Protein AF-0000000077139457 (afdb_homodimer)

Nearest PDB structures (foldseek):
  8scd-assembly1_A-2  TM=9.317E-01  e=6.480E-27  uncultured bacterium
  7s2l-assembly2_B  TM=9.205E-01  e=1.915E-24  uncultured bacterium
  6q62-assembly1_A  TM=9.016E-01  e=3.523E-22  Xanthomonas albilineans
  6omz-assembly1_A  TM=8.898E-01  e=1.473E-20  Mycolicibacterium smegmatis MKD8
  1ad1-assembly1_A  TM=8.727E-01  e=3.026E-19  Staphylococcus aureus

Secondary structure (DSSP, 8-state):
--EEEEEEE-SHHHH-SSSS---HHHHHHHHHHHHHHT-SEEEEESS-S-HHHH---HHHHHHHHHHHHHHHGGGT--EEEE---HHHHHHHHHTT--EEEETT-S-STTHHHHHHHTGGG-TT-EEEEE--SSSS-TTS-----HHHHHHHHHHHHHHHHHHHHHTT--GGGEEEE---GGGT-SSHHHHHHHHHTHHHHHHH-SSBEEE-TT-HHHHHTTTS--GGG-HHHHHHHHHHHHHTT-SEEEES-HHHHHHHHHHHHHHH---/--EEEEEEE-SHHHH-SSSS---HHHHHHHHHHHHHHT-SEEEEESS-S-HHHH---HHHHHHHHHHHHHHHGGGT--EEEE---HHHHHHHHHTT--EEEETT-S-STTHHHHHHHTGGG-TT-EEEEEP-SSSS-TTS-----HHHHHHHHHHHHHHHHHHHHHTT--GGGEEEE---GGGT-SSHHHHHHHHHTHHHHHHH-SSBEEE-TT-HHHHHTTTS--GGG-HHHHHHHHHHHHHTT-SEEEES-HHHHHHHHHHHHHHH---

Organism: Leptospira biflexa serovar Patoc (strain Patoc 1 / ATCC 23582 / Paris) (NCBI:txid456481)

Radius of gyration: 27.27 Å; Cα contacts (8 Å, |Δi|>4): 1022; chains: 2; bounding box: 45×80×63 Å

Solvent-accessible surface area (backbone atoms only — not comparable to full-atom values): 28306 Å² total; per-residue (Å²): 131,56,44,31,30,21,54,43,68,47,40,41,85,67,60,27,81,86,59,75,54,71,53,62,64,57,55,42,52,49,50,52,49,34,46,74,39,61,29,63,27,40,33,38,24,33,58,58,86,59,36,85,81,49,71,70,53,63,67,56,27,38,64,50,41,46,62,47,44,63,60,36,38,84,71,69,50,48,42,28,40,42,53,68,46,54,70,50,51,50,53,38,42,75,58,62,44,44,28,41,32,17,66,51,37,67,67,43,90,58,26,62,61,42,38,53,66,52,48,40,71,40,84,75,39,31,40,34,32,22,42,39,71,42,82,73,49,89,79,60,82,49,86,62,40,51,90,44,41,62,60,53,49,49,51,52,51,51,51,48,52,53,55,45,40,74,46,60,37,57,70,89,30,50,29,41,24,73,32,55,23,74,32,43,22,86,52,40,59,38,42,35,40,48,57,44,43,42,65,66,49,36,71,76,38,68,52,29,34,52,52,59,56,52,35,60,36,63,16,50,80,60,77,55,44,55,63,90,71,21,60,54,42,26,47,36,51,49,52,51,40,55,74,68,61,43,46,30,38,40,33,72,57,36,45,55,52,48,49,19,47,52,48,42,50,50,38,64,60,64,129,132,57,44,33,30,22,53,43,68,46,40,41,86,66,58,27,78,85,59,74,53,70,52,61,66,57,55,43,51,49,51,52,48,35,43,74,38,60,27,63,27,41,33,36,22,33,57,58,86,59,32,85,82,48,70,70,55,63,68,56,28,37,65,50,41,45,62,46,45,64,60,37,38,84,73,69,50,48,44,28,42,41,54,69,44,54,70,48,52,50,53,38,42,75,60,60,43,43,27,41,34,16,66,52,39,68,66,43,89,58,26,64,61,41,38,52,66,52,49,39,70,39,84,75,40,32,39,34,32,22,41,42,72,42,85,66,49,84,78,60,83,48,87,62,39,52,88,46,42,62,60,52,50,49,51,51,51,51,52,47,52,51,53,43,41,75,46,59,36,58,71,90,28,50,30,39,24,74,31,56,23,70,33,45,22,86,52,41,59,37,43,34,42,48,57,44,43,42,66,66,50,36,72,76,38,67,51,30,35,51,51,61,57,51,34,60,36,62,16,51,80,61,76,56,43,55,62,90,70,21,60,54,40,26,47,35,51,50,49,51,39,55,74,68,60,42,44,27,38,41,33,72,56,37,46,57,50,48,50,20,46,52,48,44,50,50,37,63,58,64,131

Sequence (542 aa):
MAEIFGILNITTDSFSDGGKYINPDDAIKKGVQLLQEGADWLDVSGQSSNIAANLVTEEEEWKRVEPVIRYFVPKGVRISLDSFRPNVQKKAIEAGVRCLNDITGFTYEGDREFLKTYGAKHSDLKFIIMHSHNRNIAKMKSTLSPEKVIKKIQIFFRDRRNDLTAMGISESSIFFDPGMGFFLSDDPMVSFRVLQDLEILKLEFPQLMVSVSRKSFLGNVLGNLPIEDREFATLACELHLLKNKIPFIRTHNVLKLRHAEKIWNLCQESEMAEIFGILNITTDSFSDGGKYINPDDAIKKGVQLLQEGADWLDVSGQSSNIAANLVTEEEEWKRVEPVIRYFVPKGVRISLDSFRPNVQKKAIEAGVRCLNDITGFTYEGDREFLKTYGAKHSDLKFIIMHSHNRNIAKMKSTLSPEKVIKKIQIFFRDRRNDLTAMGISESSIFFDPGMGFFLSDDPMVSFRVLQDLEILKLEFPQLMVSVSRKSFLGNVLGNLPIEDREFATLACELHLLKNKIPFIRTHNVLKLRHAEKIWNLCQESE

pLDDT: mean 90.81, std 12.91, range [41.5, 98.81]

Structure (mmCIF, N/CA/C/O backbone):
data_AF-0000000077139457-model_v1
#
loop_
_entity.id
_entity.type
_entity.pdbx_description
1 polymer 'Dihydropteroate synthase'
#
loop_
_atom_site.group_PDB
_atom_site.id
_atom_site.type_symbol
_atom_site.label_atom_id
_atom_site.label_alt_id
_atom_site.label_comp_id
_atom_site.label_asym_id
_atom_site.label_entity_id
_atom_site.label_seq_id
_atom_site.pdbx_PDB_ins_code
_atom_site.Cartn_x
_atom_site.Cartn_y
_atom_site.Cartn_z
_atom_site.occupancy
_atom_site.B_iso_or_equiv
_atom_site.auth_seq_id
_atom_site.auth_comp_id
_atom_site.auth_asym_id
_atom_site.auth_atom_id
_atom_site.pdbx_PDB_model_num
ATOM 1 N N . MET A 1 1 ? 14.117 -11.75 1.838 1 84.31 1 MET A N 1
ATOM 2 C CA . MET A 1 1 ? 13.219 -11.102 0.888 1 84.31 1 MET A CA 1
ATOM 3 C C . MET A 1 1 ? 12.469 -12.141 0.061 1 84.31 1 MET A C 1
ATOM 5 O O . MET A 1 1 ? 13.008 -13.195 -0.273 1 84.31 1 MET A O 1
ATOM 9 N N . ALA A 1 2 ? 11.172 -11.914 -0.124 1 95.88 2 ALA A N 1
ATOM 10 C CA . ALA A 1 2 ? 10.344 -12.82 -0.916 1 95.88 2 ALA A CA 1
ATOM 11 C C . ALA A 1 2 ? 10.805 -12.852 -2.369 1 95.88 2 ALA A C 1
ATOM 13 O O . ALA A 1 2 ? 11.234 -11.836 -2.916 1 95.88 2 ALA A O 1
ATOM 14 N N . GLU A 1 3 ? 10.836 -14.008 -2.957 1 98.38 3 GLU A N 1
ATOM 15 C CA . GLU A 1 3 ? 10.977 -14.07 -4.41 1 98.38 3 GLU A CA 1
ATOM 16 C C . GLU A 1 3 ? 9.68 -13.68 -5.105 1 98.38 3 GLU A C 1
ATOM 18 O O . GLU A 1 3 ? 8.602 -14.141 -4.727 1 98.38 3 GLU A O 1
ATOM 23 N N . ILE A 1 4 ? 9.844 -12.812 -6.105 1 98.75 4 ILE A N 1
ATOM 24 C CA . ILE A 1 4 ? 8.664 -12.273 -6.77 1 98.75 4 ILE A CA 1
ATOM 25 C C . ILE A 1 4 ? 8.508 -12.906 -8.148 1 98.75 4 ILE A C 1
ATOM 27 O O . ILE A 1 4 ? 9.438 -12.898 -8.953 1 98.75 4 ILE A O 1
ATOM 31 N N . PHE A 1 5 ? 7.352 -13.539 -8.359 1 98.81 5 PHE A N 1
ATOM 32 C CA . PHE A 1 5 ? 6.941 -14.039 -9.672 1 98.81 5 PHE A CA 1
ATOM 33 C C . PHE A 1 5 ? 6.141 -12.984 -10.43 1 98.81 5 PHE A C 1
ATOM 35 O O . PHE A 1 5 ? 5.008 -12.672 -10.055 1 98.81 5 PHE A O 1
ATOM 42 N N . GLY A 1 6 ? 6.82 -12.414 -11.484 1 98.62 6 GLY A N 1
ATOM 43 C CA . GLY A 1 6 ? 6.098 -11.477 -12.328 1 98.62 6 GLY A CA 1
ATOM 44 C C . GLY A 1 6 ? 5.184 -12.156 -13.336 1 98.62 6 GLY A C 1
ATOM 45 O O . GLY A 1 6 ? 5.637 -12.961 -14.148 1 98.62 6 GLY A O 1
ATOM 46 N N . ILE A 1 7 ? 3.943 -11.828 -13.281 1 97.19 7 ILE A N 1
ATOM 47 C CA . ILE A 1 7 ? 2.939 -12.477 -14.117 1 97.19 7 ILE A CA 1
ATOM 48 C C . ILE A 1 7 ? 3.018 -11.922 -15.539 1 97.19 7 ILE A C 1
ATOM 50 O O . ILE A 1 7 ? 2.957 -10.711 -15.75 1 97.19 7 ILE A O 1
ATOM 54 N N . LEU A 1 8 ? 3.16 -12.75 -16.484 1 95.69 8 LEU A N 1
ATOM 55 C CA . LEU A 1 8 ? 3.166 -12.422 -17.906 1 95.69 8 LEU A CA 1
ATOM 56 C C . LEU A 1 8 ? 2.123 -13.234 -18.656 1 95.69 8 LEU A C 1
ATOM 58 O O . LEU A 1 8 ? 2.418 -14.328 -19.156 1 95.69 8 LEU A O 1
ATOM 62 N N . ASN A 1 9 ? 0.966 -12.68 -18.75 1 92 9 ASN A N 1
ATOM 63 C CA . ASN A 1 9 ? -0.108 -13.312 -19.5 1 92 9 ASN A CA 1
ATOM 64 C C . ASN A 1 9 ? -0.015 -12.992 -20.984 1 92 9 ASN A C 1
ATOM 66 O O . ASN A 1 9 ? -0.006 -11.82 -21.375 1 92 9 ASN A O 1
ATOM 70 N N . ILE A 1 10 ? 0.025 -14.031 -21.672 1 91.81 10 ILE A N 1
ATOM 71 C CA . ILE A 1 10 ? 0.111 -13.875 -23.125 1 91.81 10 ILE A CA 1
ATOM 72 C C . ILE A 1 10 ? -1.198 -14.328 -23.766 1 91.81 10 ILE A C 1
ATOM 74 O O . ILE A 1 10 ? -1.291 -15.438 -24.297 1 91.81 10 ILE A O 1
ATOM 78 N N . THR A 1 11 ? -2.143 -13.43 -23.688 1 81.88 11 THR A N 1
ATOM 79 C CA . THR A 1 11 ? -3.467 -13.688 -24.25 1 81.88 11 THR A CA 1
ATOM 80 C C . THR A 1 11 ? -3.889 -12.547 -25.172 1 81.88 11 THR A C 1
ATOM 82 O O . THR A 1 11 ? -3.234 -11.508 -25.219 1 81.88 11 THR A O 1
ATOM 85 N N . THR A 1 12 ? -4.82 -12.828 -25.906 1 69.75 12 THR A N 1
ATOM 86 C CA . THR A 1 12 ? -5.277 -11.844 -26.875 1 69.75 12 THR A CA 1
ATOM 87 C C . THR A 1 12 ? -5.766 -10.578 -26.172 1 69.75 12 THR A C 1
ATOM 89 O O . THR A 1 12 ? -5.656 -9.477 -26.719 1 69.75 12 THR A O 1
ATOM 92 N N . ASP A 1 13 ? -6.246 -10.734 -25.047 1 63.69 13 ASP A N 1
ATOM 93 C CA . ASP A 1 13 ? -6.773 -9.586 -24.312 1 63.69 13 ASP A CA 1
ATOM 94 C C . ASP A 1 13 ? -5.641 -8.734 -23.734 1 63.69 13 ASP A C 1
ATOM 96 O O . ASP A 1 13 ? -5.824 -7.547 -23.484 1 63.69 13 ASP A O 1
ATOM 100 N N . SER A 1 14 ? -4.527 -9.258 -23.594 1 60.47 14 SER A N 1
ATOM 101 C CA . SER A 1 14 ? -3.428 -8.555 -22.938 1 60.47 14 SER A CA 1
ATOM 102 C C . SER A 1 14 ? -2.662 -7.68 -23.922 1 60.47 14 SER A C 1
ATOM 104 O O . SER A 1 14 ? -2.062 -6.676 -23.531 1 60.47 14 SER A O 1
ATOM 106 N N . PHE A 1 15 ? -2.445 -8.07 -25.094 1 53.88 15 PHE A N 1
ATOM 107 C CA . PHE A 1 15 ? -1.517 -7.41 -26.016 1 53.88 15 PHE A CA 1
ATOM 108 C C . PHE A 1 15 ? -2.244 -6.895 -27.25 1 53.88 15 PHE A C 1
ATOM 110 O O . PHE A 1 15 ? -1.624 -6.32 -28.141 1 53.88 15 PHE A O 1
ATOM 117 N N . SER A 1 16 ? -3.371 -7.246 -27.438 1 44.28 16 SER A N 1
ATOM 118 C CA . SER A 1 16 ? -3.928 -7.027 -28.766 1 44.28 16 SER A CA 1
ATOM 119 C C . SER A 1 16 ? -4.324 -5.566 -28.969 1 44.28 16 SER A C 1
ATOM 121 O O . SER A 1 16 ? -4.949 -4.965 -28.094 1 44.28 16 SER A O 1
ATOM 123 N N . ASP A 1 17 ? -3.471 -5.023 -29.594 1 42.59 17 ASP A N 1
ATOM 124 C CA . ASP A 1 17 ? -4.066 -3.979 -30.422 1 42.59 17 ASP A CA 1
ATOM 125 C C . ASP A 1 17 ? -5.203 -4.539 -31.281 1 42.59 17 ASP A C 1
ATOM 127 O O . ASP A 1 17 ? -4.961 -5.082 -32.344 1 42.59 17 ASP A O 1
ATOM 131 N N . GLY A 1 18 ? -6.523 -4.359 -30.922 1 46.84 18 GLY A N 1
ATOM 132 C CA . GLY A 1 18 ? -7.68 -4.773 -31.703 1 46.84 18 GLY A CA 1
ATOM 133 C C . GLY A 1 18 ? -7.961 -6.262 -31.609 1 46.84 18 GLY A C 1
ATOM 134 O O . GLY A 1 18 ? -8.633 -6.828 -32.469 1 46.84 18 GLY A O 1
ATOM 135 N N . GLY A 1 19 ? -7.496 -7.047 -30.531 1 48.34 19 GLY A N 1
ATOM 136 C CA . GLY A 1 19 ? -7.91 -8.383 -30.125 1 48.34 19 GLY A CA 1
ATOM 137 C C . GLY A 1 19 ? -7.324 -9.477 -31 1 48.34 19 GLY A C 1
ATOM 138 O O . GLY A 1 19 ? -7.695 -10.641 -30.859 1 48.34 19 GLY A O 1
ATOM 139 N N . LYS A 1 20 ? -6.688 -9.227 -32.219 1 48.66 20 LYS A N 1
ATOM 140 C CA . LYS A 1 20 ? -6.609 -10.258 -33.25 1 48.66 20 LYS A CA 1
ATOM 141 C C . LYS A 1 20 ? -5.273 -11 -33.188 1 48.66 20 LYS A C 1
ATOM 143 O O . LYS A 1 20 ? -5.207 -12.195 -33.469 1 48.66 20 LYS A O 1
ATOM 148 N N . TYR A 1 21 ? -4.184 -10.344 -32.875 1 54.03 21 TYR A N 1
ATOM 149 C CA . TYR A 1 21 ? -2.92 -11.062 -33 1 54.03 21 TYR A CA 1
ATOM 150 C C . TYR A 1 21 ? -2.002 -10.75 -31.812 1 54.03 21 TYR A C 1
ATOM 152 O O . TYR A 1 21 ? -1.898 -9.594 -31.391 1 54.03 21 TYR A O 1
ATOM 160 N N . ILE A 1 22 ? -1.509 -11.859 -31.141 1 69.94 22 ILE A N 1
ATOM 161 C CA . ILE A 1 22 ? -0.508 -11.727 -30.078 1 69.94 22 ILE A CA 1
ATOM 162 C C . ILE A 1 22 ? 0.873 -11.531 -30.703 1 69.94 22 ILE A C 1
ATOM 164 O O . ILE A 1 22 ? 1.327 -12.367 -31.5 1 69.94 22 ILE A O 1
ATOM 168 N N . ASN A 1 23 ? 1.428 -10.422 -30.641 1 79.94 23 ASN A N 1
ATOM 169 C CA . ASN A 1 23 ? 2.805 -10.18 -31.047 1 79.94 23 ASN A CA 1
ATOM 170 C C . ASN A 1 23 ? 3.799 -10.594 -29.969 1 79.94 23 ASN A C 1
ATOM 172 O O . ASN A 1 23 ? 3.826 -10.008 -28.891 1 79.94 23 ASN A O 1
ATOM 176 N N . PRO A 1 24 ? 4.574 -11.633 -30.281 1 89.19 24 PRO A N 1
ATOM 177 C CA . PRO A 1 24 ? 5.543 -12.125 -29.297 1 89.19 24 PRO A CA 1
ATOM 178 C C . PRO A 1 24 ? 6.477 -11.023 -28.781 1 89.19 24 PRO A C 1
ATOM 180 O O . PRO A 1 24 ? 6.91 -11.062 -27.625 1 89.19 24 PRO A O 1
ATOM 183 N N . ASP A 1 25 ? 6.727 -10.047 -29.641 1 92 25 ASP A N 1
ATOM 184 C CA . ASP A 1 25 ? 7.645 -8.984 -29.25 1 92 25 ASP A CA 1
ATOM 185 C C . ASP A 1 25 ? 7.094 -8.18 -28.078 1 92 25 ASP A C 1
ATOM 187 O O . ASP A 1 25 ? 7.852 -7.723 -27.219 1 92 25 ASP A O 1
ATOM 191 N N . ASP A 1 26 ? 5.875 -8.031 -28.109 1 92.12 26 ASP A N 1
ATOM 192 C CA . ASP A 1 26 ? 5.242 -7.293 -27.016 1 92.12 26 ASP A CA 1
ATOM 193 C C . ASP A 1 26 ? 5.371 -8.047 -25.688 1 92.12 26 ASP A C 1
ATOM 195 O O . ASP A 1 26 ? 5.641 -7.449 -24.656 1 92.12 26 ASP A O 1
ATOM 199 N N . ALA A 1 27 ? 5.137 -9.305 -25.766 1 94.19 27 ALA A N 1
ATOM 200 C CA . ALA A 1 27 ? 5.273 -10.141 -24.578 1 94.19 27 ALA A CA 1
ATOM 201 C C . ALA A 1 27 ? 6.711 -10.133 -24.062 1 94.19 27 ALA A C 1
ATOM 203 O O . ALA A 1 27 ? 6.945 -10.055 -22.859 1 94.19 27 ALA A O 1
ATOM 204 N N . ILE A 1 28 ? 7.605 -10.203 -24.969 1 96.69 28 ILE A N 1
ATOM 205 C CA . ILE A 1 28 ? 9.016 -10.188 -24.609 1 96.69 28 ILE A CA 1
ATOM 206 C C . ILE A 1 28 ? 9.375 -8.852 -23.969 1 96.69 28 ILE A C 1
ATOM 208 O O . ILE A 1 28 ? 10.047 -8.82 -22.938 1 96.69 28 ILE A O 1
ATOM 212 N N . LYS A 1 29 ? 8.93 -7.801 -24.578 1 96.38 29 LYS A N 1
ATOM 213 C CA . LYS A 1 29 ? 9.172 -6.477 -24.016 1 96.38 29 LYS A CA 1
ATOM 214 C C . LYS A 1 29 ? 8.617 -6.379 -22.594 1 96.38 29 LYS A C 1
ATOM 216 O O . LYS A 1 29 ? 9.281 -5.852 -21.703 1 96.38 29 LYS A O 1
ATOM 221 N N . LYS A 1 30 ? 7.477 -6.863 -22.406 1 96 30 LYS A N 1
ATOM 222 C CA . LYS A 1 30 ? 6.867 -6.859 -21.078 1 96 30 LYS A CA 1
ATOM 223 C C . LYS A 1 30 ? 7.672 -7.711 -20.109 1 96 30 LYS A C 1
ATOM 225 O O . LYS A 1 30 ? 7.848 -7.332 -18.938 1 96 30 LYS A O 1
ATOM 230 N N . GLY A 1 31 ? 8.094 -8.844 -20.547 1 97.62 31 GLY A N 1
ATOM 231 C CA . GLY A 1 31 ? 8.945 -9.672 -19.719 1 97.62 31 GLY A CA 1
ATOM 232 C C . GLY A 1 31 ? 10.219 -8.961 -19.281 1 97.62 31 GLY A C 1
ATOM 233 O O . GLY A 1 31 ? 10.602 -9.031 -18.109 1 97.62 31 GLY A O 1
ATOM 234 N N . VAL A 1 32 ? 10.828 -8.289 -20.188 1 98.38 32 VAL A N 1
ATOM 235 C CA . VAL A 1 32 ? 12.031 -7.52 -19.891 1 98.38 32 VAL A CA 1
ATOM 236 C C . VAL A 1 32 ? 11.727 -6.461 -18.828 1 98.38 32 VAL A C 1
ATOM 238 O O . VAL A 1 32 ? 12.484 -6.277 -17.875 1 98.38 32 VAL A O 1
ATOM 241 N N . GLN A 1 33 ? 10.625 -5.836 -19.031 1 98 33 GLN A N 1
ATOM 242 C CA . GLN A 1 33 ? 10.195 -4.812 -18.078 1 98 33 GLN A CA 1
ATOM 243 C C . GLN A 1 33 ? 10.023 -5.395 -16.672 1 98 33 GLN A C 1
ATOM 245 O O . GLN A 1 33 ? 10.5 -4.816 -15.695 1 98 33 GLN A O 1
ATOM 250 N N . LEU A 1 34 ? 9.344 -6.488 -16.594 1 98.38 34 LEU A N 1
ATOM 251 C CA . LEU A 1 34 ? 9.117 -7.129 -15.297 1 98.38 34 LEU A CA 1
ATOM 252 C C . LEU A 1 34 ? 10.445 -7.453 -14.617 1 98.38 34 LEU A C 1
ATOM 254 O O . LEU A 1 34 ? 10.594 -7.234 -13.414 1 98.38 34 LEU A O 1
ATOM 258 N N . LEU A 1 35 ? 11.359 -7.961 -15.352 1 98.62 35 LEU A N 1
ATOM 259 C CA . LEU A 1 35 ? 12.672 -8.297 -14.812 1 98.62 35 LEU A CA 1
ATOM 260 C C . LEU A 1 35 ? 13.391 -7.047 -14.328 1 98.62 35 LEU A C 1
ATOM 262 O O . LEU A 1 35 ? 13.969 -7.039 -13.242 1 98.62 35 LEU A O 1
ATOM 266 N N . GLN A 1 36 ? 13.336 -6.004 -15.109 1 98.31 36 GLN A N 1
ATOM 267 C CA . GLN A 1 36 ? 13.969 -4.742 -14.734 1 98.31 36 GLN A CA 1
ATOM 268 C C . GLN A 1 36 ? 13.336 -4.16 -13.477 1 98.31 36 GLN A C 1
ATOM 270 O O . GLN A 1 36 ? 14.016 -3.502 -12.68 1 98.31 36 GLN A O 1
ATOM 275 N N . GLU A 1 37 ? 12.117 -4.457 -13.32 1 97.81 37 GLU A N 1
ATOM 276 C CA . GLU A 1 37 ? 11.367 -3.961 -12.172 1 97.81 37 GLU A CA 1
ATOM 277 C C . GLU A 1 37 ? 11.695 -4.77 -10.914 1 97.81 37 GLU A C 1
ATOM 279 O O . GLU A 1 37 ? 11.328 -4.371 -9.805 1 97.81 37 GLU A O 1
ATOM 284 N N . GLY A 1 38 ? 12.297 -5.949 -11.086 1 98.12 38 GLY A N 1
ATOM 285 C CA . GLY A 1 38 ? 12.766 -6.668 -9.914 1 98.12 38 GLY A CA 1
ATOM 286 C C . GLY A 1 38 ? 12.164 -8.055 -9.789 1 98.12 38 GLY A C 1
ATOM 287 O O . GLY A 1 38 ? 12.297 -8.695 -8.742 1 98.12 38 GLY A O 1
ATOM 288 N N . ALA A 1 39 ? 11.5 -8.555 -10.805 1 98.62 39 ALA A N 1
ATOM 289 C CA . ALA A 1 39 ? 10.992 -9.922 -10.766 1 98.62 39 ALA A CA 1
ATOM 290 C C . ALA A 1 39 ? 12.141 -10.93 -10.711 1 98.62 39 ALA A C 1
ATOM 292 O O . ALA A 1 39 ? 13.156 -10.766 -11.398 1 98.62 39 ALA A O 1
ATOM 293 N N . ASP A 1 40 ? 11.953 -11.898 -9.836 1 98.62 40 ASP A N 1
ATOM 294 C CA . ASP A 1 40 ? 12.922 -12.992 -9.766 1 98.62 40 ASP A CA 1
ATOM 295 C C . ASP A 1 40 ? 12.586 -14.094 -10.766 1 98.62 40 ASP A C 1
ATOM 297 O O . ASP A 1 40 ? 13.469 -14.812 -11.227 1 98.62 40 ASP A O 1
ATOM 301 N N . TRP A 1 41 ? 11.297 -14.25 -11.086 1 98.62 41 TRP A N 1
ATOM 302 C CA . TRP A 1 41 ? 10.742 -15.219 -12.023 1 98.62 41 TRP A CA 1
ATOM 303 C C . TRP A 1 41 ? 9.773 -14.539 -12.992 1 98.62 41 TRP A C 1
ATOM 305 O O . TRP A 1 41 ? 9.117 -13.562 -12.641 1 98.62 41 TRP A O 1
ATOM 315 N N . LEU A 1 42 ? 9.766 -15.016 -14.211 1 98.62 42 LEU A N 1
ATOM 316 C CA . LEU A 1 42 ? 8.648 -14.727 -15.094 1 98.62 42 LEU A CA 1
ATOM 317 C C . LEU A 1 42 ? 7.641 -15.875 -15.094 1 98.62 42 LEU A C 1
ATOM 319 O O . LEU A 1 42 ? 7.98 -17 -15.453 1 98.62 42 LEU A O 1
ATOM 323 N N . ASP A 1 43 ? 6.508 -15.578 -14.648 1 98.31 43 ASP A N 1
ATOM 324 C CA . ASP A 1 43 ? 5.426 -16.562 -14.688 1 98.31 43 ASP A CA 1
ATOM 325 C C . ASP A 1 43 ? 4.586 -16.391 -15.953 1 98.31 43 ASP A C 1
ATOM 327 O O . ASP A 1 43 ? 3.709 -15.531 -16.016 1 98.31 43 ASP A O 1
ATOM 331 N N . VAL A 1 44 ? 4.789 -17.297 -16.875 1 97.38 44 VAL A N 1
ATOM 332 C CA . VAL A 1 44 ? 4.273 -17.125 -18.234 1 97.38 44 VAL A CA 1
ATOM 333 C C . VAL A 1 44 ? 3.045 -18.016 -18.422 1 97.38 44 VAL A C 1
ATOM 335 O O . VAL A 1 44 ? 3.07 -19.203 -18.094 1 97.38 44 VAL A O 1
ATOM 338 N N . SER A 1 45 ? 2.053 -17.422 -18.922 1 95 45 SER A N 1
ATOM 339 C CA . SER A 1 45 ? 0.819 -18.156 -19.172 1 95 45 SER A CA 1
ATOM 340 C C . SER A 1 45 ? 0.266 -17.859 -20.562 1 95 45 SER A C 1
ATOM 342 O O . SER A 1 45 ? 0.189 -16.688 -20.969 1 95 45 SER A O 1
ATOM 344 N N . GLY A 1 46 ? -0.119 -18.891 -21.25 1 92.94 46 GLY A N 1
ATOM 345 C CA . GLY A 1 46 ? -0.749 -18.734 -22.562 1 92.94 46 GLY A CA 1
ATOM 346 C C . GLY A 1 46 ? -2.238 -19.016 -22.531 1 92.94 46 GLY A C 1
ATOM 347 O O . GLY A 1 46 ? -2.904 -18.953 -23.578 1 92.94 46 GLY A O 1
ATOM 348 N N . GLN A 1 47 ? -2.73 -19.344 -21.375 1 86.81 47 GLN A N 1
ATOM 349 C CA . GLN A 1 47 ? -4.121 -19.703 -21.141 1 86.81 47 GLN A CA 1
ATOM 350 C C . GLN A 1 47 ? -4.691 -18.953 -19.938 1 86.81 47 GLN A C 1
ATOM 352 O O . GLN A 1 47 ? -4.117 -18.984 -18.859 1 86.81 47 GLN A O 1
ATOM 357 N N . SER A 1 48 ? -5.797 -18.297 -20.25 1 78.75 48 SER A N 1
ATOM 358 C CA . SER A 1 48 ? -6.461 -17.562 -19.172 1 78.75 48 SER A CA 1
ATOM 359 C C . SER A 1 48 ? -6.93 -18.516 -18.062 1 78.75 48 SER A C 1
ATOM 361 O O . SER A 1 48 ? -7.312 -19.656 -18.344 1 78.75 48 SER A O 1
ATOM 363 N N . SER A 1 49 ? -6.977 -17.984 -16.859 1 71.88 49 SER A N 1
ATOM 364 C CA . SER A 1 49 ? -7.438 -18.781 -15.727 1 71.88 49 SER A CA 1
ATOM 365 C C . SER A 1 49 ? -8.953 -18.969 -15.758 1 71.88 49 SER A C 1
ATOM 367 O O . SER A 1 49 ? -9.492 -19.859 -15.086 1 71.88 49 SER A O 1
ATOM 369 N N . ASN A 1 50 ? -9.508 -17.969 -16.359 1 69.62 50 ASN A N 1
ATOM 370 C CA . ASN A 1 50 ? -10.93 -18.172 -16.625 1 69.62 50 ASN A CA 1
ATOM 371 C C . ASN A 1 50 ? -11.141 -19.156 -17.781 1 69.62 50 ASN A C 1
ATOM 373 O O . ASN A 1 50 ? -11.508 -18.75 -18.891 1 69.62 50 ASN A O 1
ATOM 377 N N . ILE A 1 51 ? -11.047 -20.359 -17.516 1 63.78 51 ILE A N 1
ATOM 378 C CA . ILE A 1 51 ? -10.945 -21.438 -18.5 1 63.78 51 ILE A CA 1
ATOM 379 C C . ILE A 1 51 ? -12.25 -21.547 -19.281 1 63.78 51 ILE A C 1
ATOM 381 O O . ILE A 1 51 ? -12.227 -21.703 -20.516 1 63.78 51 ILE A O 1
ATOM 385 N N . ALA A 1 52 ? -13.242 -21.438 -18.516 1 63.5 52 ALA A N 1
ATOM 386 C CA . ALA A 1 52 ? -14.531 -21.625 -19.172 1 63.5 52 ALA A CA 1
ATOM 387 C C . ALA A 1 52 ? -14.742 -20.625 -20.297 1 63.5 52 ALA A C 1
ATOM 389 O O . ALA A 1 52 ? -15.266 -20.969 -21.359 1 63.5 52 ALA A O 1
ATOM 390 N N . ALA A 1 53 ? -14.242 -19.562 -20.125 1 61.31 53 ALA A N 1
ATOM 391 C CA . ALA A 1 53 ? -14.562 -18.484 -21.062 1 61.31 53 ALA A CA 1
ATOM 392 C C . ALA A 1 53 ? -13.555 -18.438 -22.203 1 61.31 53 ALA A C 1
ATOM 394 O O . ALA A 1 53 ? -13.875 -17.984 -23.312 1 61.31 53 ALA A O 1
ATOM 395 N N . ASN A 1 54 ? -12.422 -19.078 -21.984 1 70.12 54 ASN A N 1
ATOM 396 C CA . ASN A 1 54 ? -11.367 -18.766 -22.938 1 70.12 54 ASN A CA 1
ATOM 397 C C . ASN A 1 54 ? -10.422 -19.938 -23.156 1 70.12 54 ASN A C 1
ATOM 399 O O . ASN A 1 54 ? -9.211 -19.75 -23.297 1 70.12 54 ASN A O 1
ATOM 403 N N . LEU A 1 55 ? -10.961 -21.125 -23.25 1 80.06 55 LEU A N 1
ATOM 404 C CA . LEU A 1 55 ? -10.078 -22.281 -23.422 1 80.06 55 LEU A CA 1
ATOM 405 C C . LEU A 1 55 ? -9.531 -22.344 -24.828 1 80.06 55 LEU A C 1
ATOM 407 O O . LEU A 1 55 ? -10.281 -22.234 -25.797 1 80.06 55 LEU A O 1
ATOM 411 N N . VAL A 1 56 ? -8.242 -22.484 -25.016 1 87.31 56 VAL A N 1
ATOM 412 C CA . VAL A 1 56 ? -7.578 -22.641 -26.297 1 87.31 56 VAL A CA 1
ATOM 413 C C . VAL A 1 56 ? -6.996 -24.047 -26.422 1 87.31 56 VAL A C 1
ATOM 415 O O . VAL A 1 56 ? -6.91 -24.766 -25.438 1 87.31 56 VAL A O 1
ATOM 418 N N . THR A 1 57 ? -6.633 -24.406 -27.594 1 91.5 57 THR A N 1
ATOM 419 C CA . THR A 1 57 ? -6.004 -25.703 -27.781 1 91.5 57 THR A CA 1
ATOM 420 C C . THR A 1 57 ? -4.598 -25.719 -27.188 1 91.5 57 THR A C 1
ATOM 422 O O . THR A 1 57 ? -4.02 -24.656 -26.938 1 91.5 57 THR A O 1
ATOM 425 N N . GLU A 1 58 ? -4.074 -26.906 -26.922 1 93.75 58 GLU A N 1
ATOM 426 C CA . GLU A 1 58 ? -2.703 -27.031 -26.438 1 93.75 58 GLU A CA 1
ATOM 427 C C . GLU A 1 58 ? -1.708 -26.422 -27.406 1 93.75 58 GLU A C 1
ATOM 429 O O . GLU A 1 58 ? -0.729 -25.797 -27 1 93.75 58 GLU A O 1
ATOM 434 N N . GLU A 1 59 ? -1.989 -26.672 -28.641 1 94.94 59 GLU A N 1
ATOM 435 C CA . GLU A 1 59 ? -1.115 -26.125 -29.672 1 94.94 59 GLU A CA 1
ATOM 436 C C . GLU A 1 59 ? -1.099 -24.609 -29.641 1 94.94 59 GLU A C 1
ATOM 438 O O . GLU A 1 59 ? -0.036 -23.984 -29.734 1 94.94 59 GLU A O 1
ATOM 443 N N . GLU A 1 60 ? -2.217 -24.047 -29.516 1 92.5 60 GLU A N 1
ATOM 444 C CA . GLU A 1 60 ? -2.318 -22.594 -29.453 1 92.5 60 GLU A CA 1
ATOM 445 C C . GLU A 1 60 ? -1.646 -22.047 -28.188 1 92.5 60 GLU A C 1
ATOM 447 O O . GLU A 1 60 ? -0.951 -21.031 -28.25 1 92.5 60 GLU A O 1
ATOM 452 N N . GLU A 1 61 ? -1.903 -22.672 -27.109 1 94.12 61 GLU A N 1
ATOM 453 C CA . GLU A 1 61 ? -1.263 -22.266 -25.859 1 94.12 61 GLU A CA 1
ATOM 454 C C . GLU A 1 61 ? 0.258 -22.281 -26 1 94.12 61 GLU A C 1
ATOM 456 O O . GLU A 1 61 ? 0.928 -21.328 -25.609 1 94.12 61 GLU A O 1
ATOM 461 N N . TRP A 1 62 ? 0.723 -23.297 -26.578 1 95.88 62 TRP A N 1
ATOM 462 C CA . TRP A 1 62 ? 2.168 -23.406 -26.766 1 95.88 62 TRP A CA 1
ATOM 463 C C . TRP A 1 62 ? 2.686 -22.328 -27.703 1 95.88 62 TRP A C 1
ATOM 465 O O . TRP A 1 62 ? 3.713 -21.703 -27.438 1 95.88 62 TRP A O 1
ATOM 475 N N . LYS A 1 63 ? 1.981 -22.141 -28.766 1 94.31 63 LYS A N 1
ATOM 476 C CA . LYS A 1 63 ? 2.379 -21.125 -29.734 1 94.31 63 LYS A CA 1
ATOM 477 C C . LYS A 1 63 ? 2.523 -19.766 -29.062 1 94.31 63 LYS A C 1
ATOM 479 O O . LYS A 1 63 ? 3.393 -18.969 -29.453 1 94.31 63 LYS A O 1
ATOM 484 N N . ARG A 1 64 ? 1.778 -19.531 -28.125 1 93.56 64 ARG A N 1
ATOM 485 C CA . ARG A 1 64 ? 1.777 -18.234 -27.438 1 93.56 64 ARG A CA 1
ATOM 486 C C . ARG A 1 64 ? 2.992 -18.109 -26.531 1 93.56 64 ARG A C 1
ATOM 488 O O . ARG A 1 64 ? 3.635 -17.062 -26.484 1 93.56 64 ARG A O 1
ATOM 495 N N . VAL A 1 65 ? 3.369 -19.188 -25.859 1 96.81 65 VAL A N 1
ATOM 496 C CA . VAL A 1 65 ? 4.371 -19.062 -24.797 1 96.81 65 VAL A CA 1
ATOM 497 C C . VAL A 1 65 ? 5.75 -19.406 -25.344 1 96.81 65 VAL A C 1
ATOM 499 O O . VAL A 1 65 ? 6.77 -18.953 -24.828 1 96.81 65 VAL A O 1
ATOM 502 N N . GLU A 1 66 ? 5.797 -20.125 -26.391 1 97.56 66 GLU A N 1
ATOM 503 C CA . GLU A 1 66 ? 7.055 -20.656 -26.906 1 97.56 66 GLU A CA 1
ATOM 504 C C . GLU A 1 66 ? 8.039 -19.547 -27.234 1 97.56 66 GLU A C 1
ATOM 506 O O . GLU A 1 66 ? 9.195 -19.578 -26.812 1 97.56 66 GLU A O 1
ATOM 511 N N . PRO A 1 67 ? 7.633 -18.547 -28.016 1 97.12 67 PRO A N 1
ATOM 512 C CA . PRO A 1 67 ? 8.602 -17.5 -28.375 1 97.12 67 PRO A CA 1
ATOM 513 C C . PRO A 1 67 ? 9.203 -16.812 -27.141 1 97.12 67 PRO A C 1
ATOM 515 O O . PRO A 1 67 ? 10.383 -16.469 -27.141 1 97.12 67 PRO A O 1
ATOM 518 N N . VAL A 1 68 ? 8.461 -16.672 -26.172 1 97.25 68 VAL A N 1
ATOM 519 C CA . VAL A 1 68 ? 8.898 -16 -24.953 1 97.25 68 VAL A CA 1
ATOM 520 C C . VAL A 1 68 ? 9.883 -16.906 -24.188 1 97.25 68 VAL A C 1
ATOM 522 O O . VAL A 1 68 ? 10.945 -16.453 -23.766 1 97.25 68 VAL A O 1
ATOM 525 N N . ILE A 1 69 ? 9.547 -18.141 -24.094 1 98.38 69 ILE A N 1
ATOM 526 C CA . ILE A 1 69 ? 10.391 -19.109 -23.406 1 98.38 69 ILE A CA 1
ATOM 527 C C . ILE A 1 69 ? 11.742 -19.219 -24.125 1 98.38 69 ILE A C 1
ATOM 529 O O . ILE A 1 69 ? 12.789 -19.141 -23.484 1 98.38 69 ILE A O 1
ATOM 533 N N . ARG A 1 70 ? 11.672 -19.328 -25.391 1 98.12 70 ARG A N 1
ATOM 534 C CA . ARG A 1 70 ? 12.891 -19.5 -26.172 1 98.12 70 ARG A CA 1
ATOM 535 C C . ARG A 1 70 ? 13.766 -18.25 -26.125 1 98.12 70 ARG A C 1
ATOM 537 O O . ARG A 1 70 ? 14.984 -18.328 -26.266 1 98.12 70 ARG A O 1
ATOM 544 N N . TYR A 1 71 ? 13.164 -17.109 -25.938 1 98 71 TYR A N 1
ATOM 545 C CA . TYR A 1 71 ? 13.914 -15.867 -25.828 1 98 71 TYR A CA 1
ATOM 546 C C . TYR A 1 71 ? 14.617 -15.766 -24.469 1 98 71 TYR A C 1
ATOM 548 O O . TYR A 1 71 ? 15.797 -15.422 -24.406 1 98 71 TYR A O 1
ATOM 556 N N . PHE A 1 72 ? 14.023 -16.125 -23.438 1 98.5 72 PHE A N 1
ATOM 557 C CA . PHE A 1 72 ? 14.5 -15.781 -22.094 1 98.5 72 PHE A CA 1
ATOM 558 C C . PHE A 1 72 ? 15.328 -16.906 -21.516 1 98.5 72 PHE A C 1
ATOM 560 O O . PHE A 1 72 ? 16.297 -16.672 -20.797 1 98.5 72 PHE A O 1
ATOM 567 N N . VAL A 1 73 ? 15.031 -18.188 -21.781 1 98.25 73 VAL A N 1
ATOM 568 C CA . VAL A 1 73 ? 15.688 -19.328 -21.156 1 98.25 73 VAL A CA 1
ATOM 569 C C . VAL A 1 73 ? 17.188 -19.297 -21.469 1 98.25 73 VAL A C 1
ATOM 571 O O . VAL A 1 73 ? 18.016 -19.391 -20.547 1 98.25 73 VAL A O 1
ATOM 574 N N . PRO A 1 74 ? 17.547 -19.078 -22.75 1 98.12 74 PRO A N 1
ATOM 575 C CA . PRO A 1 74 ? 18.984 -19.047 -23.047 1 98.12 74 PRO A CA 1
ATOM 576 C C . PRO A 1 74 ? 19.703 -17.906 -22.344 1 98.12 74 PRO A C 1
ATOM 578 O O . PRO A 1 74 ? 20.938 -17.922 -22.219 1 98.12 74 PRO A O 1
ATOM 581 N N . LYS A 1 75 ? 19 -16.922 -21.938 1 98.19 75 LYS A N 1
ATOM 582 C CA . LYS A 1 75 ? 19.594 -15.75 -21.281 1 98.19 75 LYS A CA 1
ATOM 583 C C . LYS A 1 75 ? 19.703 -15.961 -19.781 1 98.19 75 LYS A C 1
ATOM 585 O O . LYS A 1 75 ? 20.109 -15.055 -19.047 1 98.19 75 LYS A O 1
ATOM 590 N N . GLY A 1 76 ? 19.266 -17.109 -19.266 1 98 76 GLY A N 1
ATOM 591 C CA . GLY A 1 76 ? 19.406 -17.453 -17.875 1 98 76 GLY A CA 1
ATOM 592 C C . GLY A 1 76 ? 18.234 -17 -17.016 1 98 76 GLY A C 1
ATOM 593 O O . GLY A 1 76 ? 18.297 -17.047 -15.789 1 98 76 GLY A O 1
ATOM 594 N N . VAL A 1 77 ? 17.203 -16.469 -17.609 1 98.5 77 VAL A N 1
ATOM 595 C CA . VAL A 1 77 ? 16.016 -16.016 -16.891 1 98.5 77 VAL A CA 1
ATOM 596 C C . VAL A 1 77 ? 15.242 -17.219 -16.359 1 98.5 77 VAL A C 1
ATOM 598 O O . VAL A 1 77 ? 15.062 -18.219 -17.062 1 98.5 77 VAL A O 1
ATOM 601 N N . ARG A 1 78 ? 14.812 -17.172 -15.133 1 98.38 78 ARG A N 1
ATOM 602 C CA . ARG A 1 78 ? 13.977 -18.203 -14.531 1 98.38 78 ARG A CA 1
ATOM 603 C C . ARG A 1 78 ? 12.531 -18.062 -14.977 1 98.38 78 ARG A C 1
ATOM 605 O O . ARG A 1 78 ? 11.875 -17.062 -14.672 1 98.38 78 ARG A O 1
ATOM 612 N N . ILE A 1 79 ? 12.055 -19.078 -15.633 1 98.44 79 ILE A N 1
ATOM 613 C CA . ILE A 1 79 ? 10.688 -19.062 -16.156 1 98.44 79 ILE A CA 1
ATO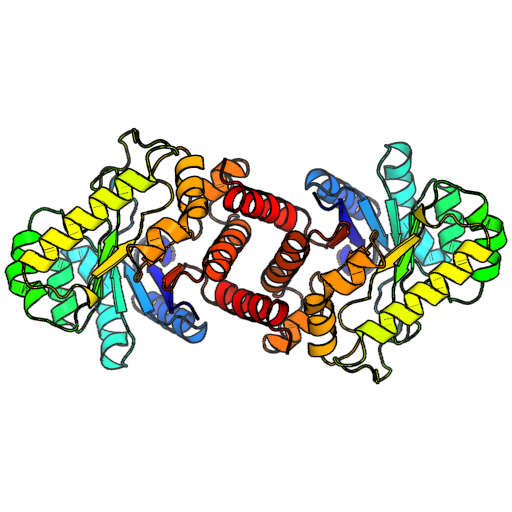M 614 C C . ILE A 1 79 ? 9.844 -20.094 -15.406 1 98.44 79 ILE A C 1
ATOM 616 O O . ILE A 1 79 ? 10.281 -21.219 -15.172 1 98.44 79 ILE A O 1
ATOM 620 N N . SER A 1 80 ? 8.695 -19.688 -14.93 1 98.69 80 SER A N 1
ATOM 621 C CA . SER A 1 80 ? 7.609 -20.562 -14.492 1 98.69 80 SER A CA 1
ATOM 622 C C . SER A 1 80 ? 6.5 -20.625 -15.531 1 98.69 80 SER A C 1
ATOM 624 O O . SER A 1 80 ? 5.961 -19.594 -15.945 1 98.69 80 SER A O 1
ATOM 626 N N . LEU A 1 81 ? 6.207 -21.812 -15.992 1 98.31 81 LEU A N 1
ATOM 627 C CA . LEU A 1 81 ? 5.094 -21.969 -16.922 1 98.31 81 LEU A CA 1
ATOM 628 C C . LEU A 1 81 ? 3.793 -22.234 -16.172 1 98.31 81 LEU A C 1
ATOM 630 O O . LEU A 1 81 ? 3.674 -23.234 -15.461 1 98.31 81 LEU A O 1
ATOM 634 N N . ASP A 1 82 ? 2.891 -21.328 -16.312 1 96.69 82 ASP A N 1
ATOM 635 C CA . ASP A 1 82 ? 1.541 -21.516 -15.789 1 96.69 82 ASP A CA 1
ATOM 636 C C . ASP A 1 82 ? 0.664 -22.281 -16.781 1 96.69 82 ASP A C 1
ATOM 638 O O . ASP A 1 82 ? 0.12 -21.688 -17.719 1 96.69 82 ASP A O 1
ATOM 642 N N . SER A 1 83 ? 0.529 -23.531 -16.641 1 95.06 83 SER A N 1
ATOM 643 C CA . SER A 1 83 ? -0.26 -24.422 -17.484 1 95.06 83 SER A CA 1
ATOM 644 C C . SER A 1 83 ? -0.65 -25.688 -16.734 1 95.06 83 SER A C 1
ATOM 646 O O . SER A 1 83 ? 0.126 -26.203 -15.93 1 95.06 83 SER A O 1
ATOM 648 N N . PHE A 1 84 ? -1.806 -26.219 -17.062 1 92.56 84 PHE A N 1
ATOM 649 C CA . PHE A 1 84 ? -2.246 -27.453 -16.438 1 92.56 84 PHE A CA 1
ATOM 650 C C . PHE A 1 84 ? -2.252 -28.594 -17.422 1 92.56 84 PHE A C 1
ATOM 652 O O . PHE A 1 84 ? -2.768 -29.672 -17.141 1 92.56 84 PHE A O 1
ATOM 659 N N . ARG A 1 85 ? -1.637 -28.391 -18.609 1 93.19 85 ARG A N 1
ATOM 660 C CA . ARG A 1 85 ? -1.671 -29.375 -19.688 1 93.19 85 ARG A CA 1
ATOM 661 C C . ARG A 1 85 ? -0.323 -30.078 -19.828 1 93.19 85 ARG A C 1
ATOM 663 O O . ARG A 1 85 ? 0.67 -29.453 -20.203 1 93.19 85 ARG A O 1
ATOM 670 N N . PRO A 1 86 ? -0.341 -31.359 -19.703 1 94.12 86 PRO A N 1
ATOM 671 C CA . PRO A 1 86 ? 0.914 -32.094 -19.703 1 94.12 86 PRO A CA 1
ATOM 672 C C . PRO A 1 86 ? 1.711 -31.922 -21 1 94.12 86 PRO A C 1
ATOM 674 O O . PRO A 1 86 ? 2.939 -31.797 -20.953 1 94.12 86 PRO A O 1
ATOM 677 N N . ASN A 1 87 ? 1.04 -31.844 -22.125 1 94.25 87 ASN A N 1
ATOM 678 C CA . ASN A 1 87 ? 1.737 -31.703 -23.391 1 94.25 87 ASN A CA 1
ATOM 679 C C . ASN A 1 87 ? 2.457 -30.359 -23.484 1 94.25 87 ASN A C 1
ATOM 681 O O . ASN A 1 87 ? 3.582 -30.297 -23.984 1 94.25 87 ASN A O 1
ATOM 685 N N . VAL A 1 88 ? 1.857 -29.344 -23.062 1 96.38 88 VAL A N 1
ATOM 686 C CA . VAL A 1 88 ? 2.465 -28.016 -23.047 1 96.38 88 VAL A CA 1
ATOM 687 C C . VAL A 1 88 ? 3.623 -28 -22.047 1 96.38 88 VAL A C 1
ATOM 689 O O . VAL A 1 88 ? 4.688 -27.453 -22.344 1 96.38 88 VAL A O 1
ATOM 692 N N . GLN A 1 89 ? 3.432 -28.641 -20.906 1 96.81 89 GLN A N 1
ATOM 693 C CA . GLN A 1 89 ? 4.449 -28.719 -19.859 1 96.81 89 GLN A CA 1
ATOM 694 C C . GLN A 1 89 ? 5.688 -29.469 -20.359 1 96.81 89 GLN A C 1
ATOM 696 O O . GLN A 1 89 ? 6.816 -29.031 -20.109 1 96.81 89 GLN A O 1
ATOM 701 N N . LYS A 1 90 ? 5.449 -30.531 -21.078 1 95.69 90 LYS A N 1
ATOM 702 C CA . LYS A 1 90 ? 6.551 -31.312 -21.641 1 95.69 90 LYS A CA 1
ATOM 703 C C . LYS A 1 90 ? 7.391 -30.469 -22.594 1 95.69 90 LYS A C 1
ATOM 705 O O . LYS A 1 90 ? 8.617 -30.422 -22.484 1 95.69 90 LYS A O 1
ATOM 710 N N . LYS A 1 91 ? 6.727 -29.812 -23.469 1 97 91 LYS A N 1
ATOM 711 C CA . LYS A 1 91 ? 7.414 -28.953 -24.438 1 97 91 LYS A CA 1
ATOM 712 C C . LYS A 1 91 ? 8.219 -27.875 -23.734 1 97 91 LYS A C 1
ATOM 714 O O . LYS A 1 91 ? 9.336 -27.547 -24.156 1 97 91 LYS A O 1
ATOM 719 N N . ALA A 1 92 ? 7.676 -27.328 -22.734 1 97.62 92 ALA A N 1
ATOM 720 C CA . ALA A 1 92 ? 8.352 -26.266 -21.984 1 97.62 92 ALA A CA 1
ATOM 721 C C . ALA A 1 92 ? 9.625 -26.781 -21.328 1 97.62 92 ALA A C 1
ATOM 723 O O . ALA A 1 92 ? 10.664 -26.125 -21.375 1 97.62 92 ALA A O 1
ATOM 724 N N . ILE A 1 93 ? 9.578 -27.969 -20.734 1 96.75 93 ILE A N 1
ATOM 725 C CA . ILE A 1 93 ? 10.742 -28.578 -20.109 1 96.75 93 ILE A CA 1
ATOM 726 C C . ILE A 1 93 ? 11.836 -28.797 -21.156 1 96.75 93 ILE A C 1
ATOM 728 O O . ILE A 1 93 ? 13.008 -28.484 -20.922 1 96.75 93 ILE A O 1
ATOM 732 N N . GLU A 1 94 ? 11.375 -29.266 -22.266 1 96.38 94 GLU A N 1
ATOM 733 C CA . GLU A 1 94 ? 12.312 -29.5 -23.344 1 96.38 94 GLU A CA 1
ATOM 734 C C . GLU A 1 94 ? 12.953 -28.203 -23.828 1 96.38 94 GLU A C 1
ATOM 736 O O . GLU A 1 94 ? 14.094 -28.203 -24.297 1 96.38 94 GLU A O 1
ATOM 741 N N . ALA A 1 95 ? 12.234 -27.141 -23.688 1 97.44 95 ALA A N 1
ATOM 742 C CA . ALA A 1 95 ? 12.734 -25.828 -24.094 1 97.44 95 ALA A CA 1
ATOM 743 C C . ALA A 1 95 ? 13.578 -25.203 -22.984 1 97.44 95 ALA A C 1
ATOM 745 O O . ALA A 1 95 ? 14.094 -24.094 -23.141 1 97.44 95 ALA A O 1
ATOM 746 N N . GLY A 1 96 ? 13.688 -25.844 -21.812 1 96.5 96 GLY A N 1
ATOM 747 C CA . GLY A 1 96 ? 14.617 -25.406 -20.781 1 96.5 96 GLY A CA 1
ATOM 748 C C . GLY A 1 96 ? 13.922 -24.844 -19.562 1 96.5 96 GLY A C 1
ATOM 749 O O . GLY A 1 96 ? 14.586 -24.438 -18.594 1 96.5 96 GLY A O 1
ATOM 750 N N . VAL A 1 97 ? 12.609 -24.859 -19.547 1 97.69 97 VAL A N 1
ATOM 751 C CA . VAL A 1 97 ? 11.859 -24.391 -18.375 1 97.69 97 VAL A CA 1
ATOM 752 C C . VAL A 1 97 ? 12.07 -25.359 -17.219 1 97.69 97 VAL A C 1
ATOM 754 O O . VAL A 1 97 ? 12.07 -26.578 -17.406 1 97.69 97 VAL A O 1
ATOM 757 N N . ARG A 1 98 ? 12.188 -24.797 -15.984 1 96.19 98 ARG A N 1
ATOM 758 C CA . ARG A 1 98 ? 12.461 -25.656 -14.836 1 96.19 98 ARG A CA 1
ATOM 759 C C . ARG A 1 98 ? 11.516 -25.359 -13.68 1 96.19 98 ARG A C 1
ATOM 761 O O . ARG A 1 98 ? 11.828 -25.656 -12.523 1 96.19 98 ARG A O 1
ATOM 768 N N . CYS A 1 99 ? 10.391 -24.75 -13.984 1 98.25 99 CYS A N 1
ATOM 769 C CA . CYS A 1 99 ? 9.328 -24.531 -13.016 1 98.25 99 CYS A CA 1
ATOM 770 C C . CYS A 1 99 ? 7.953 -24.594 -13.68 1 98.25 99 CYS A C 1
ATOM 772 O O . CYS A 1 99 ? 7.711 -23.922 -14.68 1 98.25 99 CYS A O 1
ATOM 774 N N . LEU A 1 100 ? 7.125 -25.438 -13.133 1 97.81 100 LEU A N 1
ATOM 775 C CA . LEU A 1 100 ? 5.754 -25.594 -13.609 1 97.81 100 LEU A CA 1
ATOM 776 C C . LEU A 1 100 ? 4.758 -25.141 -12.547 1 97.81 100 LEU A C 1
ATOM 778 O O . LEU A 1 100 ? 4.844 -25.547 -11.391 1 97.81 100 LEU A O 1
ATOM 782 N N . ASN A 1 101 ? 3.896 -24.234 -12.898 1 97.44 101 ASN A N 1
ATOM 783 C CA . ASN A 1 101 ? 2.801 -23.75 -12.07 1 97.44 101 ASN A CA 1
ATOM 784 C C . ASN A 1 101 ? 1.452 -24.266 -12.555 1 97.44 101 ASN A C 1
ATOM 786 O O . ASN A 1 101 ? 0.982 -23.891 -13.633 1 97.44 101 ASN A O 1
ATOM 790 N N . ASP A 1 102 ? 0.821 -25.125 -11.766 1 94.94 102 ASP A N 1
ATOM 791 C CA . ASP A 1 102 ? -0.371 -25.828 -12.211 1 94.94 102 ASP A CA 1
ATOM 792 C C . ASP A 1 102 ? -1.563 -25.531 -11.305 1 94.94 102 ASP A C 1
ATOM 794 O O . ASP A 1 102 ? -1.601 -25.969 -10.156 1 94.94 102 ASP A O 1
ATOM 798 N N . ILE A 1 103 ? -2.57 -24.891 -11.828 1 91.56 103 ILE A N 1
ATOM 799 C CA . ILE A 1 103 ? -3.719 -24.438 -11.062 1 91.56 103 ILE A CA 1
ATOM 800 C C . ILE A 1 103 ? -4.582 -25.625 -10.648 1 91.56 103 ILE A C 1
ATOM 802 O O . ILE A 1 103 ? -5.473 -25.484 -9.805 1 91.56 103 ILE A O 1
ATOM 806 N N . THR A 1 104 ? -4.309 -26.828 -11.203 1 89.25 104 THR A N 1
ATOM 807 C CA . THR A 1 104 ? -5.086 -28 -10.852 1 89.25 104 THR A CA 1
ATOM 808 C C . THR A 1 104 ? -4.336 -28.859 -9.828 1 89.25 104 THR A C 1
ATOM 810 O O . THR A 1 104 ? -4.836 -29.891 -9.398 1 89.25 104 THR A O 1
ATOM 813 N N . GLY A 1 105 ? -3.098 -28.484 -9.547 1 92.88 105 GLY A N 1
ATOM 814 C CA . GLY A 1 105 ? -2.285 -29.234 -8.617 1 92.88 105 GLY A CA 1
ATOM 815 C C . GLY A 1 105 ? -1.795 -30.562 -9.188 1 92.88 105 GLY A C 1
ATOM 816 O O . GLY A 1 105 ? -1.597 -31.531 -8.453 1 92.88 105 GLY A O 1
ATOM 817 N N . PHE A 1 106 ? -1.714 -30.625 -10.484 1 93.06 106 PHE A N 1
ATOM 818 C CA . PHE A 1 106 ? -1.277 -31.812 -11.188 1 93.06 106 PHE A CA 1
ATOM 819 C C . PHE A 1 106 ? -2.229 -32.969 -10.922 1 93.06 106 PHE A C 1
ATOM 821 O O . PHE A 1 106 ? -1.79 -34.094 -10.602 1 93.06 106 PHE A O 1
ATOM 828 N N . THR A 1 107 ? -3.482 -32.656 -11.023 1 89.31 107 THR A N 1
ATOM 829 C CA . THR A 1 107 ? -4.52 -33.656 -10.867 1 89.31 107 THR A CA 1
ATOM 830 C C . THR A 1 107 ? -5.273 -33.875 -12.172 1 89.31 107 THR A C 1
ATOM 832 O O . THR A 1 107 ? -6.219 -34.656 -12.234 1 89.31 107 THR A O 1
ATOM 835 N N . TYR A 1 108 ? -4.848 -33.188 -13.188 1 82.12 108 TYR A N 1
ATOM 836 C CA . TYR A 1 108 ? -5.441 -33.281 -14.516 1 82.12 108 TYR A CA 1
ATOM 837 C C . TYR A 1 108 ? -5.145 -34.625 -15.148 1 82.12 108 TYR A C 1
ATOM 839 O O . TYR A 1 108 ? -4.188 -35.312 -14.758 1 82.12 108 TYR A O 1
ATOM 847 N N . GLU A 1 109 ? -6.047 -34.969 -16.016 1 82.75 109 GLU A N 1
ATOM 848 C CA . GLU A 1 109 ? -5.836 -36.25 -16.703 1 82.75 109 GLU A CA 1
ATOM 849 C C . GLU A 1 109 ? -4.469 -36.281 -17.391 1 82.75 109 GLU A C 1
ATOM 851 O O . GLU A 1 109 ? -4.094 -35.344 -18.094 1 82.75 109 GLU A O 1
ATOM 856 N N . GLY A 1 110 ? -3.701 -37.281 -17.172 1 87.44 110 GLY A N 1
ATOM 857 C CA . GLY A 1 110 ? -2.393 -37.438 -17.781 1 87.44 110 GLY A CA 1
ATOM 858 C C . GLY A 1 110 ? -1.257 -36.969 -16.906 1 87.44 110 GLY A C 1
ATOM 859 O O . GLY A 1 110 ? -0.088 -37.25 -17.188 1 87.44 110 GLY A O 1
ATOM 860 N N . ASP A 1 111 ? -1.62 -36.344 -15.891 1 88.06 111 ASP A N 1
ATOM 861 C CA . ASP A 1 111 ? -0.594 -35.75 -15.023 1 88.06 111 ASP A CA 1
ATOM 862 C C . ASP A 1 111 ? 0.26 -36.844 -14.391 1 88.06 111 ASP A C 1
ATOM 864 O O . ASP A 1 111 ? 1.483 -36.719 -14.305 1 88.06 111 ASP A O 1
ATOM 868 N N . ARG A 1 112 ? -0.42 -37.875 -14.016 1 87.88 112 ARG A N 1
ATOM 869 C CA . ARG A 1 112 ? 0.301 -38.938 -13.344 1 87.88 112 ARG A CA 1
ATOM 870 C C . ARG A 1 112 ? 1.394 -39.5 -14.234 1 87.88 112 ARG A C 1
ATOM 872 O O . ARG A 1 112 ? 2.541 -39.656 -13.812 1 87.88 112 ARG A O 1
ATOM 879 N N . GLU A 1 113 ? 0.999 -39.844 -15.422 1 90.31 113 GLU A N 1
ATOM 880 C CA . GLU A 1 113 ? 1.965 -40.375 -16.375 1 90.31 113 GLU A CA 1
ATOM 881 C C . GLU A 1 113 ? 3.068 -39.375 -16.672 1 90.31 113 GLU A C 1
ATOM 883 O O . GLU A 1 113 ? 4.25 -39.719 -16.703 1 90.31 113 GLU A O 1
ATOM 888 N N . PHE A 1 114 ? 2.689 -38.188 -16.859 1 92.25 114 PHE A N 1
ATOM 889 C CA . PHE A 1 114 ? 3.629 -37.094 -17.125 1 92.25 114 PHE A CA 1
ATOM 890 C C . PHE A 1 114 ? 4.633 -36.969 -15.984 1 92.25 114 PHE A C 1
ATOM 892 O O . PHE A 1 114 ? 5.844 -36.938 -16.219 1 92.25 114 PHE A O 1
ATOM 899 N N . LEU A 1 115 ? 4.145 -36.938 -14.758 1 91.25 115 LEU A N 1
ATOM 900 C CA . LEU A 1 115 ? 4.992 -36.75 -13.586 1 91.25 115 LEU A CA 1
ATOM 901 C C . LEU A 1 115 ? 5.934 -37.906 -13.391 1 91.25 115 LEU A C 1
ATOM 903 O O . LEU A 1 115 ? 7.129 -37.719 -13.148 1 91.25 115 LEU A O 1
ATOM 907 N N . LYS A 1 116 ? 5.402 -39.094 -13.562 1 88.44 116 LYS A N 1
ATOM 908 C CA . LYS A 1 116 ? 6.168 -40.312 -13.336 1 88.44 116 LYS A CA 1
ATOM 909 C C . LYS A 1 116 ? 7.246 -40.5 -14.398 1 88.44 116 LYS A C 1
ATOM 911 O O . LYS A 1 116 ? 8.359 -40.938 -14.094 1 88.44 116 LYS A O 1
ATOM 916 N N . THR A 1 117 ? 6.973 -40.125 -15.547 1 86.06 117 THR A N 1
ATOM 917 C CA . THR A 1 117 ? 7.852 -40.469 -16.656 1 86.06 117 THR A CA 1
ATOM 918 C C . THR A 1 117 ? 8.773 -39.312 -17 1 86.06 117 THR A C 1
ATOM 920 O O . THR A 1 117 ? 9.93 -39.5 -17.391 1 86.06 117 THR A O 1
ATOM 923 N N . TYR A 1 118 ? 8.242 -38.188 -16.844 1 85.06 118 TYR A N 1
ATOM 924 C CA . TYR A 1 118 ? 8.992 -37.031 -17.328 1 85.06 118 TYR A CA 1
ATOM 925 C C . TYR A 1 118 ? 9.383 -36.094 -16.172 1 85.06 118 TYR A C 1
ATOM 927 O O . TYR A 1 118 ? 10.539 -35.688 -16.078 1 85.06 118 TYR A O 1
ATOM 935 N N . GLY A 1 119 ? 8.5 -35.906 -15.297 1 81.62 119 GLY A N 1
ATOM 936 C CA . GLY A 1 119 ? 8.727 -35 -14.188 1 81.62 119 GLY A CA 1
ATOM 937 C C . GLY A 1 119 ? 9.852 -35.438 -13.273 1 81.62 119 GLY A C 1
ATOM 938 O O . GLY A 1 119 ? 10.711 -34.625 -12.906 1 81.62 119 GLY A O 1
ATOM 939 N N . ALA A 1 120 ? 9.883 -36.688 -13.117 1 85.19 120 ALA A N 1
ATOM 940 C CA . ALA A 1 120 ? 10.828 -37.219 -12.156 1 85.19 120 ALA A CA 1
ATOM 941 C C . ALA A 1 120 ? 12.234 -37.281 -12.742 1 85.19 120 ALA A C 1
ATOM 943 O O . ALA A 1 120 ? 13.211 -37.469 -12.008 1 85.19 120 ALA A O 1
ATOM 944 N N . LYS A 1 121 ? 12.289 -37.094 -13.977 1 88.25 121 LYS A N 1
ATOM 945 C CA . LYS A 1 121 ? 13.578 -37.188 -14.648 1 88.25 121 LYS A CA 1
ATOM 946 C C . LYS A 1 121 ? 14.406 -35.938 -14.484 1 88.25 121 LYS A C 1
ATOM 948 O O . LYS A 1 121 ? 15.609 -35.938 -14.734 1 88.25 121 LYS A O 1
ATOM 953 N N . HIS A 1 122 ? 13.789 -34.938 -14.18 1 89.38 122 HIS A N 1
ATOM 954 C CA . HIS A 1 122 ? 14.453 -33.625 -14.023 1 89.38 122 HIS A CA 1
ATOM 955 C C . HIS A 1 122 ? 14.484 -33.219 -12.562 1 89.38 122 HIS A C 1
ATOM 957 O O . HIS A 1 122 ? 13.523 -32.625 -12.062 1 89.38 122 HIS A O 1
ATOM 963 N N . SER A 1 123 ? 15.555 -33.344 -11.922 1 87.06 123 SER A N 1
ATOM 964 C CA . SER A 1 123 ? 15.664 -33.125 -10.477 1 87.06 123 SER A CA 1
ATOM 965 C C . SER A 1 123 ? 15.633 -31.641 -10.141 1 87.06 123 SER A C 1
ATOM 967 O O . SER A 1 123 ? 15.375 -31.266 -8.992 1 87.06 123 SER A O 1
ATOM 969 N N . ASP A 1 124 ? 15.859 -30.875 -11.109 1 92.19 124 ASP A N 1
ATOM 970 C CA . ASP A 1 124 ? 15.906 -29.438 -10.852 1 92.19 124 ASP A CA 1
ATOM 971 C C . ASP A 1 124 ? 14.562 -28.781 -11.141 1 92.19 124 ASP A C 1
ATOM 973 O O . ASP A 1 124 ? 14.406 -27.562 -10.969 1 92.19 124 ASP A O 1
ATOM 977 N N . LEU A 1 125 ? 13.633 -29.609 -11.508 1 95.81 125 LEU A N 1
ATOM 978 C CA . LEU A 1 125 ? 12.312 -29.094 -11.844 1 95.81 125 LEU A CA 1
ATOM 979 C C . LEU A 1 125 ? 11.516 -28.766 -10.586 1 95.81 125 LEU A C 1
ATOM 981 O O . LEU A 1 125 ? 11.508 -29.547 -9.633 1 95.81 125 LEU A O 1
ATOM 985 N N . LYS A 1 126 ? 10.93 -27.562 -10.555 1 97.56 126 LYS A N 1
ATOM 986 C CA . LYS A 1 126 ? 10.055 -27.125 -9.469 1 97.56 126 LYS A CA 1
ATOM 987 C C . LYS A 1 126 ? 8.586 -27.25 -9.859 1 97.56 126 LYS A C 1
ATOM 989 O O . LYS A 1 126 ? 8.219 -26.953 -11 1 97.56 126 LYS A O 1
ATOM 994 N N . PHE A 1 127 ? 7.797 -27.719 -8.883 1 97.75 127 PHE A N 1
ATOM 995 C CA . PHE A 1 127 ? 6.367 -27.906 -9.109 1 97.75 127 PHE A CA 1
ATOM 996 C C . PHE A 1 127 ? 5.551 -27.062 -8.141 1 97.75 127 PHE A C 1
ATOM 998 O O . PHE A 1 127 ? 5.613 -27.266 -6.926 1 97.75 127 PHE A O 1
ATOM 1005 N N . ILE A 1 128 ? 4.832 -26.125 -8.664 1 98.12 128 ILE A N 1
ATOM 1006 C CA . ILE A 1 128 ? 3.916 -25.344 -7.844 1 98.12 128 ILE A CA 1
ATOM 1007 C C . ILE A 1 128 ? 2.508 -25.922 -7.938 1 98.12 128 ILE A C 1
ATOM 1009 O O . ILE A 1 128 ? 1.906 -25.938 -9.016 1 98.12 128 ILE A O 1
ATOM 1013 N N . ILE A 1 129 ? 1.994 -26.359 -6.793 1 96.75 129 ILE A N 1
ATOM 1014 C CA . ILE A 1 129 ? 0.68 -26.984 -6.703 1 96.75 129 ILE A CA 1
ATOM 1015 C C . ILE A 1 129 ? -0.321 -26 -6.102 1 96.75 129 ILE A C 1
ATOM 1017 O O . ILE A 1 129 ? -0.135 -25.531 -4.98 1 96.75 129 ILE A O 1
ATOM 1021 N N . MET A 1 130 ? -1.296 -25.766 -6.863 1 94.88 130 MET A N 1
ATOM 1022 C CA . MET A 1 130 ? -2.316 -24.859 -6.348 1 94.88 130 MET A CA 1
ATOM 1023 C C . MET A 1 130 ? -3.543 -25.625 -5.875 1 94.88 130 MET A C 1
ATOM 1025 O O . MET A 1 130 ? -3.965 -26.594 -6.52 1 94.88 130 MET A O 1
ATOM 1029 N N . HIS A 1 131 ? -4.074 -25.188 -4.789 1 91 131 HIS A N 1
ATOM 1030 C CA . HIS A 1 131 ? -5.387 -25.656 -4.359 1 91 131 HIS A CA 1
ATOM 1031 C C . HIS A 1 131 ? -6.5 -24.938 -5.113 1 91 131 HIS A C 1
ATOM 1033 O O . HIS A 1 131 ? -6.461 -23.703 -5.266 1 91 131 HIS A O 1
ATOM 1039 N N . SER A 1 132 ? -7.387 -25.656 -5.676 1 81.25 132 SER A N 1
ATOM 1040 C CA . SER A 1 132 ? -8.578 -25.109 -6.316 1 81.25 132 SER A CA 1
ATOM 1041 C C . SER A 1 132 ? -9.805 -25.969 -6.027 1 81.25 132 SER A C 1
ATOM 1043 O O . SER A 1 132 ? -9.727 -27.203 -6.035 1 81.25 132 SER A O 1
ATOM 1045 N N . HIS A 1 133 ? -10.812 -25.344 -5.512 1 68.25 133 HIS A N 1
ATOM 1046 C CA . HIS A 1 133 ? -12 -26.109 -5.16 1 68.25 133 HIS A CA 1
ATOM 1047 C C . HIS A 1 133 ? -12.641 -26.734 -6.398 1 68.25 133 HIS A C 1
ATOM 1049 O O . HIS A 1 133 ? -13.305 -27.766 -6.305 1 68.25 133 HIS A O 1
ATOM 1055 N N . ASN A 1 134 ? -12.578 -25.875 -7.418 1 61.81 134 ASN A N 1
ATOM 1056 C CA . ASN A 1 134 ? -13.188 -26.422 -8.625 1 61.81 134 ASN A CA 1
ATOM 1057 C C . ASN A 1 134 ? -12.133 -26.844 -9.648 1 61.81 134 ASN A C 1
ATOM 1059 O O . ASN A 1 134 ? -11.297 -26.031 -10.055 1 61.81 134 ASN A O 1
ATOM 1063 N N . ARG A 1 135 ? -11.781 -28.156 -9.523 1 51.31 135 ARG A N 1
ATOM 1064 C CA . ARG A 1 135 ? -10.805 -28.781 -10.414 1 51.31 135 ARG A CA 1
ATOM 1065 C C . ARG A 1 135 ? -10.953 -28.25 -11.836 1 51.31 135 ARG A C 1
ATOM 1067 O O . ARG A 1 135 ? -11.188 -29.031 -12.766 1 51.31 135 ARG A O 1
ATOM 1074 N N . ASN A 1 136 ? -10.953 -26.906 -12.125 1 46.22 136 ASN A N 1
ATOM 1075 C CA . ASN A 1 136 ? -10.906 -26.328 -13.469 1 46.22 136 ASN A CA 1
ATOM 1076 C C . ASN A 1 136 ? -12.266 -25.812 -13.906 1 46.22 136 ASN A C 1
ATOM 1078 O O . ASN A 1 136 ? -12.453 -25.453 -15.07 1 46.22 136 ASN A O 1
ATOM 1082 N N . ILE A 1 137 ? -13.477 -26 -13.133 1 46.78 137 ILE A N 1
ATOM 1083 C CA . ILE A 1 137 ? -14.805 -25.578 -13.562 1 46.78 137 ILE A CA 1
ATOM 1084 C C . ILE A 1 137 ? -15.273 -24.406 -12.695 1 46.78 137 ILE A C 1
ATOM 1086 O O . ILE A 1 137 ? -15.492 -24.562 -11.5 1 46.78 137 ILE A O 1
ATOM 1090 N N . ALA A 1 138 ? -15.078 -23.25 -13.07 1 44.38 138 ALA A N 1
ATOM 1091 C CA . ALA A 1 138 ? -15.438 -21.984 -12.445 1 44.38 138 ALA A CA 1
ATOM 1092 C C . ALA A 1 138 ? -16.734 -22.109 -11.641 1 44.38 138 ALA A C 1
ATOM 1094 O O . ALA A 1 138 ? -17.031 -21.266 -10.805 1 44.38 138 ALA A O 1
ATOM 1095 N N . LYS A 1 139 ? -17.828 -22.719 -12.125 1 47.44 139 LYS A N 1
ATOM 1096 C CA . LYS A 1 139 ? -19.219 -22.516 -11.742 1 47.44 139 LYS A CA 1
ATOM 1097 C C . LYS A 1 139 ? -19.547 -23.203 -10.43 1 47.44 139 LYS A C 1
ATOM 1099 O O . LYS A 1 139 ? -20.672 -23.156 -9.953 1 47.44 139 LYS A O 1
ATOM 1104 N N . MET A 1 140 ? -18.672 -24.109 -9.844 1 51.59 140 MET A N 1
ATOM 1105 C CA . MET A 1 140 ? -19.391 -24.828 -8.797 1 51.59 140 MET A CA 1
ATOM 1106 C C . MET A 1 140 ? -19.25 -24.109 -7.457 1 51.59 140 MET A C 1
ATOM 1108 O O . MET A 1 140 ? -18.172 -23.625 -7.109 1 51.59 140 MET A O 1
ATOM 1112 N N . LYS A 1 141 ? -20.391 -23.672 -6.918 1 58.94 141 LYS A N 1
ATOM 1113 C CA . LYS A 1 141 ? -20.547 -23.172 -5.555 1 58.94 141 LYS A CA 1
ATOM 1114 C C . LYS A 1 141 ? -19.656 -23.953 -4.582 1 58.94 141 LYS A C 1
ATOM 1116 O O . LYS A 1 141 ? -19.672 -25.188 -4.555 1 58.94 141 LYS A O 1
ATOM 1121 N N . SER A 1 142 ? -18.594 -23.219 -4.199 1 66.56 142 SER A N 1
ATOM 1122 C CA . SER A 1 142 ? -17.719 -23.844 -3.213 1 66.56 142 SER A CA 1
ATOM 1123 C C . SER A 1 142 ? -18.453 -24.047 -1.886 1 66.56 142 SER A C 1
ATOM 1125 O O . SER A 1 142 ? -19.266 -23.219 -1.481 1 66.56 142 SER A O 1
ATOM 1127 N N . THR A 1 143 ? -18.344 -25.156 -1.385 1 72.19 143 THR A N 1
ATOM 1128 C CA . THR A 1 143 ? -18.875 -25.422 -0.048 1 72.19 143 THR A C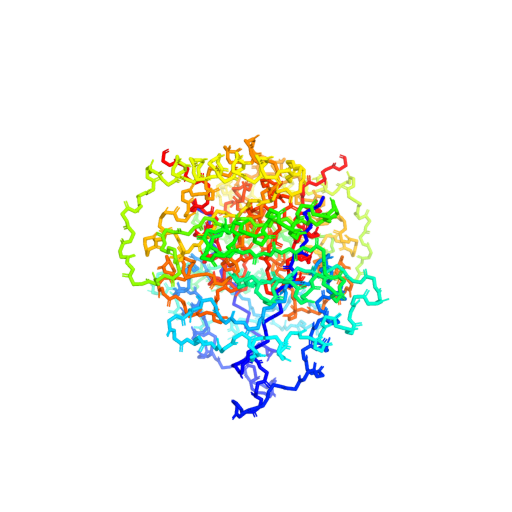A 1
ATOM 1129 C C . THR A 1 143 ? -17.844 -25.047 1.018 1 72.19 143 THR A C 1
ATOM 1131 O O . THR A 1 143 ? -18.062 -25.281 2.207 1 72.19 143 THR A O 1
ATOM 1134 N N . LEU A 1 144 ? -16.812 -24.359 0.444 1 82.75 144 LEU A N 1
ATOM 1135 C CA . LEU A 1 144 ? -15.773 -24.016 1.405 1 82.75 144 LEU A CA 1
ATOM 1136 C C . LEU A 1 144 ? -16.188 -22.812 2.246 1 82.75 144 LEU A C 1
ATOM 1138 O O . LEU A 1 144 ? -16.734 -21.844 1.72 1 82.75 144 LEU A O 1
ATOM 1142 N N . SER A 1 145 ? -16.078 -22.984 3.561 1 89.12 145 SER A N 1
ATOM 1143 C CA . SER A 1 145 ? -16.344 -21.906 4.52 1 89.12 145 SER A CA 1
ATOM 1144 C C . SER A 1 145 ? -15.047 -21.453 5.191 1 89.12 145 SER A C 1
ATOM 1146 O O . SER A 1 145 ? -14.047 -22.172 5.195 1 89.12 145 SER A O 1
ATOM 1148 N N . PRO A 1 146 ? -15.07 -20.266 5.688 1 92.44 146 PRO A N 1
ATOM 1149 C CA . PRO A 1 146 ? -13.883 -19.766 6.391 1 92.44 146 PRO A CA 1
ATOM 1150 C C . PRO A 1 146 ? -13.422 -20.703 7.512 1 92.44 146 PRO A C 1
ATOM 1152 O O . PRO A 1 146 ? -12.219 -20.859 7.734 1 92.44 146 PRO A O 1
ATOM 1155 N N . GLU A 1 147 ? -14.312 -21.375 8.055 1 92.5 147 GLU A N 1
ATOM 1156 C CA . GLU A 1 147 ? -13.984 -22.234 9.195 1 92.5 147 GLU A CA 1
ATOM 1157 C C . GLU A 1 147 ? -13.25 -23.5 8.742 1 92.5 147 GLU A C 1
ATOM 1159 O O . GLU A 1 147 ? -12.5 -24.094 9.516 1 92.5 147 GLU A O 1
ATOM 1164 N N . LYS A 1 148 ? -13.414 -23.828 7.508 1 93.94 148 LYS A N 1
ATOM 1165 C CA . LYS A 1 148 ? -12.922 -25.125 7.066 1 93.94 148 LYS A CA 1
ATOM 1166 C C . LYS A 1 148 ? -11.789 -24.984 6.062 1 93.94 148 LYS A C 1
ATOM 1168 O O . LYS A 1 148 ? -11.078 -25.953 5.77 1 93.94 148 LYS A O 1
ATOM 1173 N N . VAL A 1 149 ? -11.539 -23.844 5.621 1 95.44 149 VAL A N 1
ATOM 1174 C CA . VAL A 1 149 ? -10.695 -23.641 4.445 1 95.44 149 VAL A CA 1
ATOM 1175 C C . VAL A 1 149 ? -9.266 -24.047 4.758 1 95.44 149 VAL A C 1
ATOM 1177 O O . VAL A 1 149 ? -8.609 -24.719 3.951 1 95.44 149 VAL A O 1
ATOM 1180 N N . ILE A 1 150 ? -8.773 -23.75 5.906 1 96.75 150 ILE A N 1
ATOM 1181 C CA . ILE A 1 150 ? -7.379 -24.031 6.238 1 96.75 150 ILE A CA 1
ATOM 1182 C C . ILE A 1 150 ? -7.16 -25.531 6.289 1 96.75 150 ILE A C 1
ATOM 1184 O O . ILE A 1 150 ? -6.219 -26.047 5.68 1 96.75 150 ILE A O 1
ATOM 1188 N N . LYS A 1 151 ? -8.047 -26.172 6.926 1 96.19 151 LYS A N 1
ATOM 1189 C CA . LYS A 1 151 ? -7.945 -27.625 7.035 1 96.19 151 LYS A CA 1
ATOM 1190 C C . LYS A 1 151 ? -8.039 -28.281 5.66 1 96.19 151 LYS A C 1
ATOM 1192 O O . LYS A 1 151 ? -7.289 -29.219 5.363 1 96.19 151 LYS A O 1
ATOM 1197 N N . LYS A 1 152 ? -8.891 -27.812 4.887 1 94.81 152 LYS A N 1
ATOM 1198 C CA . LYS A 1 152 ? -9.078 -28.359 3.551 1 94.81 152 LYS A CA 1
ATOM 1199 C C . LYS A 1 152 ? -7.824 -28.172 2.699 1 94.81 152 LYS A C 1
ATOM 1201 O O . LYS A 1 152 ? -7.398 -29.094 1.996 1 94.81 152 LYS A O 1
ATOM 1206 N N . ILE A 1 153 ? -7.234 -27.031 2.803 1 96.44 153 ILE A N 1
ATOM 1207 C CA . ILE A 1 153 ? -6.016 -26.734 2.057 1 96.44 153 ILE A CA 1
ATOM 1208 C C . ILE A 1 153 ? -4.887 -27.641 2.543 1 96.44 153 ILE A C 1
ATOM 1210 O O . ILE A 1 153 ? -4.156 -28.219 1.737 1 96.44 153 ILE A O 1
ATOM 1214 N N . GLN A 1 154 ? -4.82 -27.812 3.822 1 97.38 154 GLN A N 1
ATOM 1215 C CA . GLN A 1 154 ? -3.775 -28.656 4.398 1 97.38 154 GLN A CA 1
ATOM 1216 C C . GLN A 1 154 ? -3.908 -30.094 3.928 1 97.38 154 GLN A C 1
ATOM 1218 O O . GLN A 1 154 ? -2.92 -30.719 3.543 1 97.38 154 GLN A O 1
ATOM 1223 N N . ILE A 1 155 ? -5.105 -30.547 3.941 1 96.69 155 ILE A N 1
ATOM 1224 C CA . ILE A 1 155 ? -5.359 -31.922 3.512 1 96.69 155 ILE A CA 1
ATOM 1225 C C . ILE A 1 155 ? -4.957 -32.094 2.049 1 96.69 155 ILE A C 1
ATOM 1227 O O . ILE A 1 155 ? -4.254 -33.031 1.695 1 96.69 155 ILE A O 1
ATOM 1231 N N . PHE A 1 156 ? -5.348 -31.172 1.257 1 95.06 156 PHE A N 1
ATOM 1232 C CA . PHE A 1 156 ? -5.016 -31.219 -0.162 1 95.06 156 PHE A CA 1
ATOM 1233 C C . PHE A 1 156 ? -3.504 -31.203 -0.365 1 95.06 156 PHE A C 1
ATOM 1235 O O . PHE A 1 156 ? -2.963 -32 -1.117 1 95.06 156 PHE A O 1
ATOM 1242 N N . PHE A 1 157 ? -2.814 -30.297 0.303 1 97.75 157 PHE A N 1
ATOM 1243 C CA . PHE A 1 157 ? -1.369 -30.141 0.178 1 97.75 157 PHE A CA 1
ATOM 1244 C C . PHE A 1 157 ? -0.658 -31.422 0.624 1 97.75 157 PHE A C 1
ATOM 1246 O O . PHE A 1 157 ? 0.268 -31.891 -0.044 1 97.75 157 PHE A O 1
ATOM 1253 N N . ARG A 1 158 ? -1.11 -32 1.718 1 97.75 158 ARG A N 1
ATOM 1254 C CA . ARG A 1 158 ? -0.513 -33.25 2.209 1 97.75 158 ARG A CA 1
ATOM 1255 C C . ARG A 1 158 ? -0.689 -34.375 1.202 1 97.75 158 ARG A C 1
ATOM 1257 O O . ARG A 1 158 ? 0.263 -35.094 0.897 1 97.75 158 ARG A O 1
ATOM 1264 N N . ASP A 1 159 ? -1.873 -34.438 0.723 1 96.44 159 ASP A N 1
ATOM 1265 C CA . ASP A 1 159 ? -2.178 -35.5 -0.243 1 96.44 159 ASP A CA 1
ATOM 1266 C C . ASP A 1 159 ? -1.313 -35.344 -1.495 1 96.44 159 ASP A C 1
ATOM 1268 O O . ASP A 1 159 ? -0.723 -36.344 -1.96 1 96.44 159 ASP A O 1
ATOM 1272 N N . ARG A 1 160 ? -1.197 -34.188 -1.985 1 95.5 160 ARG A N 1
ATOM 1273 C CA . ARG A 1 160 ? -0.415 -33.938 -3.195 1 95.5 160 ARG A CA 1
ATOM 1274 C C . ARG A 1 160 ? 1.07 -34.188 -2.941 1 95.5 160 ARG A C 1
ATOM 1276 O O . ARG A 1 160 ? 1.761 -34.781 -3.764 1 95.5 160 ARG A O 1
ATOM 1283 N N . ARG A 1 161 ? 1.525 -33.656 -1.853 1 96.88 161 ARG A N 1
ATOM 1284 C CA . ARG A 1 161 ? 2.918 -33.875 -1.481 1 96.88 161 ARG A CA 1
ATOM 1285 C C . ARG A 1 161 ? 3.238 -35.375 -1.436 1 96.88 161 ARG A C 1
ATOM 1287 O O . ARG A 1 161 ? 4.238 -35.812 -2.002 1 96.88 161 ARG A O 1
ATOM 1294 N N . ASN A 1 162 ? 2.357 -36.125 -0.804 1 96.62 162 ASN A N 1
ATOM 1295 C CA . ASN A 1 162 ? 2.545 -37.562 -0.706 1 96.62 162 ASN A CA 1
ATOM 1296 C C . ASN A 1 162 ? 2.551 -38.25 -2.082 1 96.62 162 ASN A C 1
ATOM 1298 O O . ASN A 1 162 ? 3.418 -39.062 -2.377 1 96.62 162 ASN A O 1
ATOM 1302 N N . ASP A 1 163 ? 1.65 -37.844 -2.889 1 94.69 163 ASP A N 1
ATOM 1303 C CA . ASP A 1 163 ? 1.536 -38.406 -4.227 1 94.69 163 ASP A CA 1
ATOM 1304 C C . ASP A 1 163 ? 2.775 -38.094 -5.062 1 94.69 163 ASP A C 1
ATOM 1306 O O . ASP A 1 163 ? 3.34 -39 -5.695 1 94.69 163 ASP A O 1
ATOM 1310 N N . LEU A 1 164 ? 3.201 -36.906 -5.078 1 95.38 164 LEU A N 1
ATOM 1311 C CA . LEU A 1 164 ? 4.328 -36.469 -5.902 1 95.38 164 LEU A CA 1
ATOM 1312 C C . LEU A 1 164 ? 5.625 -37.094 -5.41 1 95.38 164 LEU A C 1
ATOM 1314 O O . LEU A 1 164 ? 6.445 -37.562 -6.215 1 95.38 164 LEU A O 1
ATOM 1318 N N . THR A 1 165 ? 5.77 -37.188 -4.105 1 95.25 165 THR A N 1
ATOM 1319 C CA . THR A 1 165 ? 6.977 -37.812 -3.564 1 95.25 165 THR A CA 1
ATOM 1320 C C . THR A 1 165 ? 7.004 -39.312 -3.857 1 95.25 165 THR A C 1
ATOM 1322 O O . THR A 1 165 ? 8.07 -39.875 -4.098 1 95.25 165 THR A O 1
ATOM 1325 N N . ALA A 1 166 ? 5.852 -39.906 -3.871 1 94.25 166 ALA A N 1
ATOM 1326 C CA . ALA A 1 166 ? 5.746 -41.312 -4.195 1 94.25 166 ALA A CA 1
ATOM 1327 C C . ALA A 1 166 ? 6.168 -41.594 -5.641 1 94.25 166 ALA A C 1
ATOM 1329 O O . ALA A 1 166 ? 6.578 -42.688 -5.98 1 94.25 166 ALA A O 1
ATOM 1330 N N . MET A 1 167 ? 6.113 -40.562 -6.426 1 92.88 167 MET A N 1
ATOM 1331 C CA . MET A 1 167 ? 6.473 -40.688 -7.836 1 92.88 167 MET A CA 1
ATOM 1332 C C . MET A 1 167 ? 7.938 -40.344 -8.055 1 92.88 167 MET A C 1
ATOM 1334 O O . MET A 1 167 ? 8.406 -40.312 -9.195 1 92.88 167 MET A O 1
ATOM 1338 N N . GLY A 1 168 ? 8.609 -39.969 -6.969 1 92.81 168 GLY A N 1
ATOM 1339 C CA . GLY A 1 168 ? 10.047 -39.75 -7.059 1 92.81 168 GLY A CA 1
ATOM 1340 C C . GLY A 1 168 ? 10.43 -38.281 -7.102 1 92.81 168 GLY A C 1
ATOM 1341 O O . GLY A 1 168 ? 11.602 -37.938 -7.297 1 92.81 168 GLY A O 1
ATOM 1342 N N . ILE A 1 169 ? 9.523 -37.406 -6.922 1 94.44 169 ILE A N 1
ATOM 1343 C CA . ILE A 1 169 ? 9.805 -35.969 -6.898 1 94.44 169 ILE A CA 1
ATOM 1344 C C . ILE A 1 169 ? 10.242 -35.562 -5.496 1 94.44 169 ILE A C 1
ATOM 1346 O O . ILE A 1 169 ? 9.594 -35.906 -4.504 1 94.44 169 ILE A O 1
ATOM 1350 N N . SER A 1 170 ? 11.352 -34.875 -5.43 1 94.69 170 SER A N 1
ATOM 1351 C CA . SER A 1 170 ? 11.859 -34.438 -4.141 1 94.69 170 SER A CA 1
ATOM 1352 C C . SER A 1 170 ? 10.898 -33.438 -3.482 1 94.69 170 SER A C 1
ATOM 1354 O O . SER A 1 170 ? 10.305 -32.594 -4.156 1 94.69 170 SER A O 1
ATOM 1356 N N . GLU A 1 171 ? 10.82 -33.5 -2.188 1 94.94 171 GLU A N 1
ATOM 1357 C CA . GLU A 1 171 ? 9.953 -32.594 -1.446 1 94.94 171 GLU A CA 1
ATOM 1358 C C . GLU A 1 171 ? 10.383 -31.125 -1.647 1 94.94 171 GLU A C 1
ATOM 1360 O O . GLU A 1 171 ? 9.539 -30.234 -1.696 1 94.94 171 GLU A O 1
ATOM 1365 N N . SER A 1 172 ? 11.641 -30.953 -1.753 1 95.44 172 SER A N 1
ATOM 1366 C CA . SER A 1 172 ? 12.18 -29.609 -1.903 1 95.44 172 SER A CA 1
ATOM 1367 C C . SER A 1 172 ? 11.789 -29 -3.248 1 95.44 172 SER A C 1
ATOM 1369 O O . SER A 1 172 ? 11.93 -27.797 -3.453 1 95.44 172 SER A O 1
ATOM 1371 N N . SER A 1 173 ? 11.273 -29.812 -4.16 1 96.69 173 SER A N 1
ATOM 1372 C CA . SER A 1 173 ? 10.875 -29.359 -5.488 1 96.69 173 SER A CA 1
ATOM 1373 C C . SER A 1 173 ? 9.398 -28.969 -5.523 1 96.69 173 SER A C 1
ATOM 1375 O O . SER A 1 173 ? 8.906 -28.484 -6.539 1 96.69 173 SER A O 1
ATOM 1377 N N . ILE A 1 174 ? 8.766 -29.156 -4.406 1 97.56 174 ILE A N 1
ATOM 1378 C CA . ILE A 1 174 ? 7.316 -28.953 -4.383 1 97.56 174 ILE A CA 1
ATOM 1379 C C . ILE A 1 174 ? 6.988 -27.625 -3.688 1 97.56 174 ILE A C 1
ATOM 1381 O O . ILE A 1 174 ? 7.434 -27.391 -2.564 1 97.56 174 ILE A O 1
ATOM 1385 N N . PHE A 1 175 ? 6.262 -26.781 -4.379 1 98.56 175 PHE A N 1
ATOM 1386 C CA . PHE A 1 175 ? 5.781 -25.5 -3.887 1 98.56 175 PHE A CA 1
ATOM 1387 C C . PHE A 1 175 ? 4.258 -25.484 -3.809 1 98.56 175 PHE A C 1
ATOM 1389 O O . PHE A 1 175 ? 3.588 -26.219 -4.535 1 98.56 175 PHE A O 1
ATOM 1396 N N . PHE A 1 176 ? 3.729 -24.656 -2.9 1 98.5 176 PHE A N 1
ATOM 1397 C CA . PHE A 1 176 ? 2.307 -24.719 -2.584 1 98.5 176 PHE A CA 1
ATOM 1398 C C . PHE A 1 176 ? 1.655 -23.359 -2.738 1 98.5 176 PHE A C 1
ATOM 1400 O O . PHE A 1 176 ? 2.201 -22.344 -2.281 1 98.5 176 PHE A O 1
ATOM 1407 N N . ASP A 1 177 ? 0.559 -23.312 -3.398 1 98.31 177 ASP A N 1
ATOM 1408 C CA . ASP A 1 177 ? -0.28 -22.125 -3.568 1 98.31 177 ASP A CA 1
ATOM 1409 C C . ASP A 1 177 ? -1.709 -22.391 -3.102 1 98.31 177 ASP A C 1
ATOM 1411 O O . ASP A 1 177 ? -2.41 -23.219 -3.68 1 98.31 177 ASP A O 1
ATOM 1415 N N . PRO A 1 178 ? -2.215 -21.672 -2.146 1 97.25 178 PRO A N 1
ATOM 1416 C CA . PRO A 1 178 ? -3.551 -21.953 -1.615 1 97.25 178 PRO A CA 1
ATOM 1417 C C . PRO A 1 178 ? -4.664 -21.594 -2.592 1 97.25 178 PRO A C 1
ATOM 1419 O O . PRO A 1 178 ? -5.82 -21.969 -2.389 1 97.25 178 PRO A O 1
ATOM 1422 N N . GLY A 1 179 ? -4.359 -20.875 -3.678 1 94.19 179 GLY A N 1
ATOM 1423 C CA . GLY A 1 179 ? -5.383 -20.531 -4.652 1 94.19 179 GLY A CA 1
ATOM 1424 C C . GLY A 1 179 ? -6.359 -19.484 -4.145 1 94.19 179 GLY A C 1
ATOM 1425 O O . GLY A 1 179 ? -7.559 -19.75 -4.031 1 94.19 179 GLY A O 1
ATOM 1426 N N . MET A 1 180 ? -6.133 -18.281 -4.152 1 94.81 180 MET A N 1
ATOM 1427 C CA . MET A 1 180 ? -6.926 -17.203 -3.555 1 94.81 180 MET A CA 1
ATOM 1428 C C . MET A 1 180 ? -8.078 -16.797 -4.469 1 94.81 180 MET A C 1
ATOM 1430 O O . MET A 1 180 ? -8.039 -17.062 -5.672 1 94.81 180 MET A O 1
ATOM 1434 N N . GLY A 1 181 ? -9.062 -16.156 -3.891 1 92.19 181 GLY A N 1
ATOM 1435 C CA . GLY A 1 181 ? -10.18 -15.625 -4.656 1 92.19 181 GLY A CA 1
ATOM 1436 C C . GLY A 1 181 ? -11.156 -16.703 -5.105 1 92.19 181 GLY A C 1
ATOM 1437 O O . GLY A 1 181 ? -11.578 -17.531 -4.309 1 92.19 181 GLY A O 1
ATOM 1438 N N . PHE A 1 182 ? -11.508 -16.703 -6.391 1 83.81 182 PHE A N 1
ATOM 1439 C CA . PHE A 1 182 ? -12.547 -17.562 -6.926 1 83.81 182 PHE A CA 1
ATOM 1440 C C . PHE A 1 182 ? -12.086 -19.016 -6.914 1 83.81 182 PHE A C 1
ATOM 1442 O O . PHE A 1 182 ? -12.906 -19.938 -7.027 1 83.81 182 PHE A O 1
ATOM 1449 N N . PHE A 1 183 ? -10.82 -19.234 -6.773 1 85.5 183 PHE A N 1
ATOM 1450 C CA . PHE A 1 183 ? -10.328 -20.609 -6.688 1 85.5 183 PHE A CA 1
ATOM 1451 C C . PHE A 1 183 ? -10.711 -21.234 -5.352 1 85.5 183 PHE A C 1
ATOM 1453 O O . PHE A 1 183 ? -10.719 -22.469 -5.219 1 85.5 183 PHE A O 1
ATOM 1460 N N . LEU A 1 184 ? -10.961 -20.391 -4.414 1 88.38 184 LEU A N 1
ATOM 1461 C CA . LEU A 1 184 ? -11.375 -20.875 -3.104 1 88.38 184 LEU A CA 1
ATOM 1462 C C . LEU A 1 184 ? -12.891 -20.828 -2.961 1 88.38 184 LEU A C 1
ATOM 1464 O O . LEU A 1 184 ? -13.531 -21.844 -2.674 1 88.38 184 LEU A O 1
ATOM 1468 N N . SER A 1 185 ? -13.406 -19.578 -3.168 1 89.62 185 SER A N 1
ATOM 1469 C CA . SER A 1 185 ? -14.828 -19.359 -2.955 1 89.62 185 SER A CA 1
ATOM 1470 C C . SER A 1 185 ? -15.266 -17.984 -3.459 1 89.62 185 SER A C 1
ATOM 1472 O O . SER A 1 185 ? -14.438 -17.078 -3.58 1 89.62 185 SER A O 1
ATOM 1474 N N . ASP A 1 186 ? -16.562 -17.906 -3.701 1 89 186 ASP A N 1
ATOM 1475 C CA . ASP A 1 186 ? -17.125 -16.594 -4.008 1 89 186 ASP A CA 1
ATOM 1476 C C . ASP A 1 186 ? -17.25 -15.742 -2.748 1 89 186 ASP A C 1
ATOM 1478 O O . ASP A 1 186 ? -17.422 -14.523 -2.83 1 89 186 ASP A O 1
ATOM 1482 N N . ASP A 1 187 ? -17.266 -16.422 -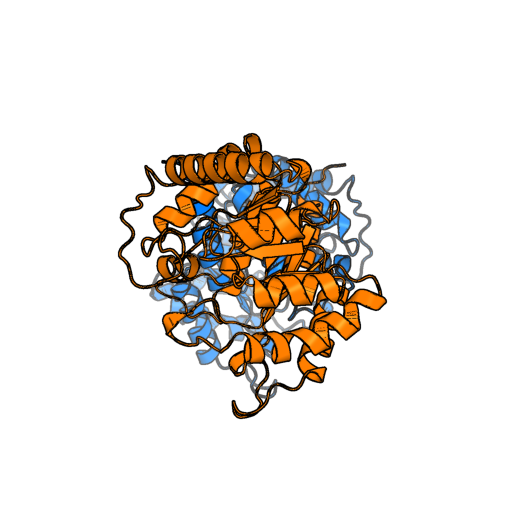1.658 1 93.88 187 ASP A N 1
ATOM 1483 C CA . ASP A 1 187 ? -17.234 -15.695 -0.389 1 93.88 187 ASP A CA 1
ATOM 1484 C C . ASP A 1 187 ? -15.852 -15.125 -0.117 1 93.88 187 ASP A C 1
ATOM 1486 O O . ASP A 1 187 ? -14.906 -15.875 0.162 1 93.88 187 ASP A O 1
ATOM 1490 N N . PRO A 1 188 ? -15.781 -13.82 -0.14 1 95.75 188 PRO A N 1
ATOM 1491 C CA . PRO A 1 188 ? -14.469 -13.203 0.041 1 95.75 188 PRO A CA 1
ATOM 1492 C C . PRO A 1 188 ? -13.852 -13.523 1.401 1 95.75 188 PRO A C 1
ATOM 1494 O O . PRO A 1 188 ? -12.625 -13.531 1.541 1 95.75 188 PRO A O 1
ATOM 1497 N N . MET A 1 189 ? -14.648 -13.844 2.35 1 96.19 189 MET A N 1
ATOM 1498 C CA . MET A 1 189 ? -14.156 -14.086 3.701 1 96.19 189 MET A CA 1
ATOM 1499 C C . MET A 1 189 ? -13.352 -15.375 3.762 1 96.19 189 MET A C 1
ATOM 1501 O O . MET A 1 189 ? -12.508 -15.547 4.648 1 96.19 189 MET A O 1
ATOM 1505 N N . VAL A 1 190 ? -13.531 -16.266 2.834 1 95.94 190 VAL A N 1
ATOM 1506 C CA . VAL A 1 190 ? -12.75 -17.5 2.77 1 95.94 190 VAL A CA 1
ATOM 1507 C C . VAL A 1 190 ? -11.297 -17.172 2.438 1 95.94 190 VAL A C 1
ATOM 1509 O O . VAL A 1 190 ? -10.375 -17.688 3.072 1 95.94 190 VAL A O 1
ATOM 1512 N N . SER A 1 191 ? -11.109 -16.281 1.511 1 97.25 191 SER A N 1
ATOM 1513 C CA . SER A 1 191 ? -9.758 -15.844 1.176 1 97.25 191 SER A CA 1
ATOM 1514 C C . SER A 1 191 ? -9.117 -15.109 2.344 1 97.25 191 SER A C 1
ATOM 1516 O O . SER A 1 191 ? -7.934 -15.305 2.631 1 97.25 191 SER A O 1
ATOM 1518 N N . PHE A 1 192 ? -9.844 -14.297 3.039 1 97.88 192 PHE A N 1
ATOM 1519 C CA . PHE A 1 192 ? -9.281 -13.547 4.152 1 97.88 192 PHE A CA 1
ATOM 1520 C C . PHE A 1 192 ? -8.906 -14.484 5.297 1 97.88 192 PHE A C 1
ATOM 1522 O O . PHE A 1 192 ? -7.93 -14.234 6.012 1 97.88 192 PHE A O 1
ATOM 1529 N N . ARG A 1 193 ? -9.68 -15.562 5.449 1 97.06 193 ARG A N 1
ATOM 1530 C CA . ARG A 1 193 ? -9.305 -16.531 6.469 1 97.06 193 ARG A CA 1
ATOM 1531 C C . ARG A 1 193 ? -7.938 -17.141 6.176 1 97.06 193 ARG A C 1
ATOM 1533 O O . ARG A 1 193 ? -7.121 -17.312 7.086 1 97.06 193 ARG A O 1
ATOM 1540 N N . VAL A 1 194 ? -7.688 -17.422 4.961 1 97.75 194 VAL A N 1
ATOM 1541 C CA . VAL A 1 194 ? -6.379 -17.938 4.562 1 97.75 194 VAL A CA 1
ATOM 1542 C C . VAL A 1 194 ? -5.297 -16.906 4.902 1 97.75 194 VAL A C 1
ATOM 1544 O O . VAL A 1 194 ? -4.254 -17.266 5.453 1 97.75 194 VAL A O 1
ATOM 1547 N N . LEU A 1 195 ? -5.543 -15.648 4.629 1 98.19 195 LEU A N 1
ATOM 1548 C CA . LEU A 1 195 ? -4.59 -14.578 4.891 1 98.19 195 LEU A CA 1
ATOM 1549 C C . LEU A 1 195 ? -4.344 -14.422 6.387 1 98.19 195 LEU A C 1
ATOM 1551 O O . LEU A 1 195 ? -3.225 -14.125 6.809 1 98.19 195 LEU A O 1
ATOM 1555 N N . GLN A 1 196 ? -5.383 -14.633 7.137 1 97.69 196 GLN A N 1
ATOM 1556 C CA . GLN A 1 196 ? -5.281 -14.523 8.586 1 97.69 196 GLN A CA 1
ATOM 1557 C C . GLN A 1 196 ? -4.445 -15.664 9.164 1 97.69 196 GLN A C 1
ATOM 1559 O O . GLN A 1 196 ? -3.773 -15.492 10.188 1 97.69 196 GLN A O 1
ATOM 1564 N N . ASP A 1 197 ? -4.453 -16.781 8.477 1 97 197 ASP A N 1
ATOM 1565 C CA . ASP A 1 197 ? -3.826 -17.984 9.039 1 97 197 ASP A CA 1
ATOM 1566 C C . ASP A 1 197 ? -2.625 -18.422 8.203 1 97 197 ASP A C 1
ATOM 1568 O O . ASP A 1 197 ? -2.316 -19.609 8.117 1 97 197 ASP A O 1
ATOM 1572 N N . LEU A 1 198 ? -1.971 -17.484 7.629 1 97.38 198 LEU A N 1
ATOM 1573 C CA . LEU A 1 198 ? -0.82 -17.75 6.773 1 97.38 198 LEU A CA 1
ATOM 1574 C C . LEU A 1 198 ? 0.265 -18.5 7.543 1 97.38 198 LEU A C 1
ATOM 1576 O O . LEU A 1 198 ? 0.917 -19.391 6.992 1 97.38 198 LEU A O 1
ATOM 1580 N N . GLU A 1 199 ? 0.439 -18.125 8.766 1 96.88 199 GLU A N 1
ATOM 1581 C CA . GLU A 1 199 ? 1.508 -18.719 9.562 1 96.88 199 GLU A CA 1
ATOM 1582 C C . GLU A 1 199 ? 1.3 -20.219 9.742 1 96.88 199 GLU A C 1
ATOM 1584 O O . GLU A 1 199 ? 2.256 -20.984 9.688 1 96.88 199 GLU A O 1
ATOM 1589 N N . ILE A 1 200 ? 0.077 -20.594 9.914 1 97.31 200 ILE A N 1
ATOM 1590 C CA . ILE A 1 200 ? -0.257 -22 10.07 1 97.31 200 ILE A CA 1
ATOM 1591 C C . ILE A 1 200 ? 0.144 -22.766 8.812 1 97.31 200 ILE A C 1
ATOM 1593 O O . ILE A 1 200 ? 0.779 -23.812 8.891 1 97.31 200 ILE A O 1
ATOM 1597 N N . LEU A 1 201 ? -0.136 -22.234 7.656 1 98 201 LEU A N 1
ATOM 1598 C CA . LEU A 1 201 ? 0.183 -22.875 6.387 1 98 201 LEU A CA 1
ATOM 1599 C C . LEU A 1 201 ? 1.687 -22.859 6.137 1 98 201 LEU A C 1
ATOM 1601 O O . LEU A 1 201 ? 2.264 -23.891 5.75 1 98 201 LEU A O 1
ATOM 1605 N N . LYS A 1 202 ? 2.287 -21.766 6.402 1 97.81 202 LYS A N 1
ATOM 1606 C CA . LYS A 1 202 ? 3.713 -21.594 6.129 1 97.81 202 LYS A CA 1
ATOM 1607 C C . LYS A 1 202 ? 4.551 -22.531 6.996 1 97.81 202 LYS A C 1
ATOM 1609 O O . LYS A 1 202 ? 5.578 -23.047 6.551 1 97.81 202 LYS A O 1
ATOM 1614 N N . LEU A 1 203 ? 4.145 -22.734 8.195 1 97.75 203 LEU A N 1
ATOM 1615 C CA . LEU A 1 203 ? 4.867 -23.609 9.109 1 97.75 203 LEU A CA 1
ATOM 1616 C C . LEU A 1 203 ? 4.879 -25.047 8.586 1 97.75 203 LEU A C 1
ATOM 1618 O O . LEU A 1 203 ? 5.898 -25.734 8.664 1 97.75 203 LEU A O 1
ATOM 1622 N N . GLU A 1 204 ? 3.787 -25.438 8.07 1 97.88 204 GLU A N 1
ATOM 1623 C CA . GLU A 1 204 ? 3.699 -26.797 7.555 1 97.88 204 GLU A CA 1
ATOM 1624 C C . GLU A 1 204 ? 4.25 -26.891 6.133 1 97.88 204 GLU A C 1
ATOM 1626 O O . GLU A 1 204 ? 4.832 -27.906 5.75 1 97.88 204 GLU A O 1
ATOM 1631 N N . PHE A 1 205 ? 4.113 -25.859 5.398 1 98.31 205 PHE A N 1
ATOM 1632 C CA . PHE A 1 205 ? 4.527 -25.797 4 1 98.31 205 PHE A CA 1
ATOM 1633 C C . PHE A 1 205 ? 5.414 -24.578 3.75 1 98.31 205 PHE A C 1
ATOM 1635 O O . PHE A 1 205 ? 4.965 -23.594 3.178 1 98.31 205 PHE A O 1
ATOM 1642 N N . PRO A 1 206 ? 6.68 -24.656 4.012 1 97.44 206 PRO A N 1
ATOM 1643 C CA . PRO A 1 206 ? 7.566 -23.5 4.004 1 97.44 206 PRO A CA 1
ATOM 1644 C C . PRO A 1 206 ? 7.766 -22.922 2.607 1 97.44 206 PRO A C 1
ATOM 1646 O O . PRO A 1 206 ? 8.148 -21.75 2.471 1 97.44 206 PRO A O 1
ATOM 1649 N N . GLN A 1 207 ? 7.535 -23.703 1.544 1 98.12 207 GLN A N 1
ATOM 1650 C CA . GLN A 1 207 ? 7.609 -23.203 0.177 1 98.12 207 GLN A CA 1
ATOM 1651 C C . GLN A 1 207 ? 6.246 -22.719 -0.308 1 98.12 207 GLN A C 1
ATOM 1653 O O . GLN A 1 207 ? 5.73 -23.219 -1.313 1 98.12 207 GLN A O 1
ATOM 1658 N N . LEU A 1 208 ? 5.742 -21.797 0.426 1 98.69 208 LEU A N 1
ATOM 1659 C CA . LEU A 1 208 ? 4.395 -21.297 0.19 1 98.69 208 LEU A CA 1
ATOM 1660 C C . LEU A 1 208 ? 4.414 -20.094 -0.746 1 98.69 208 LEU A C 1
ATOM 1662 O O . LEU A 1 208 ? 5.156 -19.141 -0.516 1 98.69 208 LEU A O 1
ATOM 1666 N N . MET A 1 209 ? 3.658 -20.156 -1.817 1 98.62 209 MET A N 1
ATOM 1667 C CA . MET A 1 209 ? 3.412 -19.047 -2.732 1 98.62 209 MET A CA 1
ATOM 1668 C C . MET A 1 209 ? 2.002 -18.5 -2.557 1 98.62 209 MET A C 1
ATOM 1670 O O . MET A 1 209 ? 1.047 -19.266 -2.41 1 98.62 209 MET A O 1
ATOM 1674 N N . VAL A 1 210 ? 1.883 -17.203 -2.529 1 98.56 210 VAL A N 1
ATOM 1675 C CA . VAL A 1 210 ? 0.557 -16.609 -2.439 1 98.56 210 VAL A CA 1
ATOM 1676 C C . VAL A 1 210 ? 0.404 -15.523 -3.51 1 98.56 210 VAL A C 1
ATOM 1678 O O . VAL A 1 210 ? 1.323 -14.734 -3.74 1 98.56 210 VAL A O 1
ATOM 1681 N N . SER A 1 211 ? -0.668 -15.539 -4.215 1 97.56 211 SER A N 1
ATOM 1682 C CA . SER A 1 211 ? -1.026 -14.531 -5.203 1 97.56 211 SER A CA 1
ATOM 1683 C C . SER A 1 211 ? -2.35 -13.859 -4.852 1 97.56 211 SER A C 1
ATOM 1685 O O . SER A 1 211 ? -3.395 -14.516 -4.82 1 97.56 211 SER A O 1
ATOM 1687 N N . VAL A 1 212 ? -2.303 -12.57 -4.668 1 98.12 212 VAL A N 1
ATOM 1688 C CA . VAL A 1 212 ? -3.52 -11.844 -4.316 1 98.12 212 VAL A CA 1
ATOM 1689 C C . VAL A 1 212 ? -3.768 -10.734 -5.332 1 98.12 212 VAL A C 1
ATOM 1691 O O . VAL A 1 212 ? -4.707 -9.945 -5.184 1 98.12 212 VAL A O 1
ATOM 1694 N N . SER A 1 213 ? -2.984 -10.672 -6.367 1 96.25 213 SER A N 1
ATOM 1695 C CA . SER A 1 213 ? -2.961 -9.547 -7.297 1 96.25 213 SER A CA 1
ATOM 1696 C C . SER A 1 213 ? -4.293 -9.398 -8.023 1 96.25 213 SER A C 1
ATOM 1698 O O . SER A 1 213 ? -4.699 -10.289 -8.773 1 96.25 213 SER A O 1
ATOM 1700 N N . ARG A 1 214 ? -5.012 -8.352 -7.766 1 95.12 214 ARG A N 1
ATOM 1701 C CA . ARG A 1 214 ? -6.23 -7.906 -8.43 1 95.12 214 ARG A CA 1
ATOM 1702 C C . ARG A 1 214 ? -7.348 -8.938 -8.289 1 95.12 214 ARG A C 1
ATOM 1704 O O . ARG A 1 214 ? -8.258 -8.992 -9.109 1 95.12 214 ARG A O 1
ATOM 1711 N N . LYS A 1 215 ? -7.285 -9.719 -7.32 1 95.56 215 LYS A N 1
ATOM 1712 C CA . LYS A 1 215 ? -8.258 -10.797 -7.164 1 95.56 215 LYS A CA 1
ATOM 1713 C C . LYS A 1 215 ? -9.617 -10.258 -6.75 1 95.56 215 LYS A C 1
ATOM 1715 O O . LYS A 1 215 ? -9.711 -9.203 -6.113 1 95.56 215 LYS A O 1
ATOM 1720 N N . SER A 1 216 ? -10.609 -11.008 -7.051 1 94 216 SER A N 1
ATOM 1721 C CA . SER A 1 216 ? -11.992 -10.547 -6.914 1 94 216 SER A CA 1
ATOM 1722 C C . SER A 1 216 ? -12.359 -10.344 -5.449 1 94 216 SER A C 1
ATOM 1724 O O . SER A 1 216 ? -13.141 -9.453 -5.117 1 94 216 SER A O 1
ATOM 1726 N N . PHE A 1 217 ? -11.828 -11.148 -4.531 1 96.5 217 PHE A N 1
ATOM 1727 C CA . PHE A 1 217 ? -12.219 -11.031 -3.133 1 96.5 217 PHE A CA 1
ATOM 1728 C C . PHE A 1 217 ? -11.852 -9.656 -2.584 1 96.5 217 PHE A C 1
ATOM 1730 O O . PHE A 1 217 ? -12.531 -9.125 -1.702 1 96.5 217 PHE A O 1
ATOM 1737 N N . LEU A 1 218 ? -10.836 -9.016 -3.133 1 97.88 218 LEU A N 1
ATOM 1738 C CA . LEU A 1 218 ? -10.43 -7.672 -2.738 1 97.88 218 LEU A CA 1
ATOM 1739 C C . LEU A 1 218 ? -11.461 -6.641 -3.176 1 97.88 218 LEU A C 1
ATOM 1741 O O . LEU A 1 218 ? -11.836 -5.762 -2.395 1 97.88 218 LEU A O 1
ATOM 1745 N N . GLY A 1 219 ? -11.875 -6.758 -4.41 1 97.56 219 GLY A N 1
ATOM 1746 C CA . GLY A 1 219 ? -12.883 -5.844 -4.914 1 97.56 219 GLY A CA 1
ATOM 1747 C C . GLY A 1 219 ? -14.234 -6.012 -4.234 1 97.56 219 GLY A C 1
ATOM 1748 O O . GLY A 1 219 ? -14.914 -5.023 -3.953 1 97.56 219 GLY A O 1
ATOM 1749 N N . ASN A 1 220 ? -14.57 -7.254 -3.936 1 97 220 ASN A N 1
ATOM 1750 C CA . ASN A 1 220 ? -15.875 -7.578 -3.367 1 97 220 ASN A CA 1
ATOM 1751 C C . ASN A 1 220 ? -16.094 -6.895 -2.02 1 97 220 ASN A C 1
ATOM 1753 O O . ASN A 1 220 ? -17.156 -6.348 -1.758 1 97 220 ASN A O 1
ATOM 1757 N N . VAL A 1 221 ? -15.133 -6.852 -1.206 1 97.31 221 VAL A N 1
ATOM 1758 C CA . VAL A 1 221 ? -15.289 -6.305 0.136 1 97.31 221 VAL A CA 1
ATOM 1759 C C . VAL A 1 221 ? -15.234 -4.777 0.081 1 97.31 221 VAL A C 1
ATOM 1761 O O . VAL A 1 221 ? -15.461 -4.105 1.088 1 97.31 221 VAL A O 1
ATOM 1764 N N . LEU A 1 222 ? -14.883 -4.258 -1.116 1 97.75 222 LEU A N 1
ATOM 1765 C CA . LEU A 1 222 ? -14.789 -2.812 -1.296 1 97.75 222 LEU A CA 1
ATOM 1766 C C . LEU A 1 222 ? -15.883 -2.305 -2.229 1 97.75 222 LEU A C 1
ATOM 1768 O O . LEU A 1 222 ? -15.648 -1.38 -3.014 1 97.75 222 LEU A O 1
ATOM 1772 N N . GLY A 1 223 ? -16.969 -2.965 -2.246 1 95.75 223 GLY A N 1
ATOM 1773 C CA . GLY A 1 223 ? -18.109 -2.547 -3.045 1 95.75 223 GLY A CA 1
ATOM 1774 C C . GLY A 1 223 ? -18.016 -2.979 -4.496 1 95.75 223 GLY A C 1
ATOM 1775 O O . GLY A 1 223 ? -18.406 -2.234 -5.398 1 95.75 223 GLY A O 1
ATOM 1776 N N . ASN A 1 224 ? -17.328 -4.078 -4.719 1 95.94 224 ASN A N 1
ATOM 1777 C CA . ASN A 1 224 ? -17.188 -4.672 -6.043 1 95.94 224 ASN A CA 1
ATOM 1778 C C . ASN A 1 224 ? -16.359 -3.785 -6.969 1 95.94 224 ASN A C 1
ATOM 1780 O O . ASN A 1 224 ? -16.781 -3.488 -8.086 1 95.94 224 ASN A O 1
ATOM 1784 N N . LEU A 1 225 ? -15.266 -3.389 -6.48 1 96.38 225 LEU A N 1
ATOM 1785 C CA . LEU A 1 225 ? -14.352 -2.584 -7.293 1 96.38 225 LEU A CA 1
ATOM 1786 C C . LEU A 1 225 ? -13.953 -3.33 -8.562 1 96.38 225 LEU A C 1
ATOM 1788 O O . LEU A 1 225 ? -13.656 -4.527 -8.516 1 96.38 225 LEU A O 1
ATOM 1792 N N . PRO A 1 226 ? -13.953 -2.646 -9.656 1 95.69 226 PRO A N 1
ATOM 1793 C CA . PRO A 1 226 ? -13.438 -3.277 -10.875 1 95.69 226 PRO A CA 1
ATOM 1794 C C . PRO A 1 226 ? -11.945 -3.588 -10.789 1 95.69 226 PRO A C 1
ATOM 1796 O O . PRO A 1 226 ? -11.25 -3.062 -9.922 1 95.69 226 PRO A O 1
ATOM 1799 N N . ILE A 1 227 ? -11.469 -4.414 -11.633 1 93.56 227 ILE A N 1
ATOM 1800 C CA . ILE A 1 227 ? -10.117 -4.973 -11.617 1 93.56 227 ILE A CA 1
ATOM 1801 C C . ILE A 1 227 ? -9.094 -3.842 -11.641 1 93.56 227 ILE A C 1
ATOM 1803 O O . ILE A 1 227 ? -8.117 -3.863 -10.883 1 93.56 227 ILE A O 1
ATOM 1807 N N . GLU A 1 228 ? -9.305 -2.789 -12.398 1 92.62 228 GLU A N 1
ATOM 1808 C CA . GLU A 1 228 ? -8.344 -1.71 -12.617 1 92.62 228 GLU A CA 1
ATOM 1809 C C . GLU A 1 228 ? -8.188 -0.849 -11.367 1 92.62 228 GLU A C 1
ATOM 1811 O O . GLU A 1 228 ? -7.195 -0.13 -11.227 1 92.62 228 GLU A O 1
ATOM 1816 N N . ASP A 1 229 ? -9.07 -0.981 -10.445 1 95.25 229 ASP A N 1
ATOM 1817 C CA . ASP A 1 229 ? -9.062 -0.13 -9.258 1 95.25 229 ASP A CA 1
ATOM 1818 C C . ASP A 1 229 ? -8.609 -0.908 -8.023 1 95.25 229 ASP A C 1
ATOM 1820 O O . ASP A 1 229 ? -8.695 -0.407 -6.902 1 95.25 229 ASP A O 1
ATOM 1824 N N . ARG A 1 230 ? -8.055 -2.09 -8.211 1 97.25 230 ARG A N 1
ATOM 1825 C CA . ARG A 1 230 ? -7.785 -2.961 -7.074 1 97.25 230 ARG A CA 1
ATOM 1826 C C . ARG A 1 230 ? -6.316 -2.9 -6.672 1 97.25 230 ARG A C 1
ATOM 1828 O O . ARG A 1 230 ? -5.887 -3.619 -5.77 1 97.25 230 ARG A O 1
ATOM 1835 N N . GLU A 1 231 ? -5.566 -1.993 -7.285 1 96.44 231 GLU A N 1
ATOM 1836 C CA . GLU A 1 231 ? -4.121 -2.029 -7.09 1 96.44 231 GLU A CA 1
ATOM 1837 C C . GLU A 1 231 ? -3.75 -1.661 -5.656 1 96.44 231 GLU A C 1
ATOM 1839 O O . GLU A 1 231 ? -2.838 -2.254 -5.074 1 96.44 231 GLU A O 1
ATOM 1844 N N . PHE A 1 232 ? -4.398 -0.712 -5.055 1 96.94 232 PHE A N 1
ATOM 1845 C CA . PHE A 1 232 ? -4.07 -0.316 -3.691 1 96.94 232 PHE A CA 1
ATOM 1846 C C . PHE A 1 232 ? -4.488 -1.394 -2.699 1 96.94 232 PHE A C 1
ATOM 1848 O O . PHE A 1 232 ? -3.768 -1.677 -1.74 1 96.94 232 PHE A O 1
ATOM 1855 N N . ALA A 1 233 ? -5.668 -1.973 -2.967 1 97.81 233 ALA A N 1
ATOM 1856 C CA . ALA A 1 233 ? -6.094 -3.105 -2.148 1 97.81 233 ALA A CA 1
ATOM 1857 C C . ALA A 1 233 ? -5.121 -4.273 -2.277 1 97.81 233 ALA A C 1
ATOM 1859 O O . ALA A 1 233 ? -4.77 -4.91 -1.281 1 97.81 233 ALA A O 1
ATOM 1860 N N . THR A 1 234 ? -4.695 -4.512 -3.477 1 98.38 234 THR A N 1
ATOM 1861 C CA . THR A 1 234 ? -3.707 -5.547 -3.746 1 98.38 234 THR A CA 1
ATOM 1862 C C . THR A 1 234 ? -2.438 -5.305 -2.934 1 98.38 234 THR A C 1
ATOM 1864 O O . THR A 1 234 ? -1.948 -6.211 -2.254 1 98.38 234 THR A O 1
ATOM 1867 N N . LEU A 1 235 ? -1.998 -4.102 -2.994 1 98.19 235 LEU A N 1
ATOM 1868 C CA . LEU A 1 235 ? -0.741 -3.789 -2.322 1 98.19 235 LEU A CA 1
ATOM 1869 C C . LEU A 1 235 ? -0.873 -3.963 -0.812 1 98.19 235 LEU A C 1
ATOM 1871 O O . LEU A 1 235 ? 0.037 -4.48 -0.161 1 98.19 235 LEU A O 1
ATOM 1875 N N . ALA A 1 236 ? -1.979 -3.502 -0.257 1 98.12 236 ALA A N 1
ATOM 1876 C CA . ALA A 1 236 ? -2.199 -3.684 1.175 1 98.12 236 ALA A CA 1
ATOM 1877 C C . ALA A 1 236 ? -2.104 -5.156 1.562 1 98.12 236 ALA A C 1
ATOM 1879 O O . ALA A 1 236 ? -1.473 -5.504 2.562 1 98.12 236 ALA A O 1
ATOM 1880 N N . CYS A 1 237 ? -2.664 -5.949 0.762 1 98.19 237 CYS A N 1
ATOM 1881 C CA . CYS A 1 237 ? -2.639 -7.387 1.013 1 98.19 237 CYS A CA 1
ATOM 1882 C C . CYS A 1 237 ? -1.238 -7.953 0.812 1 98.19 237 CYS A C 1
ATOM 1884 O O . CYS A 1 237 ? -0.79 -8.797 1.586 1 98.19 237 CYS A O 1
ATOM 1886 N N . GLU A 1 238 ? -0.558 -7.504 -0.172 1 98.38 238 GLU A N 1
ATOM 1887 C CA . GLU A 1 238 ? 0.801 -7.965 -0.442 1 98.38 238 GLU A CA 1
ATOM 1888 C C . GLU A 1 238 ? 1.753 -7.562 0.682 1 98.38 238 GLU A C 1
ATOM 1890 O O . GLU A 1 238 ? 2.678 -8.305 1.014 1 98.38 238 GLU A O 1
ATOM 1895 N N . LEU A 1 239 ? 1.531 -6.41 1.227 1 97.62 239 LEU A N 1
ATOM 1896 C CA . LEU A 1 239 ? 2.35 -6 2.363 1 97.62 239 LEU A CA 1
ATOM 1897 C C . LEU A 1 239 ? 2.1 -6.902 3.564 1 97.62 239 LEU A C 1
ATOM 1899 O O . LEU A 1 239 ? 3.016 -7.168 4.348 1 97.62 239 LEU A O 1
ATOM 1903 N N . HIS A 1 240 ? 0.853 -7.344 3.693 1 97.69 240 HIS A N 1
ATOM 1904 C CA . HIS A 1 240 ? 0.553 -8.336 4.723 1 97.69 240 HIS A CA 1
ATOM 1905 C C . HIS A 1 240 ? 1.328 -9.625 4.484 1 97.69 240 HIS A C 1
ATOM 1907 O O . HIS A 1 240 ? 1.84 -10.227 5.43 1 97.69 240 HIS A O 1
ATOM 1913 N N . LEU A 1 241 ? 1.442 -10.008 3.236 1 98.25 241 LEU A N 1
ATOM 1914 C CA . LEU A 1 241 ? 2.225 -11.188 2.896 1 98.25 241 LEU A CA 1
ATOM 1915 C C . LEU A 1 241 ? 3.688 -11 3.285 1 98.25 241 LEU A C 1
ATOM 1917 O O . LEU A 1 241 ? 4.301 -11.906 3.861 1 98.25 241 LEU A O 1
ATOM 1921 N N . LEU A 1 242 ? 4.238 -9.859 2.996 1 96.81 242 LEU A N 1
ATOM 1922 C CA . LEU A 1 242 ? 5.625 -9.562 3.328 1 96.81 242 LEU A CA 1
ATOM 1923 C C . LEU A 1 242 ? 5.832 -9.555 4.84 1 96.81 242 LEU A C 1
ATOM 1925 O O . LEU A 1 242 ? 6.82 -10.094 5.34 1 96.81 242 LEU A O 1
ATOM 1929 N N . LYS A 1 243 ? 4.906 -8.945 5.465 1 94.69 243 LYS A N 1
ATOM 1930 C CA . LYS A 1 243 ? 4.961 -8.906 6.922 1 94.69 243 LYS A CA 1
ATOM 1931 C C . LYS A 1 243 ? 5.027 -10.312 7.512 1 94.69 243 LYS A C 1
ATOM 1933 O O . LYS A 1 243 ? 5.719 -10.539 8.508 1 94.69 243 LYS A O 1
ATOM 1938 N N . ASN A 1 244 ? 4.324 -11.234 6.898 1 96 244 ASN A N 1
ATOM 1939 C CA . ASN A 1 244 ? 4.277 -12.609 7.375 1 96 244 ASN A CA 1
ATOM 1940 C C . ASN A 1 244 ? 5.383 -13.461 6.758 1 96 244 ASN A C 1
ATOM 1942 O O . ASN A 1 244 ? 5.387 -14.68 6.902 1 96 244 ASN A O 1
ATOM 1946 N N . LYS A 1 245 ? 6.289 -12.875 5.996 1 96.81 245 LYS A N 1
ATOM 1947 C CA . LYS A 1 245 ? 7.492 -13.492 5.445 1 96.81 245 LYS A CA 1
ATOM 1948 C C . LYS A 1 245 ? 7.145 -14.625 4.488 1 96.81 245 LYS A C 1
ATOM 1950 O O . LYS A 1 245 ? 7.773 -15.68 4.512 1 96.81 245 LYS A O 1
ATOM 1955 N N . ILE A 1 246 ? 6.086 -14.43 3.801 1 98.25 246 ILE A N 1
ATOM 1956 C CA . ILE A 1 246 ? 5.785 -15.375 2.73 1 98.25 246 ILE A CA 1
ATOM 1957 C C . ILE A 1 246 ? 6.938 -15.406 1.731 1 98.25 246 ILE A C 1
ATOM 1959 O O . ILE A 1 246 ? 7.371 -14.367 1.235 1 98.25 246 ILE A O 1
ATOM 1963 N N . PRO A 1 247 ? 7.434 -16.578 1.405 1 98.31 247 PRO A N 1
ATOM 1964 C CA . PRO A 1 247 ? 8.688 -16.656 0.646 1 98.31 247 PRO A CA 1
ATOM 1965 C C . PRO A 1 247 ? 8.492 -16.359 -0.84 1 98.31 247 PRO A C 1
ATOM 1967 O O . PRO A 1 247 ? 9.414 -15.891 -1.507 1 98.31 247 PRO A O 1
ATOM 1970 N N . PHE A 1 248 ? 7.293 -16.656 -1.401 1 98.75 248 PHE A N 1
ATOM 1971 C CA . PHE A 1 248 ? 7.035 -16.469 -2.824 1 98.75 248 PHE A CA 1
ATOM 1972 C C . PHE A 1 248 ? 5.734 -15.711 -3.043 1 98.75 248 PHE A C 1
ATOM 1974 O O . PHE A 1 248 ? 4.688 -16.094 -2.523 1 98.75 248 PHE A O 1
ATOM 1981 N N . ILE A 1 249 ? 5.824 -14.602 -3.779 1 98.81 249 ILE A N 1
ATOM 1982 C CA . ILE A 1 249 ? 4.656 -13.789 -4.086 1 98.81 249 ILE A CA 1
ATOM 1983 C C . ILE A 1 249 ? 4.512 -13.641 -5.602 1 98.81 249 ILE A C 1
ATOM 1985 O O . ILE A 1 249 ? 5.488 -13.352 -6.297 1 98.81 249 ILE A O 1
ATOM 1989 N N . ARG A 1 250 ? 3.381 -13.93 -6.094 1 98.38 250 ARG A N 1
ATOM 1990 C CA . ARG A 1 250 ? 3.043 -13.766 -7.504 1 98.38 250 ARG A CA 1
ATOM 1991 C C . ARG A 1 250 ? 2.217 -12.508 -7.727 1 98.38 250 ARG A C 1
ATOM 1993 O O . ARG A 1 250 ? 1.214 -12.289 -7.043 1 98.38 250 ARG A O 1
ATOM 2000 N N . THR A 1 251 ? 2.672 -11.625 -8.68 1 98.31 251 THR A N 1
ATOM 2001 C CA . THR A 1 251 ? 1.981 -10.352 -8.805 1 98.31 251 THR A CA 1
ATOM 2002 C C . THR A 1 251 ? 2.086 -9.82 -10.234 1 98.31 251 THR A C 1
ATOM 2004 O O . THR A 1 251 ? 3.041 -10.125 -10.953 1 98.31 251 THR A O 1
ATOM 2007 N N . HIS A 1 252 ? 1.155 -8.953 -10.641 1 96.5 252 HIS A N 1
ATOM 2008 C CA . HIS A 1 252 ? 1.154 -8.289 -11.938 1 96.5 252 HIS A CA 1
ATOM 2009 C C . HIS A 1 252 ? 2.047 -7.047 -11.914 1 96.5 252 HIS A C 1
ATOM 2011 O O . HIS A 1 252 ? 2.615 -6.672 -12.945 1 96.5 252 HIS A O 1
ATOM 2017 N N . ASN A 1 253 ? 2.109 -6.371 -10.812 1 96.94 253 ASN A N 1
ATOM 2018 C CA . ASN A 1 253 ? 2.82 -5.105 -10.703 1 96.94 253 ASN A CA 1
ATOM 2019 C C . ASN A 1 253 ? 4.062 -5.23 -9.828 1 96.94 253 ASN A C 1
ATOM 2021 O O . ASN A 1 253 ? 4.055 -4.824 -8.664 1 96.94 253 ASN A O 1
ATOM 2025 N N . VAL A 1 254 ? 5.109 -5.664 -10.453 1 98.31 254 VAL A N 1
ATOM 2026 C CA . VAL A 1 254 ? 6.352 -5.98 -9.75 1 98.31 254 VAL A CA 1
ATOM 2027 C C . VAL A 1 254 ? 6.965 -4.703 -9.188 1 98.31 254 VAL A C 1
ATOM 2029 O O . VAL A 1 254 ? 7.383 -4.668 -8.031 1 98.31 254 VAL A O 1
ATOM 2032 N N . LEU A 1 255 ? 6.93 -3.678 -9.977 1 97.56 255 LEU A N 1
ATOM 2033 C CA . LEU A 1 255 ? 7.57 -2.426 -9.586 1 97.56 255 LEU A CA 1
ATOM 2034 C C . LEU A 1 255 ? 6.949 -1.87 -8.312 1 97.56 255 LEU A C 1
ATOM 2036 O O . LEU A 1 255 ? 7.664 -1.515 -7.371 1 97.56 255 LEU A O 1
ATOM 2040 N N . LYS A 1 256 ? 5.645 -1.82 -8.305 1 96.5 256 LYS A N 1
ATOM 2041 C CA . LYS A 1 256 ? 4.949 -1.267 -7.145 1 96.5 256 LYS A CA 1
ATOM 2042 C C . LYS A 1 256 ? 5.246 -2.074 -5.887 1 96.5 256 LYS A C 1
ATOM 2044 O O . LYS A 1 256 ? 5.449 -1.505 -4.812 1 96.5 256 LYS A O 1
ATOM 2049 N N . LEU A 1 257 ? 5.254 -3.357 -5.996 1 98 257 LEU A N 1
ATOM 2050 C CA . LEU A 1 257 ? 5.527 -4.207 -4.844 1 98 257 LEU A CA 1
ATOM 2051 C C . LEU A 1 257 ? 6.957 -4 -4.344 1 98 257 LEU A C 1
ATOM 2053 O O . LEU A 1 257 ? 7.184 -3.871 -3.141 1 98 257 LEU A O 1
ATOM 2057 N N . ARG A 1 258 ? 7.93 -3.934 -5.23 1 98 258 ARG A N 1
ATOM 2058 C CA . ARG A 1 258 ? 9.32 -3.742 -4.844 1 98 258 ARG A CA 1
ATOM 2059 C C . ARG A 1 258 ? 9.523 -2.389 -4.172 1 98 258 ARG A C 1
ATOM 2061 O O . ARG A 1 258 ? 10.219 -2.289 -3.16 1 98 258 ARG A O 1
ATOM 2068 N N . HIS A 1 259 ? 8.945 -1.356 -4.754 1 97.5 259 HIS A N 1
ATOM 2069 C CA . HIS A 1 259 ? 9.008 -0.037 -4.137 1 97.5 259 HIS A CA 1
ATOM 2070 C C . HIS A 1 259 ? 8.414 -0.055 -2.73 1 97.5 259 HIS A C 1
ATOM 2072 O O . HIS A 1 259 ? 9.031 0.444 -1.785 1 97.5 259 HIS A O 1
ATOM 2078 N N . ALA A 1 260 ? 7.258 -0.623 -2.65 1 97.25 260 ALA A N 1
ATOM 2079 C CA . ALA A 1 260 ? 6.578 -0.687 -1.358 1 97.25 260 ALA A CA 1
ATOM 2080 C C . ALA A 1 260 ? 7.379 -1.52 -0.36 1 97.25 260 ALA A C 1
ATOM 2082 O O . ALA A 1 260 ? 7.449 -1.181 0.824 1 97.25 260 ALA A O 1
ATOM 2083 N N . GLU A 1 261 ? 7.914 -2.605 -0.841 1 97.19 261 GLU A N 1
ATOM 2084 C CA . GLU A 1 261 ? 8.75 -3.459 0 1 97.19 261 GLU A CA 1
ATOM 2085 C C . GLU A 1 261 ? 9.93 -2.682 0.577 1 97.19 261 GLU A C 1
ATOM 2087 O O . GLU A 1 261 ? 10.234 -2.797 1.767 1 97.19 261 GLU A O 1
ATOM 2092 N N . LYS A 1 262 ? 10.57 -1.96 -0.269 1 97.06 262 LYS A N 1
ATOM 2093 C CA . LYS A 1 262 ? 11.703 -1.159 0.193 1 97.06 262 LYS A CA 1
ATOM 2094 C C . LYS A 1 262 ? 11.273 -0.177 1.278 1 97.06 262 LYS A C 1
ATOM 2096 O O . LYS A 1 262 ? 11.914 -0.078 2.324 1 97.06 262 LYS A O 1
ATOM 2101 N N . ILE A 1 263 ? 10.195 0.533 1.077 1 97.81 263 ILE A N 1
ATOM 2102 C CA . ILE A 1 263 ? 9.672 1.485 2.053 1 97.81 263 ILE A CA 1
ATOM 2103 C C . ILE A 1 263 ? 9.328 0.759 3.35 1 97.81 263 ILE A C 1
ATOM 2105 O O . ILE A 1 263 ? 9.703 1.205 4.438 1 97.81 263 ILE A O 1
ATOM 2109 N N . TRP A 1 264 ? 8.602 -0.341 3.17 1 96.5 264 TRP A N 1
ATOM 2110 C CA . TRP A 1 264 ? 8.18 -1.135 4.32 1 96.5 264 TRP A CA 1
ATOM 2111 C C . TRP A 1 264 ? 9.375 -1.564 5.156 1 96.5 264 TRP A C 1
ATOM 2113 O O . TRP A 1 264 ? 9.375 -1.407 6.383 1 96.5 264 TRP A O 1
ATOM 2123 N 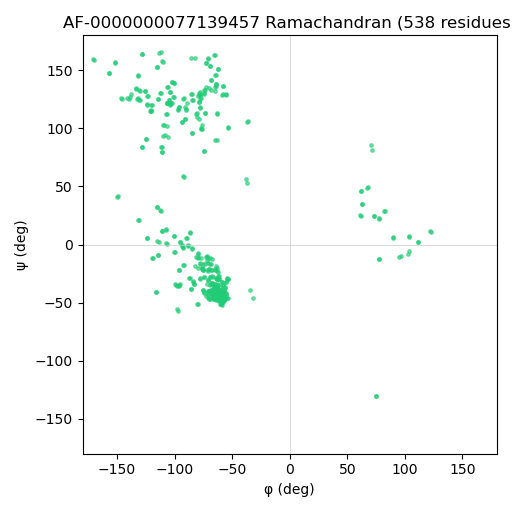N . ASN A 1 265 ? 10.398 -2.062 4.535 1 96.25 265 ASN A N 1
ATOM 2124 C CA . ASN A 1 265 ? 11.594 -2.523 5.227 1 96.25 265 ASN A CA 1
ATOM 2125 C C . ASN A 1 265 ? 12.305 -1.379 5.941 1 96.25 265 ASN A C 1
ATOM 2127 O O . ASN A 1 265 ? 12.773 -1.542 7.07 1 96.25 265 ASN A O 1
ATOM 2131 N N . LEU A 1 266 ? 12.359 -0.234 5.305 1 96.81 266 LEU A N 1
ATOM 2132 C CA . LEU A 1 266 ? 12.992 0.933 5.906 1 96.81 266 LEU A CA 1
ATOM 2133 C C . LEU A 1 266 ? 12.234 1.392 7.145 1 96.81 266 LEU A C 1
ATOM 2135 O O . LEU A 1 266 ? 12.836 1.878 8.102 1 96.81 266 LEU A O 1
ATOM 2139 N N . CYS A 1 267 ? 10.914 1.24 7.141 1 96.88 267 CYS A N 1
ATOM 2140 C CA . CYS A 1 267 ? 10.094 1.631 8.273 1 96.88 267 CYS A CA 1
ATOM 2141 C C . CYS A 1 267 ? 10.312 0.69 9.453 1 96.88 267 CYS A C 1
ATOM 2143 O O . CYS A 1 267 ? 10.117 1.078 10.609 1 96.88 267 CYS A O 1
ATOM 2145 N N . GLN A 1 268 ? 10.648 -0.663 9.227 1 90.94 268 GLN A N 1
ATOM 2146 C CA . GLN A 1 268 ? 10.805 -1.662 10.273 1 90.94 268 GLN A CA 1
ATOM 2147 C C . GLN A 1 268 ? 12.172 -1.551 10.945 1 90.94 268 GLN A C 1
ATOM 2149 O O . GLN A 1 268 ? 12.312 -1.831 12.133 1 90.94 268 GLN A O 1
ATOM 2154 N N . GLU A 1 269 ? 13.289 -1.524 10.117 1 77.19 269 GLU A N 1
ATOM 2155 C CA . GLU A 1 269 ? 14.672 -1.678 10.555 1 77.19 269 GLU A CA 1
ATOM 2156 C C . GLU A 1 269 ? 15.102 -0.517 11.453 1 77.19 269 GLU A C 1
ATOM 2158 O O . GLU A 1 269 ? 14.984 0.647 11.062 1 77.19 269 GLU A O 1
ATOM 2163 N N . SER A 1 270 ? 14.898 -0.658 12.852 1 55.94 270 SER A N 1
ATOM 2164 C CA . SER A 1 270 ? 15.586 0.284 13.734 1 55.94 270 SER A CA 1
ATOM 2165 C C . SER A 1 270 ? 17.062 -0.063 13.867 1 55.94 270 SER A C 1
ATOM 2167 O O . SER A 1 270 ? 17.438 -1.236 13.805 1 55.94 270 SER A O 1
ATOM 2169 N N . GLU A 1 271 ? 18.016 0.535 13.273 1 41.5 271 GLU A N 1
ATOM 2170 C CA . GLU A 1 271 ? 19.391 0.188 13.625 1 41.5 271 GLU A CA 1
ATOM 2171 C C . GLU A 1 271 ? 19.5 -0.163 15.102 1 41.5 271 GLU A C 1
ATOM 2173 O O . GLU A 1 271 ? 18.75 0.337 15.93 1 41.5 271 GLU A O 1
ATOM 2178 N N . MET B 1 1 ? -9.773 3.189 14.969 1 84.75 1 MET B N 1
ATOM 2179 C CA . MET B 1 1 ? -9.461 3.637 13.609 1 84.75 1 MET B CA 1
ATOM 2180 C C . MET B 1 1 ? -8.906 5.059 13.617 1 84.75 1 MET B C 1
ATOM 2182 O O . MET B 1 1 ? -9.328 5.887 14.43 1 84.75 1 MET B O 1
ATOM 2186 N N . ALA B 1 2 ? -7.855 5.285 12.836 1 96 2 ALA B N 1
ATOM 2187 C CA . ALA B 1 2 ? -7.25 6.609 12.742 1 96 2 ALA B CA 1
ATOM 2188 C C . ALA B 1 2 ? -8.227 7.617 12.148 1 96 2 ALA B C 1
ATOM 2190 O O . ALA B 1 2 ? -9.016 7.281 11.258 1 96 2 ALA B O 1
ATOM 2191 N N . GLU B 1 3 ? -8.281 8.797 12.688 1 98.44 3 GLU B N 1
ATOM 2192 C CA . GLU B 1 3 ? -8.961 9.883 11.992 1 98.44 3 GLU B CA 1
ATOM 2193 C C . GLU B 1 3 ? -8.133 10.375 10.805 1 98.44 3 GLU B C 1
ATOM 2195 O O . GLU B 1 3 ? -6.926 10.586 10.93 1 98.44 3 GLU B O 1
ATOM 2200 N N . ILE B 1 4 ? -8.836 10.523 9.68 1 98.75 4 ILE B N 1
ATOM 2201 C CA . ILE B 1 4 ? -8.141 10.875 8.453 1 98.75 4 ILE B CA 1
ATOM 2202 C C . ILE B 1 4 ? -8.414 12.336 8.102 1 98.75 4 ILE B C 1
ATOM 2204 O O . ILE B 1 4 ? -9.57 12.75 8.016 1 98.75 4 ILE B O 1
ATOM 2208 N N . PHE B 1 5 ? -7.336 13.117 8 1 98.81 5 PHE B N 1
ATOM 2209 C CA . PHE B 1 5 ? -7.383 14.484 7.492 1 98.81 5 PHE B CA 1
ATOM 2210 C C . PHE B 1 5 ? -7.156 14.508 5.984 1 98.81 5 PHE B C 1
ATOM 2212 O O . PHE B 1 5 ? -6.047 14.234 5.516 1 98.81 5 PHE B O 1
ATOM 2219 N N . GLY B 1 6 ? -8.289 14.789 5.246 1 98.62 6 GLY B N 1
ATOM 2220 C CA . GLY B 1 6 ? -8.148 14.93 3.805 1 98.62 6 GLY B CA 1
ATOM 2221 C C . GLY B 1 6 ? -7.586 16.281 3.391 1 98.62 6 GLY B C 1
ATOM 2222 O O . GLY B 1 6 ? -8.164 17.312 3.707 1 98.62 6 GLY B O 1
ATOM 2223 N N . ILE B 1 7 ? -6.512 16.266 2.693 1 97.25 7 ILE B N 1
ATOM 2224 C CA . ILE B 1 7 ? -5.812 17.484 2.316 1 97.25 7 ILE B CA 1
ATOM 2225 C C . ILE B 1 7 ? -6.543 18.156 1.154 1 97.25 7 ILE B C 1
ATOM 2227 O O . ILE B 1 7 ? -6.793 17.531 0.123 1 97.25 7 ILE B O 1
ATOM 2231 N N . LEU B 1 8 ? -6.883 19.359 1.302 1 95.75 8 LEU B N 1
ATOM 2232 C CA . LEU B 1 8 ? -7.504 20.188 0.274 1 95.75 8 LEU B CA 1
ATOM 2233 C C . LEU B 1 8 ? -6.703 21.469 0.055 1 95.75 8 LEU B C 1
ATOM 2235 O O . LEU B 1 8 ? -6.957 22.484 0.708 1 95.75 8 LEU B O 1
ATOM 2239 N N . ASN B 1 9 ? -5.801 21.391 -0.857 1 92.12 9 ASN B N 1
ATOM 2240 C CA . ASN B 1 9 ? -5.012 22.562 -1.225 1 92.12 9 ASN B CA 1
ATOM 2241 C C . ASN B 1 9 ? -5.734 23.422 -2.25 1 92.12 9 ASN B C 1
ATOM 2243 O O . ASN B 1 9 ? -6.109 22.938 -3.322 1 92.12 9 ASN B O 1
ATOM 2247 N N . ILE B 1 10 ? -5.848 24.594 -1.854 1 92 10 ILE B N 1
ATOM 2248 C CA . ILE B 1 10 ? -6.516 25.547 -2.736 1 92 10 ILE B CA 1
ATOM 2249 C C . ILE B 1 10 ? -5.5 26.562 -3.27 1 92 10 ILE B C 1
ATOM 2251 O O . ILE B 1 10 ? -5.41 27.672 -2.768 1 92 10 ILE B O 1
ATOM 2255 N N . THR B 1 11 ? -4.793 26.094 -4.262 1 82 11 THR B N 1
ATOM 2256 C CA . THR B 1 11 ? -3.77 26.922 -4.898 1 82 11 THR B CA 1
ATOM 2257 C C . THR B 1 11 ? -3.961 26.938 -6.41 1 82 11 THR B C 1
ATOM 2259 O O . THR B 1 11 ? -4.766 26.188 -6.953 1 82 11 THR B O 1
ATOM 2262 N N . THR B 1 12 ? -3.344 27.844 -6.973 1 70.19 12 THR B N 1
ATOM 2263 C CA . THR B 1 12 ? -3.496 28 -8.414 1 70.19 12 THR B CA 1
ATOM 2264 C C . THR B 1 12 ? -3.023 26.75 -9.156 1 70.19 12 THR B C 1
ATOM 2266 O O . THR B 1 12 ? -3.547 26.422 -10.219 1 70.19 12 THR B O 1
ATOM 2269 N N . ASP B 1 13 ? -2.117 26.109 -8.602 1 63.97 13 ASP B N 1
ATOM 2270 C CA . ASP B 1 13 ? -1.574 24.922 -9.25 1 63.97 13 ASP B CA 1
ATOM 2271 C C . ASP B 1 13 ? -2.531 23.734 -9.117 1 63.97 13 ASP B C 1
ATOM 2273 O O . ASP B 1 13 ? -2.494 22.812 -9.922 1 63.97 13 ASP B O 1
ATOM 2277 N N . SER B 1 14 ? -3.371 23.766 -8.227 1 61.09 14 SER B N 1
ATOM 2278 C CA . SER B 1 14 ? -4.238 22.625 -7.941 1 61.09 14 SER B CA 1
ATOM 2279 C C . SER B 1 14 ? -5.48 22.641 -8.828 1 61.09 14 SER B C 1
ATOM 2281 O O . SER B 1 14 ? -6.059 21.594 -9.109 1 61.09 14 SER B O 1
ATOM 2283 N N . PHE B 1 15 ? -6.047 23.719 -9.102 1 54.5 15 PHE B N 1
ATOM 2284 C CA . PHE B 1 15 ? -7.367 23.797 -9.719 1 54.5 15 PHE B CA 1
ATOM 2285 C C . PHE B 1 15 ? -7.293 24.516 -11.062 1 54.5 15 PHE B C 1
ATOM 2287 O O . PHE B 1 15 ? -8.312 24.703 -11.727 1 54.5 15 PHE B O 1
ATOM 2294 N N . SER B 1 16 ? -6.277 25.094 -11.352 1 44.72 16 SER B N 1
ATOM 2295 C CA . SER B 1 16 ? -6.332 26.047 -12.453 1 44.72 16 SER B CA 1
ATOM 2296 C C . SER B 1 16 ? -6.34 25.344 -13.805 1 44.72 16 SER B C 1
ATOM 2298 O O . SER B 1 16 ? -5.555 24.406 -14.023 1 44.72 16 SER B O 1
ATOM 2300 N N . ASP B 1 17 ? -7.445 25.297 -14.203 1 42.84 17 ASP B N 1
ATOM 2301 C CA . ASP B 1 17 ? -7.434 25.359 -15.656 1 42.84 17 ASP B CA 1
ATOM 2302 C C . ASP B 1 17 ? -6.645 26.578 -16.156 1 42.84 17 ASP B C 1
ATOM 2304 O O . ASP B 1 17 ? -7.184 27.672 -16.234 1 42.84 17 ASP B O 1
ATOM 2308 N N . GLY B 1 18 ? -5.352 26.453 -16.609 1 46.94 18 GLY B N 1
ATOM 2309 C CA . GLY B 1 18 ? -4.543 27.5 -17.188 1 46.94 18 GLY B CA 1
ATOM 2310 C C . GLY B 1 18 ? -3.967 28.453 -16.156 1 46.94 18 GLY B C 1
ATOM 2311 O O . GLY B 1 18 ? -3.6 29.578 -16.484 1 46.94 18 GLY B O 1
ATOM 2312 N N . GLY B 1 19 ? -3.799 28.078 -14.805 1 48.91 19 GLY B N 1
ATOM 2313 C CA . GLY B 1 19 ? -3.01 28.734 -13.773 1 48.91 19 GLY B CA 1
ATOM 2314 C C . GLY B 1 19 ? -3.676 29.969 -13.211 1 48.91 19 GLY B C 1
ATOM 2315 O O . GLY B 1 19 ? -3.072 30.703 -12.43 1 48.91 19 GLY B O 1
ATOM 2316 N N . LYS B 1 20 ? -4.793 30.578 -13.797 1 48.62 20 LYS B N 1
ATOM 2317 C CA . LYS B 1 20 ? -5.09 32 -13.547 1 48.62 20 LYS B CA 1
ATOM 2318 C C . LYS B 1 20 ? -6.145 32.156 -12.453 1 48.62 20 LYS B C 1
ATOM 2320 O O . LYS B 1 20 ? -6.113 33.094 -11.688 1 48.62 20 LYS B O 1
ATOM 2325 N N . TYR B 1 21 ? -7.102 31.297 -12.375 1 54.06 21 TYR B N 1
ATOM 2326 C CA . TYR B 1 21 ? -8.156 31.594 -11.414 1 54.06 21 TYR B CA 1
ATOM 2327 C C . TYR B 1 21 ? -8.57 30.344 -10.656 1 54.06 21 TYR B C 1
ATOM 2329 O O . TYR B 1 21 ? -8.688 29.266 -11.234 1 54.06 21 TYR B O 1
ATOM 2337 N N . ILE B 1 22 ? -8.586 30.484 -9.273 1 70.06 22 ILE B N 1
ATOM 2338 C CA . ILE B 1 22 ? -9.094 29.422 -8.414 1 70.06 22 ILE B CA 1
ATOM 2339 C C . ILE B 1 22 ? -10.617 29.484 -8.367 1 70.06 22 ILE B C 1
ATOM 2341 O O . ILE B 1 22 ? -11.188 30.516 -8.008 1 70.06 22 ILE B O 1
ATOM 2345 N N . ASN B 1 23 ? -11.273 28.609 -8.914 1 80.06 23 ASN B N 1
ATOM 2346 C CA . ASN B 1 23 ? -12.727 28.484 -8.789 1 80.06 23 ASN B CA 1
ATOM 2347 C C . ASN B 1 23 ? -13.117 27.781 -7.492 1 80.06 23 ASN B C 1
ATOM 2349 O O . ASN B 1 23 ? -12.82 26.594 -7.316 1 80.06 23 ASN B O 1
ATOM 2353 N N . PRO B 1 24 ? -13.75 28.531 -6.59 1 89.31 24 PRO B N 1
ATOM 2354 C CA . PRO B 1 24 ? -14.141 27.938 -5.309 1 89.31 24 PRO B CA 1
ATOM 2355 C C . PRO B 1 24 ? -14.984 26.688 -5.469 1 89.31 24 PRO B C 1
ATOM 2357 O O . PRO B 1 24 ? -14.914 25.781 -4.637 1 89.31 24 PRO B O 1
ATOM 2360 N N . ASP B 1 25 ? -15.727 26.641 -6.555 1 92.12 25 ASP B N 1
ATOM 2361 C CA . ASP B 1 25 ? -16.609 25.484 -6.766 1 92.12 25 ASP B CA 1
ATOM 2362 C C . ASP B 1 25 ? -15.805 24.203 -6.93 1 92.12 25 ASP B C 1
ATOM 2364 O O . ASP B 1 25 ? -16.234 23.125 -6.496 1 92.12 25 ASP B O 1
ATOM 2368 N N . ASP B 1 26 ? -14.742 24.344 -7.531 1 92.19 26 ASP B N 1
ATOM 2369 C CA . ASP B 1 26 ? -13.891 23.188 -7.719 1 92.19 26 ASP B CA 1
ATOM 2370 C C . ASP B 1 26 ? -13.344 22.672 -6.383 1 92.19 26 ASP B C 1
ATOM 2372 O O . ASP B 1 26 ? -13.289 21.469 -6.145 1 92.19 26 ASP B O 1
ATOM 2376 N N . ALA B 1 27 ? -12.922 23.594 -5.59 1 94.25 27 ALA B N 1
ATOM 2377 C CA . ALA B 1 27 ? -12.422 23.234 -4.266 1 94.25 27 ALA B CA 1
ATOM 2378 C C . ALA B 1 27 ? -13.523 22.578 -3.424 1 94.25 27 ALA B C 1
ATOM 2380 O O . ALA B 1 27 ? -13.273 21.594 -2.727 1 94.25 27 ALA B O 1
ATOM 2381 N N . ILE B 1 28 ? -14.664 23.141 -3.529 1 96.75 28 ILE B N 1
ATOM 2382 C CA . ILE B 1 28 ? -15.805 22.609 -2.789 1 96.75 28 ILE B CA 1
ATOM 2383 C C . ILE B 1 28 ? -16.125 21.188 -3.275 1 96.75 28 ILE B C 1
ATOM 2385 O O . ILE B 1 28 ? -16.328 20.281 -2.467 1 96.75 28 ILE B O 1
ATOM 2389 N N . LYS B 1 29 ? -16.156 21.031 -4.559 1 96.44 29 LYS B N 1
ATOM 2390 C CA . LYS B 1 29 ? -16.391 19.719 -5.129 1 96.44 29 LYS B CA 1
ATOM 2391 C C . LYS B 1 29 ? -15.367 18.703 -4.633 1 96.44 29 LYS B C 1
ATOM 2393 O O . LYS B 1 29 ? -15.711 17.578 -4.27 1 96.44 29 LYS B O 1
ATOM 2398 N N . LYS B 1 30 ? -14.172 19.094 -4.621 1 96.12 30 LYS B N 1
ATOM 2399 C CA . LYS B 1 30 ? -13.102 18.234 -4.129 1 96.12 30 LYS B CA 1
ATOM 2400 C C . LYS B 1 30 ? -13.289 17.906 -2.648 1 96.12 30 LYS B C 1
ATOM 2402 O O . LYS B 1 30 ? -13.062 16.781 -2.219 1 96.12 30 LYS B O 1
ATOM 2407 N N . GLY B 1 31 ? -13.633 18.906 -1.892 1 97.69 31 GLY B N 1
ATOM 2408 C CA . GLY B 1 31 ? -13.922 18.672 -0.488 1 97.69 31 GLY B CA 1
ATOM 2409 C C . GLY B 1 31 ? -15.031 17.656 -0.272 1 97.69 31 GLY B C 1
ATOM 2410 O O . GLY B 1 31 ? -14.906 16.766 0.573 1 97.69 31 GLY B O 1
ATOM 2411 N N . VAL B 1 32 ? -16.062 17.766 -1.034 1 98.44 32 VAL B N 1
ATOM 2412 C CA . VAL B 1 32 ? -17.172 16.828 -0.962 1 98.44 32 VAL B CA 1
ATOM 2413 C C . VAL B 1 32 ? -16.672 15.422 -1.286 1 98.44 32 VAL B C 1
ATOM 2415 O O . VAL B 1 32 ? -17.031 14.461 -0.597 1 98.44 32 VAL B O 1
ATOM 2418 N N . GLN B 1 33 ? -15.883 15.352 -2.281 1 98 33 GLN B N 1
ATOM 2419 C CA . GLN B 1 33 ? -15.312 14.07 -2.68 1 98 33 GLN B CA 1
ATOM 2420 C C . GLN B 1 33 ? -14.508 13.445 -1.545 1 98 33 GLN B C 1
ATOM 2422 O O . GLN B 1 33 ? -14.664 12.266 -1.246 1 98 33 GLN B O 1
ATOM 2427 N N . LEU B 1 34 ? -13.664 14.211 -0.955 1 98.38 34 LEU B N 1
ATOM 2428 C CA . LEU B 1 34 ? -12.836 13.719 0.14 1 98.38 34 LEU B CA 1
ATOM 2429 C C . LEU B 1 34 ? -13.703 13.18 1.276 1 98.38 34 LEU B C 1
ATOM 2431 O O . LEU B 1 34 ? -13.414 12.125 1.838 1 98.38 34 LEU B O 1
ATOM 2435 N N . LEU B 1 35 ? -14.711 13.891 1.6 1 98.69 35 LEU B N 1
ATOM 2436 C CA . LEU B 1 35 ? -15.625 13.469 2.658 1 98.69 35 LEU B CA 1
ATOM 2437 C C . LEU B 1 35 ? -16.328 12.164 2.285 1 98.69 35 LEU B C 1
ATOM 2439 O O . LEU B 1 35 ? -16.422 11.25 3.109 1 98.69 35 LEU B O 1
ATOM 2443 N N . GLN B 1 36 ? -16.766 12.078 1.064 1 98.31 36 GLN B N 1
ATOM 2444 C CA . GLN B 1 36 ? -17.422 10.875 0.587 1 98.31 36 GLN B CA 1
ATOM 2445 C C . GLN B 1 36 ? -16.469 9.68 0.606 1 98.31 36 GLN B C 1
ATOM 2447 O O . GLN B 1 36 ? -16.906 8.539 0.824 1 98.31 36 GLN B O 1
ATOM 2452 N N . GLU B 1 37 ? -15.273 9.984 0.435 1 97.81 37 GLU B N 1
ATOM 2453 C CA . GLU B 1 37 ? -14.242 8.945 0.412 1 97.81 37 GLU B CA 1
ATOM 2454 C C . GLU B 1 37 ? -13.891 8.484 1.824 1 97.81 37 GLU B C 1
ATOM 2456 O O . GLU B 1 37 ? -13.203 7.477 2.002 1 97.81 37 GLU B O 1
ATOM 2461 N N . GLY B 1 38 ? -14.281 9.273 2.836 1 98.12 38 GLY B N 1
ATOM 2462 C CA . GLY B 1 38 ? -14.109 8.789 4.195 1 98.12 38 GLY B CA 1
ATOM 2463 C C . GLY B 1 38 ? -13.258 9.703 5.055 1 98.12 38 GLY B C 1
ATOM 2464 O O . GLY B 1 38 ? -12.859 9.336 6.16 1 98.12 38 GLY B O 1
ATOM 2465 N N . ALA B 1 39 ? -12.953 10.898 4.594 1 98.62 39 ALA B N 1
ATOM 2466 C CA . ALA B 1 39 ? -12.234 11.852 5.426 1 98.62 39 ALA B CA 1
ATOM 2467 C C . ALA B 1 39 ? -13.055 12.25 6.645 1 98.62 39 ALA B C 1
ATOM 2469 O O . ALA B 1 39 ? -14.266 12.469 6.539 1 98.62 39 ALA B O 1
ATOM 2470 N N . ASP B 1 40 ? -12.359 12.281 7.773 1 98.62 40 ASP B N 1
ATOM 2471 C CA . ASP B 1 40 ? -13.008 12.758 8.992 1 98.62 40 ASP B CA 1
ATOM 2472 C C . ASP B 1 40 ? -12.891 14.273 9.117 1 98.62 40 ASP B C 1
ATOM 2474 O O . ASP B 1 40 ? -13.734 14.914 9.742 1 98.62 40 ASP B O 1
ATOM 2478 N N . TRP B 1 41 ? -11.828 14.852 8.555 1 98.69 41 TRP B N 1
ATOM 2479 C CA . TRP B 1 41 ? -11.516 16.281 8.531 1 98.69 41 TRP B CA 1
ATOM 2480 C C . TRP B 1 41 ? -11.148 16.719 7.121 1 98.69 41 TRP B C 1
ATOM 2482 O O . TRP B 1 41 ? -10.594 15.945 6.336 1 98.69 41 TRP B O 1
ATOM 2492 N N . LEU B 1 42 ? -11.523 17.938 6.809 1 98.62 42 LEU B N 1
ATOM 2493 C CA . LEU B 1 42 ? -10.914 18.609 5.664 1 98.62 42 LEU B CA 1
ATOM 2494 C C . LEU B 1 42 ? -9.789 19.531 6.117 1 98.62 42 LEU B C 1
ATOM 2496 O O . LEU B 1 42 ? -10.023 20.469 6.887 1 98.62 42 LEU B O 1
ATOM 2500 N N . ASP B 1 43 ? -8.656 19.219 5.711 1 98.31 43 ASP B N 1
ATOM 2501 C CA . ASP B 1 43 ? -7.512 20.094 5.984 1 98.31 43 ASP B CA 1
ATOM 2502 C C . ASP B 1 43 ? -7.281 21.062 4.836 1 98.31 43 ASP B C 1
ATOM 2504 O O . ASP B 1 43 ? -6.676 20.719 3.822 1 98.31 43 ASP B O 1
ATOM 2508 N N . VAL B 1 44 ? -7.652 22.297 5.066 1 97.44 44 VAL B N 1
ATOM 2509 C CA . VAL B 1 44 ? -7.746 23.281 3.996 1 97.44 44 VAL B CA 1
ATOM 2510 C C . VAL B 1 44 ? -6.555 24.234 4.062 1 97.44 44 VAL B C 1
ATOM 2512 O O . VAL B 1 44 ? -6.227 24.75 5.129 1 97.44 44 VAL B O 1
ATOM 2515 N N . SER B 1 45 ? -5.973 24.391 2.953 1 95.12 45 SER B N 1
ATOM 2516 C CA . SER B 1 45 ? -4.82 25.297 2.877 1 95.12 45 SER B CA 1
ATOM 2517 C C . SER B 1 45 ? -4.922 26.219 1.673 1 95.12 45 SER B C 1
ATOM 2519 O O . SER B 1 45 ? -5.234 25.781 0.565 1 95.12 45 SER B O 1
ATOM 2521 N N . GLY B 1 46 ? -4.648 27.484 1.907 1 93 46 GLY B N 1
ATOM 2522 C CA . GLY B 1 46 ? -4.617 28.453 0.826 1 93 46 GLY B CA 1
ATOM 2523 C C . GLY B 1 46 ? -3.215 28.906 0.464 1 93 46 GLY B C 1
ATOM 2524 O O . GLY B 1 46 ? -3.035 29.75 -0.415 1 93 46 GLY B O 1
ATOM 2525 N N . GLN B 1 47 ? -2.258 28.344 1.139 1 86.94 47 GLN B N 1
ATOM 2526 C CA . GLN B 1 47 ? -0.841 28.656 0.992 1 86.94 47 GLN B CA 1
ATOM 2527 C C . GLN B 1 47 ? -0.001 27.391 0.875 1 86.94 47 GLN B C 1
ATOM 2529 O O . GLN B 1 47 ? -0.086 26.5 1.725 1 86.94 47 GLN B O 1
ATOM 2534 N N . SER B 1 48 ? 0.758 27.391 -0.207 1 79.06 48 SER B N 1
ATOM 2535 C CA . SER B 1 48 ? 1.644 26.25 -0.403 1 79.06 48 SER B CA 1
ATOM 2536 C C . SER B 1 48 ? 2.67 26.156 0.721 1 79.06 48 SER B C 1
ATOM 2538 O O . SER B 1 48 ? 3.121 27.172 1.252 1 79.06 48 SER B O 1
ATOM 2540 N N . SER B 1 49 ? 3.084 24.922 0.986 1 72.81 49 SER B N 1
ATOM 2541 C CA . SER B 1 49 ? 4.09 24.703 2.02 1 72.81 49 SER B CA 1
ATOM 2542 C C . SER B 1 49 ? 5.473 25.125 1.543 1 72.81 49 SER B C 1
ATOM 2544 O O . SER B 1 49 ? 6.387 25.312 2.354 1 72.81 49 SER B O 1
ATOM 2546 N N . ASN B 1 50 ? 5.559 25.016 0.256 1 69.94 50 ASN B N 1
ATOM 2547 C CA . ASN B 1 50 ? 6.77 25.609 -0.297 1 69.94 50 ASN B CA 1
ATOM 2548 C C . ASN B 1 50 ? 6.688 27.141 -0.306 1 69.94 50 ASN B C 1
ATOM 2550 O O . ASN B 1 50 ? 6.508 27.75 -1.361 1 69.94 50 ASN B O 1
ATOM 2554 N N . ILE B 1 51 ? 6.922 27.703 0.747 1 64.62 51 ILE B N 1
ATOM 2555 C CA . ILE B 1 51 ? 6.656 29.109 1.04 1 64.62 51 ILE B CA 1
ATOM 2556 C C . ILE B 1 51 ? 7.543 30 0.168 1 64.62 51 ILE B C 1
ATOM 2558 O O . ILE B 1 51 ? 7.078 31 -0.384 1 64.62 51 ILE B O 1
ATOM 2562 N N . ALA B 1 52 ? 8.719 29.547 0.115 1 64.5 52 ALA B N 1
ATOM 2563 C CA . ALA B 1 52 ? 9.664 30.391 -0.61 1 64.5 52 ALA B CA 1
ATOM 2564 C C . ALA B 1 52 ? 9.219 30.609 -2.055 1 64.5 52 ALA B C 1
ATOM 2566 O O . ALA B 1 52 ? 9.344 31.703 -2.594 1 64.5 52 ALA B O 1
ATOM 2567 N N . ALA B 1 53 ? 8.633 29.703 -2.531 1 61.72 53 ALA B N 1
ATOM 2568 C CA . ALA B 1 53 ? 8.352 29.734 -3.963 1 61.72 53 ALA B CA 1
ATOM 2569 C C . ALA B 1 53 ? 6.984 30.359 -4.234 1 61.72 53 ALA B C 1
ATOM 2571 O O . ALA B 1 53 ? 6.758 30.938 -5.305 1 61.72 53 ALA B O 1
ATOM 2572 N N . ASN B 1 54 ? 6.176 30.406 -3.188 1 70.44 54 ASN B N 1
ATOM 2573 C CA . ASN B 1 54 ? 4.793 30.703 -3.541 1 70.44 54 ASN B CA 1
ATOM 2574 C C . ASN B 1 54 ? 4.082 31.453 -2.422 1 70.44 54 ASN B C 1
ATOM 2576 O O . ASN B 1 54 ? 2.9 31.219 -2.166 1 70.44 54 ASN B O 1
ATOM 2580 N N . LEU B 1 55 ? 4.75 32.375 -1.824 1 80.06 55 LEU B N 1
ATOM 2581 C CA . LEU B 1 55 ? 4.113 33.094 -0.72 1 80.06 55 LEU B CA 1
ATOM 2582 C C . LEU B 1 55 ? 3.072 34.094 -1.236 1 80.06 55 LEU B C 1
ATOM 2584 O O . LEU B 1 55 ? 3.344 34.844 -2.162 1 80.06 55 LEU B O 1
ATOM 2588 N N . VAL B 1 56 ? 1.875 34.094 -0.71 1 87.31 56 VAL B N 1
ATOM 2589 C CA . VAL B 1 56 ? 0.799 35 -1.048 1 87.31 56 VAL B CA 1
ATOM 2590 C C . VAL B 1 56 ? 0.492 35.906 0.15 1 87.31 56 VAL B C 1
ATOM 2592 O O . VAL B 1 56 ? 0.937 35.625 1.268 1 87.31 56 VAL B O 1
ATOM 2595 N N . THR B 1 57 ? -0.216 36.938 -0.081 1 91.56 57 THR B N 1
ATOM 2596 C CA . THR B 1 57 ? -0.614 37.812 1.02 1 91.56 57 THR B CA 1
ATOM 2597 C C . THR B 1 57 ? -1.651 37.125 1.904 1 91.56 57 THR B C 1
ATOM 2599 O O . THR B 1 57 ? -2.27 36.125 1.495 1 91.56 57 THR B O 1
ATOM 2602 N N . GLU B 1 58 ? -1.803 37.594 3.135 1 93.75 58 GLU B N 1
ATOM 2603 C CA . GLU B 1 58 ? -2.822 37.062 4.031 1 93.75 58 GLU B CA 1
ATOM 2604 C C . GLU B 1 58 ? -4.219 37.188 3.428 1 93.75 58 GLU B C 1
ATOM 2606 O O . GLU B 1 58 ? -5.055 36.312 3.578 1 93.75 58 GLU B O 1
ATOM 2611 N N . GLU B 1 59 ? -4.395 38.312 2.83 1 94.94 59 GLU B N 1
ATOM 2612 C CA . GLU B 1 59 ? -5.688 38.562 2.199 1 94.94 59 GLU B CA 1
ATOM 2613 C C . GLU B 1 59 ? -5.973 37.562 1.104 1 94.94 59 GLU B C 1
ATOM 2615 O O . GLU B 1 59 ? -7.086 37.031 1.014 1 94.94 59 GLU B O 1
ATOM 2620 N N . GLU B 1 60 ? -5.027 37.312 0.313 1 92.56 60 GLU B N 1
ATOM 2621 C CA . GLU B 1 60 ? -5.18 36.312 -0.761 1 92.56 60 GLU B CA 1
ATOM 2622 C C . GLU B 1 60 ? -5.398 34.938 -0.204 1 92.56 60 GLU B C 1
ATOM 2624 O O . GLU B 1 60 ? -6.234 34.156 -0.709 1 92.56 60 GLU B O 1
ATOM 2629 N N . GLU B 1 61 ? -4.621 34.562 0.761 1 94.19 61 GLU B N 1
ATOM 2630 C CA . GLU B 1 61 ? -4.789 33.281 1.399 1 94.19 61 GLU B CA 1
ATOM 2631 C C . GLU B 1 61 ? -6.211 33.094 1.93 1 94.19 61 GLU B C 1
ATOM 2633 O O . GLU B 1 61 ? -6.84 32.062 1.702 1 94.19 61 GLU B O 1
ATOM 2638 N N . TRP B 1 62 ? -6.668 34.125 2.531 1 95.94 62 TRP B N 1
ATOM 2639 C CA . TRP B 1 62 ? -8.016 34.062 3.08 1 95.94 62 TRP B CA 1
ATOM 2640 C C . TRP B 1 62 ? -9.055 33.938 1.965 1 95.94 62 TRP B C 1
ATOM 2642 O O . TRP B 1 62 ? -9.992 33.156 2.059 1 95.94 62 TRP B O 1
ATOM 2652 N N . LYS B 1 63 ? -8.875 34.719 0.973 1 94.31 63 LYS B N 1
ATOM 2653 C CA . LYS B 1 63 ? -9.805 34.719 -0.155 1 94.31 63 LYS B CA 1
ATOM 2654 C C . LYS B 1 63 ? -9.93 33.312 -0.739 1 94.31 63 LYS B C 1
ATOM 2656 O O . LYS B 1 63 ? -11.008 32.906 -1.191 1 94.31 63 LYS B O 1
ATOM 2661 N N . ARG B 1 64 ? -8.93 32.594 -0.677 1 93.62 64 ARG B N 1
ATOM 2662 C CA . ARG B 1 64 ? -8.898 31.25 -1.245 1 93.62 64 ARG B CA 1
ATOM 2663 C C . ARG B 1 64 ? -9.664 30.266 -0.364 1 93.62 64 ARG B C 1
ATOM 2665 O O . ARG B 1 64 ? -10.422 29.438 -0.865 1 93.62 64 ARG B O 1
ATOM 2672 N N . VAL B 1 65 ? -9.531 30.406 0.946 1 96.88 65 VAL B N 1
ATOM 2673 C CA . VAL B 1 65 ? -10.039 29.359 1.824 1 96.88 65 VAL B CA 1
ATOM 2674 C C . VAL B 1 65 ? -11.438 29.734 2.314 1 96.88 65 VAL B C 1
ATOM 2676 O O . VAL B 1 65 ? -12.234 28.875 2.672 1 96.88 65 VAL B O 1
ATOM 2679 N N . GLU B 1 66 ? -11.758 30.969 2.279 1 97.62 66 GLU B N 1
ATOM 2680 C CA . GLU B 1 66 ? -12.992 31.453 2.889 1 97.62 66 GLU B CA 1
ATOM 2681 C C . GLU B 1 66 ? -14.219 30.797 2.268 1 97.62 66 GLU B C 1
ATOM 2683 O O . GLU B 1 66 ? -15.078 30.281 2.982 1 97.62 66 GLU B O 1
ATOM 2688 N N . PRO B 1 67 ? -14.344 30.797 0.937 1 97.19 67 PRO B N 1
ATOM 2689 C CA . PRO B 1 67 ? -15.547 30.203 0.355 1 97.19 67 PRO B CA 1
ATOM 2690 C C . PRO B 1 67 ? -15.734 28.75 0.761 1 97.19 67 PRO B C 1
ATOM 2692 O O . PRO B 1 67 ? -16.875 28.297 0.969 1 97.19 67 PRO B O 1
ATOM 2695 N N . VAL B 1 68 ? -14.719 28.062 0.903 1 97.31 68 VAL B N 1
ATOM 2696 C CA . VAL B 1 68 ? -14.758 26.656 1.262 1 97.31 68 VAL B CA 1
ATOM 2697 C C . VAL B 1 68 ? -15.188 26.5 2.721 1 97.31 68 VAL B C 1
ATOM 2699 O O . VAL B 1 68 ? -16.062 25.703 3.037 1 97.31 68 VAL B O 1
ATOM 2702 N N . ILE B 1 69 ? -14.617 27.281 3.559 1 98.38 69 ILE B N 1
ATOM 2703 C CA . ILE B 1 69 ? -14.93 27.25 4.984 1 98.38 69 ILE B CA 1
ATOM 2704 C C . ILE B 1 69 ? -16.406 27.594 5.195 1 98.38 69 ILE B C 1
ATOM 2706 O O . ILE B 1 69 ? -17.125 26.875 5.891 1 98.38 69 ILE B O 1
ATOM 2710 N N . ARG B 1 70 ? -16.812 28.609 4.559 1 98.19 70 ARG B N 1
ATOM 2711 C CA . ARG B 1 70 ? -18.188 29.078 4.738 1 98.19 70 ARG B CA 1
ATOM 2712 C C . ARG B 1 70 ? -19.188 28.078 4.18 1 98.19 70 ARG B C 1
ATOM 2714 O O . ARG B 1 70 ? -20.328 28 4.645 1 98.19 70 ARG B O 1
ATOM 2721 N N . TYR B 1 71 ? -18.781 27.312 3.201 1 98 71 TYR B N 1
ATOM 2722 C CA . TYR B 1 71 ? -19.656 26.281 2.639 1 98 71 TYR B CA 1
ATOM 2723 C C . TYR B 1 71 ? -19.766 25.094 3.584 1 98 71 TYR B C 1
ATOM 2725 O O . TYR B 1 71 ? -20.875 24.594 3.828 1 98 71 TYR B O 1
ATOM 2733 N N . PHE B 1 72 ? -18.766 24.656 4.191 1 98.56 72 PHE B N 1
ATOM 2734 C CA . PHE B 1 72 ? -18.734 23.359 4.863 1 98.56 72 PHE B CA 1
ATOM 2735 C C . PHE B 1 72 ? -19.047 23.516 6.348 1 98.56 72 PHE B C 1
ATOM 2737 O O . PHE B 1 72 ? -19.688 22.656 6.941 1 98.56 72 PHE B O 1
ATOM 2744 N N . VAL B 1 73 ? -18.656 24.594 7.016 1 98.25 73 VAL B N 1
ATOM 2745 C CA . VAL B 1 73 ? -18.781 24.75 8.461 1 98.25 73 VAL B CA 1
ATOM 2746 C C . VAL B 1 73 ? -20.266 24.688 8.852 1 98.25 73 VAL B C 1
ATOM 2748 O O . VAL B 1 73 ? -20.625 23.922 9.75 1 98.25 73 VAL B O 1
ATOM 2751 N N . PRO B 1 74 ? -21.125 25.422 8.125 1 98.19 74 PRO B N 1
ATOM 2752 C CA . PRO B 1 74 ? -22.547 25.359 8.516 1 98.19 74 PRO B CA 1
ATOM 2753 C C . PRO B 1 74 ? -23.141 23.953 8.328 1 98.19 74 PRO B C 1
ATOM 2755 O O . PRO B 1 74 ? -24.188 23.656 8.891 1 98.19 74 PRO B O 1
ATOM 2758 N N . LYS B 1 75 ? -22.531 23.141 7.562 1 98.19 75 LYS B N 1
ATOM 2759 C CA . LYS B 1 75 ? -23.016 21.797 7.289 1 98.19 75 LYS B CA 1
ATOM 2760 C C . LYS B 1 75 ? -22.5 20.797 8.32 1 98.19 75 LYS B C 1
ATOM 2762 O O . LYS B 1 75 ? -22.75 19.594 8.211 1 98.19 75 LYS B O 1
ATOM 2767 N N . GLY B 1 76 ? -21.688 21.266 9.266 1 98 76 GLY B N 1
ATOM 2768 C CA . GLY B 1 76 ? -21.203 20.422 10.359 1 98 76 GLY B CA 1
ATOM 2769 C C . GLY B 1 76 ? -19.906 19.719 10.031 1 98 76 GLY B C 1
ATOM 2770 O O . GLY B 1 76 ? -19.469 18.828 10.773 1 98 76 GLY B O 1
ATOM 2771 N N . VAL B 1 77 ? -19.281 20.016 8.906 1 98.5 77 VAL B N 1
ATOM 2772 C CA . VAL B 1 77 ? -18.016 19.391 8.516 1 98.5 77 VAL B CA 1
ATOM 2773 C C . VAL B 1 77 ? -16.891 19.938 9.383 1 98.5 77 VAL B C 1
ATOM 2775 O O . VAL B 1 77 ? -16.828 21.141 9.656 1 98.5 77 VAL B O 1
ATOM 2778 N N . ARG B 1 78 ? -16.047 19.078 9.852 1 98.38 78 ARG B N 1
ATOM 2779 C CA . ARG B 1 78 ? -14.867 19.453 10.617 1 98.38 78 ARG B CA 1
ATOM 2780 C C . ARG B 1 78 ? -13.75 19.969 9.703 1 98.38 78 ARG B C 1
ATOM 2782 O O . ARG B 1 78 ? -13.234 19.219 8.875 1 98.38 78 ARG B O 1
ATOM 2789 N N . ILE B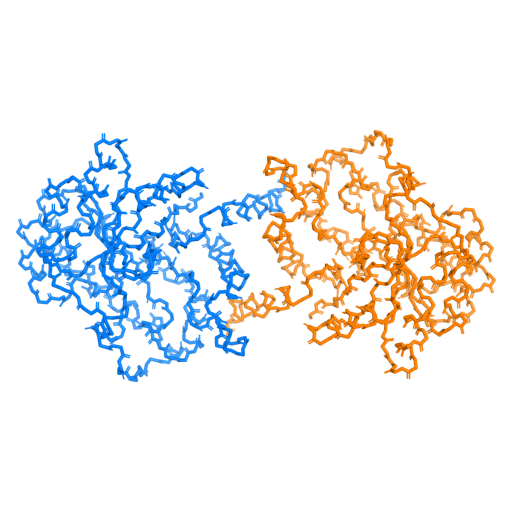 1 79 ? -13.398 21.203 9.898 1 98.44 79 ILE B N 1
ATOM 2790 C CA . ILE B 1 79 ? -12.367 21.828 9.07 1 98.44 79 ILE B CA 1
ATOM 2791 C C . ILE B 1 79 ? -11.125 22.094 9.906 1 98.44 79 ILE B C 1
ATOM 2793 O O . ILE B 1 79 ? -11.219 22.578 11.039 1 98.44 79 ILE B O 1
ATOM 2797 N N . SER B 1 80 ? -9.977 21.703 9.438 1 98.75 80 SER B N 1
ATOM 2798 C CA . SER B 1 80 ? -8.664 22.141 9.898 1 98.75 80 SER B CA 1
ATOM 2799 C C . SER B 1 80 ? -8.055 23.172 8.938 1 98.75 80 SER B C 1
ATOM 2801 O O . SER B 1 80 ? -7.922 22.891 7.742 1 98.75 80 SER B O 1
ATOM 2803 N N . LEU B 1 81 ? -7.754 24.328 9.445 1 98.31 81 LEU B N 1
ATOM 2804 C CA . LEU B 1 81 ? -7.086 25.328 8.609 1 98.31 81 LEU B CA 1
ATOM 2805 C C . LEU B 1 81 ? -5.57 25.188 8.711 1 98.31 81 LEU B C 1
ATOM 2807 O O . LEU B 1 81 ? -5 25.328 9.789 1 98.31 81 LEU B O 1
ATOM 2811 N N . ASP B 1 82 ? -4.984 24.859 7.605 1 96.75 82 ASP B N 1
ATOM 2812 C CA . ASP B 1 82 ? -3.529 24.844 7.504 1 96.75 82 ASP B CA 1
ATOM 2813 C C . ASP B 1 82 ? -2.984 26.234 7.176 1 96.75 82 ASP B C 1
ATOM 2815 O O . ASP B 1 82 ? -2.961 26.641 6.012 1 96.75 82 ASP B O 1
ATOM 2819 N N . SER B 1 83 ? -2.572 26.984 8.125 1 95.06 83 SER B N 1
ATOM 2820 C CA . SER B 1 83 ? -2.023 28.328 8 1 95.06 83 SER B CA 1
ATOM 2821 C C . SER B 1 83 ? -1.144 28.672 9.203 1 95.06 83 SER B C 1
ATOM 2823 O O . SER B 1 83 ? -1.429 28.266 10.328 1 95.06 83 SER B O 1
ATOM 2825 N N . PHE B 1 84 ? -0.135 29.469 8.953 1 92.69 84 PHE B N 1
ATOM 2826 C CA . PHE B 1 84 ? 0.741 29.891 10.039 1 92.69 84 PHE B CA 1
ATOM 2827 C C . PHE B 1 84 ? 0.571 31.375 10.328 1 92.69 84 PHE B C 1
ATOM 2829 O O . PHE B 1 84 ? 1.355 31.953 11.078 1 92.69 84 PHE B O 1
ATOM 2836 N N . ARG B 1 85 ? -0.487 32 9.758 1 93.31 85 ARG B N 1
ATOM 2837 C CA . ARG B 1 85 ? -0.689 33.438 9.891 1 93.31 85 ARG B CA 1
ATOM 2838 C C . ARG B 1 85 ? -1.83 33.75 10.852 1 93.31 85 ARG B C 1
ATOM 2840 O O . ARG B 1 85 ? -2.988 33.438 10.57 1 93.31 85 ARG B O 1
ATOM 2847 N N . PRO B 1 86 ? -1.521 34.469 11.844 1 94.19 86 PRO B N 1
ATOM 2848 C CA . PRO B 1 86 ? -2.516 34.75 12.891 1 94.19 86 PRO B CA 1
ATOM 2849 C C . PRO B 1 86 ? -3.773 35.406 12.352 1 94.19 86 PRO B C 1
ATOM 2851 O O . PRO B 1 86 ? -4.887 35.094 12.766 1 94.19 86 PRO B O 1
ATOM 2854 N N . ASN B 1 87 ? -3.619 36.344 11.422 1 94.31 87 ASN B N 1
ATOM 2855 C CA . ASN B 1 87 ? -4.773 37.031 10.883 1 94.31 87 ASN B CA 1
ATOM 2856 C C . ASN B 1 87 ? -5.707 36.094 10.125 1 94.31 87 ASN B C 1
ATOM 2858 O O . ASN B 1 87 ? -6.93 36.219 10.234 1 94.31 87 ASN B O 1
ATOM 2862 N N . VAL B 1 88 ? -5.191 35.25 9.375 1 96.44 88 VAL B N 1
ATOM 2863 C CA . VAL B 1 88 ? -5.98 34.25 8.648 1 96.44 88 VAL B CA 1
ATOM 2864 C C . VAL B 1 88 ? -6.641 33.281 9.633 1 96.44 88 VAL B C 1
ATOM 2866 O O . VAL B 1 88 ? -7.816 32.969 9.484 1 96.44 88 VAL B O 1
ATOM 2869 N N . GLN B 1 89 ? -5.902 32.906 10.664 1 96.94 89 GLN B N 1
ATOM 2870 C CA . GLN B 1 89 ? -6.398 32 11.688 1 96.94 89 GLN B CA 1
ATOM 2871 C C . GLN B 1 89 ? -7.566 32.625 12.453 1 96.94 89 GLN B C 1
ATOM 2873 O O . GLN B 1 89 ? -8.57 31.938 12.711 1 96.94 89 GLN B O 1
ATOM 2878 N N . LYS B 1 90 ? -7.441 33.906 12.742 1 95.81 90 LYS B N 1
ATOM 2879 C CA . LYS B 1 90 ? -8.508 34.594 13.438 1 95.81 90 LYS B CA 1
ATOM 2880 C C . LYS B 1 90 ? -9.797 34.594 12.617 1 95.81 90 LYS B C 1
ATOM 2882 O O . LYS B 1 90 ? -10.867 34.281 13.133 1 95.81 90 LYS B O 1
ATOM 2887 N N . LYS B 1 91 ? -9.656 34.938 11.391 1 97.06 91 LYS B N 1
ATOM 2888 C CA . LYS B 1 91 ? -10.812 34.969 10.492 1 97.06 91 LYS B CA 1
ATOM 2889 C C . LYS B 1 91 ? -11.469 33.594 10.398 1 97.06 91 LYS B C 1
ATOM 2891 O O . LYS B 1 91 ? -12.695 33.5 10.352 1 97.06 91 LYS B O 1
ATOM 2896 N N . ALA B 1 92 ? -10.688 32.594 10.336 1 97.69 92 ALA B N 1
ATOM 2897 C CA . ALA B 1 92 ? -11.203 31.234 10.234 1 97.69 92 ALA B CA 1
ATOM 2898 C C . ALA B 1 92 ? -12 30.859 11.477 1 97.69 92 ALA B C 1
ATOM 2900 O O . ALA B 1 92 ? -13.078 30.266 11.375 1 97.69 92 ALA B O 1
ATOM 2901 N N . ILE B 1 93 ? -11.508 31.203 12.656 1 96.75 93 ILE B N 1
ATOM 2902 C CA . ILE B 1 93 ? -12.203 30.922 13.906 1 96.75 93 ILE B CA 1
ATOM 2903 C C . ILE B 1 93 ? -13.555 31.641 13.914 1 96.75 93 ILE B C 1
ATOM 2905 O O . ILE B 1 93 ? -14.57 31.047 14.273 1 96.75 93 ILE B O 1
ATOM 2909 N N . GLU B 1 94 ? -13.477 32.844 13.469 1 96.44 94 GLU B N 1
ATOM 2910 C CA . GLU B 1 94 ? -14.703 33.625 13.414 1 96.44 94 GLU B CA 1
ATOM 2911 C C . GLU B 1 94 ? -15.711 33 12.445 1 96.44 94 GLU B C 1
ATOM 2913 O O . GLU B 1 94 ? -16.922 33.125 12.633 1 96.44 94 GLU B O 1
ATOM 2918 N N . ALA B 1 95 ? -15.203 32.344 11.453 1 97.44 95 ALA B N 1
ATOM 2919 C CA . ALA B 1 95 ? -16.062 31.703 10.461 1 97.44 95 ALA B CA 1
ATOM 2920 C C . ALA B 1 95 ? -16.5 30.328 10.938 1 97.44 95 ALA B C 1
ATOM 2922 O O . ALA B 1 95 ? -17.234 29.625 10.242 1 97.44 95 ALA B O 1
ATOM 2923 N N . GLY B 1 96 ? -16.016 29.859 12.117 1 96.5 96 GLY B N 1
ATOM 2924 C CA . GLY B 1 96 ? -16.531 28.641 12.727 1 96.5 96 GLY B CA 1
ATOM 2925 C C . GLY B 1 96 ? -15.539 27.5 12.719 1 96.5 96 GLY B C 1
ATOM 2926 O O . GLY B 1 96 ? -15.836 26.406 13.203 1 96.5 96 GLY B O 1
ATOM 2927 N N . VAL B 1 97 ? -14.352 27.734 12.227 1 97.69 97 VAL B N 1
ATOM 2928 C CA . VAL B 1 97 ? -13.305 26.719 12.234 1 97.69 97 VAL B CA 1
ATOM 2929 C C . VAL B 1 97 ? -12.859 26.453 13.664 1 97.69 97 VAL B C 1
ATOM 2931 O O . VAL B 1 97 ? -12.703 27.375 14.461 1 97.69 97 VAL B O 1
ATOM 2934 N N . ARG B 1 98 ? -12.586 25.156 13.977 1 96.25 98 ARG B N 1
ATOM 2935 C CA . ARG B 1 98 ? -12.227 24.828 15.352 1 96.25 98 ARG B CA 1
ATOM 2936 C C . ARG B 1 98 ? -10.984 23.953 15.398 1 96.25 98 ARG B C 1
ATOM 2938 O O . ARG B 1 98 ? -10.758 23.234 16.375 1 96.25 98 ARG B O 1
ATOM 2945 N N . CYS B 1 99 ? -10.195 23.969 14.336 1 98.31 99 CYS B N 1
ATOM 2946 C CA . CYS B 1 99 ? -8.898 23.312 14.297 1 98.31 99 CYS B CA 1
ATOM 2947 C C . CYS B 1 99 ? -7.91 24.094 13.445 1 98.31 99 CYS B C 1
ATOM 2949 O O . CYS B 1 99 ? -8.211 24.453 12.305 1 98.31 99 CYS B O 1
ATOM 2951 N N . LEU B 1 100 ? -6.789 24.406 14.039 1 97.88 100 LEU B N 1
ATOM 2952 C CA . LEU B 1 100 ? -5.715 25.109 13.352 1 97.88 100 LEU B CA 1
ATOM 2953 C C . LEU B 1 100 ? -4.484 24.219 13.219 1 97.88 100 LEU B C 1
ATOM 2955 O O . LEU B 1 100 ? -4.035 23.625 14.195 1 97.88 100 LEU B O 1
ATOM 2959 N N . ASN B 1 101 ? -4.012 24.047 12.031 1 97.56 101 ASN B N 1
ATOM 2960 C CA . ASN B 1 101 ? -2.793 23.312 11.688 1 97.56 101 ASN B CA 1
ATOM 2961 C C . ASN B 1 101 ? -1.673 24.266 11.273 1 97.56 101 ASN B C 1
ATOM 2963 O O . ASN B 1 101 ? -1.745 24.906 10.219 1 97.56 101 ASN B O 1
ATOM 2967 N N . ASP B 1 102 ? -0.635 24.359 12.086 1 95.06 102 ASP B N 1
ATOM 2968 C CA . ASP B 1 102 ? 0.396 25.375 11.898 1 95.06 102 ASP B CA 1
ATOM 2969 C C . ASP B 1 102 ? 1.77 24.734 11.711 1 95.06 102 ASP B C 1
ATOM 2971 O O . ASP B 1 102 ? 2.336 24.188 12.656 1 95.06 102 ASP B O 1
ATOM 2975 N N . ILE B 1 103 ? 2.361 24.891 10.562 1 91.75 103 ILE B N 1
ATOM 2976 C CA . ILE B 1 103 ? 3.611 24.234 10.195 1 91.75 103 ILE B CA 1
ATOM 2977 C C . ILE B 1 103 ? 4.77 24.875 10.961 1 91.75 103 ILE B C 1
ATOM 2979 O O . ILE B 1 103 ? 5.875 24.328 10.984 1 91.75 103 ILE B O 1
ATOM 2983 N N . THR B 1 104 ? 4.531 26.016 11.641 1 89.44 104 THR B N 1
ATOM 2984 C CA . THR B 1 104 ? 5.586 26.672 12.398 1 89.44 104 THR B CA 1
ATOM 2985 C C . THR B 1 104 ? 5.473 26.344 13.883 1 89.44 104 THR B C 1
ATOM 2987 O O . THR B 1 104 ? 6.289 26.797 14.688 1 89.44 104 THR B O 1
ATOM 2990 N N . GLY B 1 105 ? 4.398 25.656 14.25 1 93 105 GLY B N 1
ATOM 2991 C CA . GLY B 1 105 ? 4.176 25.312 15.648 1 93 105 GLY B CA 1
ATOM 2992 C C . GLY B 1 105 ? 3.752 26.5 16.484 1 93 105 GLY B C 1
ATOM 2993 O O . GLY B 1 105 ? 4.043 26.547 17.688 1 93 105 GLY B O 1
ATOM 2994 N N . PHE B 1 106 ? 3.18 27.469 15.844 1 93.19 106 PHE B N 1
ATOM 2995 C CA . PHE B 1 106 ? 2.732 28.688 16.516 1 93.19 106 PHE B CA 1
ATOM 2996 C C . PHE B 1 106 ? 3.908 29.422 17.141 1 93.19 106 PHE B C 1
ATOM 2998 O O . PHE B 1 106 ? 3.844 29.828 18.312 1 93.19 106 PHE B O 1
ATOM 3005 N N . THR B 1 107 ? 4.934 29.531 16.359 1 89.44 107 THR B N 1
ATOM 3006 C CA . THR B 1 107 ? 6.117 30.266 16.781 1 89.44 107 THR B CA 1
ATOM 3007 C C . THR B 1 107 ? 6.332 31.5 15.922 1 89.44 107 THR B C 1
ATOM 3009 O O . THR B 1 107 ? 7.309 32.219 16.109 1 89.44 107 THR B O 1
ATOM 3012 N N . TYR B 1 108 ? 5.422 31.719 15.016 1 82.31 108 TYR B N 1
ATOM 3013 C CA . TYR B 1 108 ? 5.461 32.875 14.125 1 82.31 108 TYR B CA 1
ATOM 3014 C C . TYR B 1 108 ? 5.203 34.156 14.883 1 82.31 108 TYR B C 1
ATOM 3016 O O . TYR B 1 108 ? 4.617 34.125 15.969 1 82.31 108 TYR B O 1
ATOM 3024 N N . GLU B 1 109 ? 5.738 35.188 14.305 1 82.88 109 GLU B N 1
ATOM 3025 C CA . GLU B 1 109 ? 5.504 36.469 14.922 1 82.88 109 GLU B CA 1
ATOM 3026 C C . GLU B 1 109 ? 4.012 36.75 15.102 1 82.88 109 GLU B C 1
ATOM 3028 O O . GLU B 1 109 ? 3.229 36.562 14.164 1 82.88 109 GLU B O 1
ATOM 3033 N N . GLY B 1 110 ? 3.584 37.125 16.281 1 87.81 110 GLY B N 1
ATOM 3034 C CA . GLY B 1 110 ? 2.189 37.406 16.562 1 87.81 110 GLY B CA 1
ATOM 3035 C C . GLY B 1 110 ? 1.426 36.25 17.141 1 87.81 110 GLY B C 1
ATOM 3036 O O . GLY B 1 110 ? 0.319 36.406 17.656 1 87.81 110 GLY B O 1
ATOM 3037 N N . ASP B 1 111 ? 2.041 35.156 17.109 1 88.5 111 ASP B N 1
ATOM 3038 C CA . ASP B 1 111 ? 1.351 33.938 17.578 1 88.5 111 ASP B CA 1
ATOM 3039 C C . ASP B 1 111 ? 1.033 34.031 19.062 1 88.5 111 ASP B C 1
ATOM 3041 O O . ASP B 1 111 ? -0.063 33.656 19.5 1 88.5 111 ASP B O 1
ATOM 3045 N N . ARG B 1 112 ? 1.977 34.562 19.75 1 88.38 112 ARG B N 1
ATOM 3046 C CA . ARG B 1 112 ? 1.788 34.625 21.188 1 88.38 112 ARG B CA 1
ATOM 3047 C C . ARG B 1 112 ? 0.559 35.438 21.547 1 88.38 112 ARG B C 1
ATOM 3049 O O . ARG B 1 112 ? -0.279 35.031 22.344 1 88.38 112 ARG B O 1
ATOM 3056 N N . GLU B 1 113 ? 0.516 36.594 20.984 1 90.56 113 GLU B N 1
ATOM 3057 C CA . GLU B 1 113 ? -0.627 37.469 21.234 1 90.56 113 GLU B CA 1
ATOM 3058 C C . GLU B 1 113 ? -1.927 36.844 20.75 1 90.56 113 GLU B C 1
ATOM 3060 O O . GLU B 1 113 ? -2.941 36.875 21.453 1 90.56 113 GLU B O 1
ATOM 3065 N N . PHE B 1 114 ? -1.885 36.281 19.625 1 92.62 114 PHE B N 1
ATOM 3066 C CA . PHE B 1 114 ? -3.033 35.594 19.047 1 92.62 114 PHE B CA 1
ATOM 3067 C C . PHE B 1 114 ? -3.518 34.469 19.984 1 92.62 114 PHE B C 1
ATOM 3069 O O . PHE B 1 114 ? -4.707 34.406 20.297 1 92.62 114 PHE B O 1
ATOM 3076 N N . LEU B 1 115 ? -2.598 33.656 20.438 1 91.62 115 LEU B N 1
ATOM 3077 C CA . LEU B 1 115 ? -2.941 32.5 21.266 1 91.62 115 LEU B CA 1
ATOM 3078 C C . LEU B 1 115 ? -3.496 32.938 22.625 1 91.62 115 LEU B C 1
ATOM 3080 O O . LEU B 1 115 ? -4.516 32.438 23.078 1 91.62 115 LEU B O 1
ATOM 3084 N N . LYS B 1 116 ? -2.875 33.938 23.172 1 88.69 116 LYS B N 1
ATOM 3085 C CA . LYS B 1 116 ? -3.246 34.406 24.5 1 88.69 116 LYS B CA 1
ATOM 3086 C C . LYS B 1 116 ? -4.602 35.125 24.469 1 88.69 116 LYS B C 1
ATOM 3088 O O . LYS B 1 116 ? -5.402 34.969 25.406 1 88.69 116 LYS B O 1
ATOM 3093 N N . THR B 1 117 ? -4.879 35.781 23.453 1 86.38 117 THR B N 1
ATOM 3094 C CA . THR B 1 117 ? -6.047 36.656 23.453 1 86.38 117 THR B CA 1
ATOM 3095 C C . THR B 1 117 ? -7.227 35.969 22.75 1 86.38 117 THR B C 1
ATOM 3097 O O . THR B 1 117 ? -8.375 36.188 23.141 1 86.38 117 THR B O 1
ATOM 3100 N N . TYR B 1 118 ? -6.891 35.219 21.797 1 85.25 118 TYR B N 1
ATOM 3101 C CA . TYR B 1 118 ? -7.973 34.688 20.984 1 85.25 118 TYR B CA 1
ATOM 3102 C C . TYR B 1 118 ? -8.055 33.188 21.078 1 85.25 118 TYR B C 1
ATOM 3104 O O . TYR B 1 118 ? -9.133 32.625 21.281 1 85.25 118 TYR B O 1
ATOM 3112 N N . GLY B 1 119 ? -6.949 32.562 21.078 1 81.88 119 GLY B N 1
ATOM 3113 C CA . GLY B 1 119 ? -6.895 31.109 21.094 1 81.88 119 GLY B CA 1
ATOM 3114 C C . GLY B 1 119 ? -7.469 30.516 22.375 1 81.88 119 GLY B C 1
ATOM 3115 O O . GLY B 1 119 ? -8.25 29.562 22.312 1 81.88 119 GLY B O 1
ATOM 3116 N N . ALA B 1 120 ? -7.199 31.203 23.375 1 85.62 120 ALA B N 1
ATOM 3117 C CA . ALA B 1 120 ? -7.57 30.672 24.688 1 85.62 120 ALA B CA 1
ATOM 3118 C C . ALA B 1 120 ? -9.055 30.891 24.969 1 85.62 120 ALA B C 1
ATOM 3120 O O . ALA B 1 120 ? -9.617 30.281 25.875 1 85.62 120 ALA B O 1
ATOM 3121 N N . LYS B 1 121 ? -9.625 31.656 24.141 1 88.62 121 LYS B N 1
ATOM 3122 C CA . LYS B 1 121 ? -11.031 31.984 24.375 1 88.62 121 LYS B CA 1
ATOM 3123 C C . LYS B 1 121 ? -11.945 30.875 23.844 1 88.62 121 LYS B C 1
ATOM 3125 O O . LYS B 1 121 ? -13.133 30.844 24.188 1 88.62 121 LYS B O 1
ATOM 3130 N N . HIS B 1 122 ? -11.461 30.125 23.047 1 89.62 122 HIS B N 1
ATOM 3131 C CA . HIS B 1 122 ? -12.242 29.031 22.453 1 89.62 122 HIS B CA 1
ATOM 3132 C C . HIS B 1 122 ? -11.781 27.672 22.953 1 89.62 122 HIS B C 1
ATOM 3134 O O . HIS B 1 122 ? -10.82 27.109 22.422 1 89.62 122 HIS B O 1
ATOM 3140 N N . SER B 1 123 ? -12.477 27.094 23.828 1 87.12 123 SER B N 1
ATOM 3141 C CA . SER B 1 123 ? -12.055 25.875 24.5 1 87.12 123 SER B CA 1
ATOM 3142 C C . SER B 1 123 ? -12.156 24.672 23.594 1 87.12 123 SER B C 1
ATOM 3144 O O . SER B 1 123 ? -11.547 23.625 23.844 1 87.12 123 SER B O 1
ATOM 3146 N N . ASP B 1 124 ? -12.883 24.828 22.562 1 92.25 124 ASP B N 1
ATOM 3147 C CA . ASP B 1 124 ? -13.094 23.703 21.656 1 92.25 124 ASP B CA 1
ATOM 3148 C C . ASP B 1 124 ? -12.109 23.734 20.5 1 92.25 124 ASP B C 1
ATOM 3150 O O . ASP B 1 124 ? -12.133 22.859 19.641 1 92.25 124 ASP B O 1
ATOM 3154 N N . LEU B 1 125 ? -11.258 24.703 20.547 1 95.88 125 LEU B N 1
ATOM 3155 C CA . LEU B 1 125 ? -10.297 24.875 19.469 1 95.88 125 LEU B CA 1
ATOM 3156 C C . LEU B 1 125 ? -9.141 23.891 19.609 1 95.88 125 LEU B C 1
ATOM 3158 O O . LEU B 1 125 ? -8.617 23.703 20.719 1 95.88 125 LEU B O 1
ATOM 3162 N N . LYS B 1 126 ? -8.828 23.188 18.516 1 97.62 126 LYS B N 1
ATOM 3163 C CA . LYS B 1 126 ? -7.688 22.266 18.453 1 97.62 126 LYS B CA 1
ATOM 3164 C C . LYS B 1 126 ? -6.496 22.906 17.75 1 97.62 126 LYS B C 1
ATOM 3166 O O . LYS B 1 126 ? -6.668 23.625 16.766 1 97.62 126 LYS B O 1
ATOM 3171 N N . PHE B 1 127 ? -5.316 22.641 18.328 1 97.81 127 PHE B N 1
ATOM 3172 C CA . PHE B 1 127 ? -4.082 23.203 17.781 1 97.81 127 PHE B CA 1
ATOM 3173 C C . PHE B 1 127 ? -3.125 22.078 17.375 1 97.81 127 PHE B C 1
ATOM 3175 O O . PHE B 1 127 ? -2.666 21.312 18.219 1 97.81 127 PHE B O 1
ATOM 3182 N N . ILE B 1 128 ? -2.848 21.984 16.125 1 98.19 128 ILE B N 1
ATOM 3183 C CA . ILE B 1 128 ? -1.847 21.047 15.641 1 98.19 128 ILE B CA 1
ATOM 3184 C C . ILE B 1 128 ? -0.508 21.766 15.461 1 98.19 128 ILE B C 1
ATOM 3186 O O . ILE B 1 128 ? -0.385 22.672 14.641 1 98.19 128 ILE B O 1
ATOM 3190 N N . ILE B 1 129 ? 0.48 21.297 16.219 1 96.88 129 ILE B N 1
ATOM 3191 C CA . ILE B 1 129 ? 1.816 21.875 16.219 1 96.88 129 ILE B CA 1
ATOM 3192 C C . ILE B 1 129 ? 2.771 20.984 15.43 1 96.88 129 ILE B C 1
ATOM 3194 O O . ILE B 1 129 ? 2.953 19.812 15.766 1 96.88 129 ILE B O 1
ATOM 3198 N N . MET B 1 130 ? 3.309 21.562 14.445 1 94.94 130 MET B N 1
ATOM 3199 C CA . MET B 1 130 ? 4.262 20.781 13.656 1 94.94 130 MET B CA 1
ATOM 3200 C C . MET B 1 130 ? 5.695 21.156 14.008 1 94.94 130 MET B C 1
ATOM 3202 O O . MET B 1 130 ? 6.004 22.344 14.195 1 94.94 130 MET B O 1
ATOM 3206 N N . HIS B 1 131 ? 6.523 20.188 14.086 1 91.06 131 HIS B N 1
ATOM 3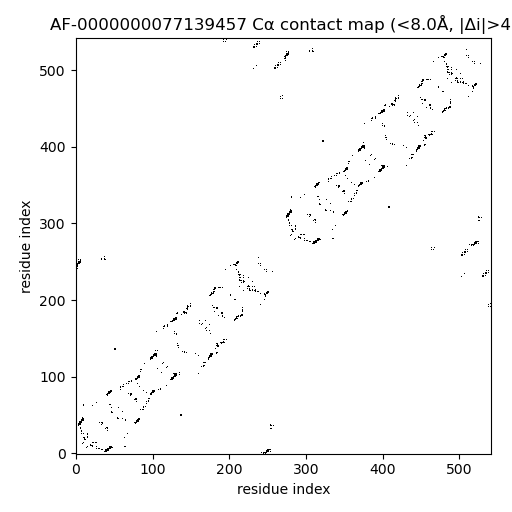207 C CA . HIS B 1 131 ? 7.965 20.406 14.148 1 91.06 131 HIS B CA 1
ATOM 3208 C C . HIS B 1 131 ? 8.539 20.703 12.773 1 91.06 131 HIS B C 1
ATOM 3210 O O . HIS B 1 131 ? 8.211 20.016 11.797 1 91.06 131 HIS B O 1
ATOM 3216 N N . SER B 1 132 ? 9.273 21.75 12.656 1 81.25 132 SER B N 1
ATOM 3217 C CA . SER B 1 132 ? 10 22.078 11.438 1 81.25 132 SER B CA 1
ATOM 3218 C C . SER B 1 132 ? 11.375 22.656 11.75 1 81.25 132 SER B C 1
ATOM 3220 O O . SER B 1 132 ? 11.531 23.422 12.703 1 81.25 132 SER B O 1
ATOM 3222 N N . HIS B 1 133 ? 12.375 22.078 11.188 1 67.75 133 HIS B N 1
ATOM 3223 C CA . HIS B 1 133 ? 13.727 22.547 11.484 1 67.75 133 HIS B CA 1
ATOM 3224 C C . HIS B 1 133 ? 13.922 23.984 11.023 1 67.75 133 HIS B C 1
ATOM 3226 O O . HIS B 1 133 ? 14.742 24.719 11.586 1 67.75 133 HIS B O 1
ATOM 3232 N N . ASN B 1 134 ? 13.367 24.156 9.828 1 61.31 134 ASN B N 1
ATOM 3233 C CA . ASN B 1 134 ? 13.531 25.516 9.344 1 61.31 134 ASN B CA 1
ATOM 3234 C C . ASN B 1 134 ? 12.219 26.297 9.422 1 61.31 134 ASN B C 1
ATOM 3236 O O . ASN B 1 134 ? 11.195 25.859 8.906 1 61.31 134 ASN B O 1
ATOM 3240 N N . ARG B 1 135 ? 12.203 27.141 10.508 1 51.59 135 ARG B N 1
ATOM 3241 C CA . ARG B 1 135 ? 11.055 28 10.758 1 51.59 135 ARG B CA 1
ATOM 3242 C C . ARG B 1 135 ? 10.492 28.547 9.445 1 51.59 135 ARG B C 1
ATOM 3244 O O . ARG B 1 135 ? 10.453 29.766 9.242 1 51.59 135 ARG B O 1
ATOM 3251 N N . ASN B 1 136 ? 10.102 27.734 8.469 1 47.34 136 ASN B N 1
ATOM 3252 C CA . ASN B 1 136 ? 9.344 28.172 7.297 1 47.34 136 ASN B CA 1
ATOM 3253 C C . ASN B 1 136 ? 10.242 28.297 6.066 1 47.34 136 ASN B C 1
ATOM 3255 O O . ASN B 1 136 ? 9.812 28.828 5.035 1 47.34 136 ASN B O 1
ATOM 3259 N N . ILE B 1 137 ? 11.695 28.172 6.137 1 47.5 137 ILE B N 1
ATOM 3260 C CA . ILE B 1 137 ? 12.578 28.406 4.992 1 47.5 137 ILE B CA 1
ATOM 3261 C C . ILE B 1 137 ? 13.148 27.062 4.508 1 47.5 137 ILE B C 1
ATOM 3263 O O . ILE B 1 137 ? 13.922 26.422 5.215 1 47.5 137 ILE B O 1
ATOM 3267 N N . ALA B 1 138 ? 12.586 26.469 3.604 1 45.62 138 ALA B N 1
ATOM 3268 C CA . ALA B 1 138 ? 12.93 25.188 2.969 1 45.62 138 ALA B CA 1
ATOM 3269 C C . ALA B 1 138 ? 14.438 25 2.904 1 45.62 138 ALA B C 1
ATOM 3271 O O . ALA B 1 138 ? 14.922 23.891 2.66 1 45.62 138 ALA B O 1
ATOM 3272 N N . LYS B 1 139 ? 15.273 25.969 2.633 1 47.88 139 LYS B N 1
ATOM 3273 C CA . LYS B 1 139 ? 16.625 25.828 2.104 1 47.88 139 LYS B CA 1
ATOM 3274 C C . LYS B 1 139 ? 17.625 25.5 3.213 1 47.88 139 LYS B C 1
ATOM 3276 O O . LYS B 1 139 ? 18.812 25.312 2.951 1 47.88 139 LYS B O 1
ATOM 3281 N N . MET B 1 140 ? 17.266 25.594 4.512 1 51.97 140 MET B N 1
ATOM 3282 C CA . MET B 1 140 ? 18.484 25.547 5.312 1 51.97 140 MET B CA 1
ATOM 3283 C C . MET B 1 140 ? 18.844 24.109 5.68 1 51.97 140 MET B C 1
ATOM 3285 O O . MET B 1 140 ? 17.953 23.312 5.984 1 51.97 140 MET B O 1
ATOM 3289 N N . LYS B 1 141 ? 20.031 23.688 5.281 1 59.31 141 LYS B N 1
ATOM 3290 C CA . LYS B 1 141 ? 20.672 22.438 5.668 1 59.31 141 LYS B CA 1
ATOM 3291 C C . LYS B 1 141 ? 20.375 22.094 7.125 1 59.31 141 LYS B C 1
ATOM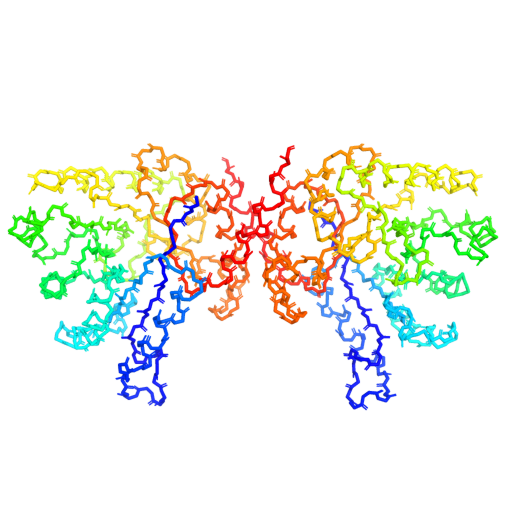 3293 O O . LYS B 1 141 ? 20.562 22.938 8.016 1 59.31 141 LYS B O 1
ATOM 3298 N N . SER B 1 142 ? 19.5 21.125 7.223 1 67.25 142 SER B N 1
ATOM 3299 C CA . SER B 1 142 ? 19.219 20.656 8.578 1 67.25 142 SER B CA 1
ATOM 3300 C C . SER B 1 142 ? 20.422 19.938 9.18 1 67.25 142 SER B C 1
ATOM 3302 O O . SER B 1 142 ? 21.156 19.234 8.477 1 67.25 142 SER B O 1
ATOM 3304 N N . THR B 1 143 ? 20.719 20.281 10.32 1 72.31 143 THR B N 1
ATOM 3305 C CA . THR B 1 143 ? 21.766 19.562 11.047 1 72.31 143 THR B CA 1
ATOM 3306 C C . THR B 1 143 ? 21.172 18.344 11.766 1 72.31 143 THR B C 1
ATOM 3308 O O . THR B 1 143 ? 21.891 17.656 12.508 1 72.31 143 THR B O 1
ATOM 3311 N N . LEU B 1 144 ? 19.906 18.141 11.359 1 82.81 144 LEU B N 1
ATOM 3312 C CA . LEU B 1 144 ? 19.281 17.031 12.047 1 82.81 144 LEU B CA 1
ATOM 3313 C C . LEU B 1 144 ? 19.75 15.695 11.461 1 82.81 144 LEU B C 1
ATOM 3315 O O . LEU B 1 144 ? 19.859 15.555 10.242 1 82.81 144 LEU B O 1
ATOM 3319 N N . SER B 1 145 ? 20.203 14.812 12.359 1 89.31 145 SER B N 1
ATOM 3320 C CA . SER B 1 145 ? 20.609 13.461 12.008 1 89.31 145 SER B CA 1
ATOM 3321 C C . SER B 1 145 ? 19.625 12.43 12.547 1 89.31 145 SER B C 1
ATOM 3323 O O . SER B 1 145 ? 18.859 12.711 13.477 1 89.31 145 SER B O 1
ATOM 3325 N N . PRO B 1 146 ? 19.625 11.297 11.938 1 92.44 146 PRO B N 1
ATOM 3326 C CA . PRO B 1 146 ? 18.734 10.234 12.422 1 92.44 146 PRO B CA 1
ATOM 3327 C C . PRO B 1 146 ? 18.938 9.938 13.906 1 92.44 146 PRO B C 1
ATOM 3329 O O . PRO B 1 146 ? 17.969 9.648 14.617 1 92.44 146 PRO B O 1
ATOM 3332 N N . GLU B 1 147 ? 20.062 10.141 14.359 1 92.56 147 GLU B N 1
ATOM 3333 C CA . GLU B 1 147 ? 20.375 9.805 15.75 1 92.56 147 GLU B CA 1
ATOM 3334 C C . GLU B 1 147 ? 19.766 10.82 16.719 1 92.56 147 GLU B C 1
ATOM 3336 O O . GLU B 1 147 ? 19.516 10.5 17.875 1 92.56 147 GLU B O 1
ATOM 3341 N N . LYS B 1 148 ? 19.5 11.969 16.203 1 94 148 LYS B N 1
ATOM 3342 C CA . LYS B 1 148 ? 19.125 13.055 17.125 1 94 148 LYS B CA 1
ATOM 3343 C C . LYS B 1 148 ? 17.688 13.484 16.906 1 94 148 LYS B C 1
ATOM 3345 O O . LYS B 1 148 ? 17.109 14.195 17.734 1 94 148 LYS B O 1
ATOM 3350 N N . VAL B 1 149 ? 17.062 13.031 15.906 1 95.44 149 VAL B N 1
ATOM 3351 C CA . VAL B 1 149 ? 15.812 13.609 15.438 1 95.44 149 VAL B CA 1
ATOM 3352 C C . VAL B 1 149 ? 14.711 13.383 16.469 1 95.44 149 VAL B C 1
ATOM 3354 O O . VAL B 1 149 ? 13.93 14.289 16.781 1 95.44 149 VAL B O 1
ATOM 3357 N N . ILE B 1 150 ? 14.664 12.242 17.078 1 96.75 150 ILE B N 1
ATOM 3358 C CA . ILE B 1 150 ? 13.594 11.922 18.016 1 96.75 150 ILE B CA 1
ATOM 3359 C C . ILE B 1 150 ? 13.688 12.828 19.234 1 96.75 150 ILE B C 1
ATOM 3361 O O . ILE B 1 150 ? 12.703 13.438 19.641 1 96.75 150 ILE B O 1
ATOM 3365 N N . LYS B 1 151 ? 14.859 12.93 19.719 1 96.19 151 LYS B N 1
ATOM 3366 C CA . LYS B 1 151 ? 15.078 13.781 20.891 1 96.19 151 LYS B CA 1
ATOM 3367 C C . LYS B 1 151 ? 14.75 15.234 20.578 1 96.19 151 LYS B C 1
ATOM 3369 O O . LYS B 1 151 ? 14.133 15.922 21.391 1 96.19 151 LYS B O 1
ATOM 3374 N N . LYS B 1 152 ? 15.133 15.656 19.469 1 94.81 152 LYS B N 1
ATOM 3375 C CA . LYS B 1 152 ? 14.875 17.031 19.062 1 94.81 152 LYS B CA 1
ATOM 3376 C C . LYS B 1 152 ? 13.375 17.312 18.938 1 94.81 152 LYS B C 1
ATOM 3378 O O . LYS B 1 152 ? 12.891 18.344 19.391 1 94.81 152 LYS B O 1
ATOM 3383 N N . ILE B 1 153 ? 12.672 16.375 18.375 1 96.44 153 ILE B N 1
ATOM 3384 C CA . ILE B 1 153 ? 11.227 16.516 18.234 1 96.44 153 ILE B CA 1
ATOM 3385 C C . ILE B 1 153 ? 10.57 16.531 19.609 1 96.44 153 ILE B C 1
ATOM 3387 O O . ILE B 1 153 ? 9.703 17.375 19.875 1 96.44 153 ILE B O 1
ATOM 3391 N N . GLN B 1 154 ? 11.039 15.688 20.469 1 97.38 154 GLN B N 1
ATOM 3392 C CA . GLN B 1 154 ? 10.477 15.617 21.812 1 97.38 154 GLN B CA 1
ATOM 3393 C C . GLN B 1 154 ? 10.68 16.938 22.562 1 97.38 154 GLN B C 1
ATOM 3395 O O . GLN B 1 154 ? 9.758 17.438 23.203 1 97.38 154 GLN B O 1
ATOM 3400 N N . ILE B 1 155 ? 11.852 17.422 22.438 1 96.69 155 ILE B N 1
ATOM 3401 C CA . ILE B 1 155 ? 12.164 18.688 23.125 1 96.69 155 ILE B CA 1
ATOM 3402 C C . ILE B 1 155 ? 11.266 19.797 22.594 1 96.69 155 ILE B C 1
ATOM 3404 O O . ILE B 1 155 ? 10.672 20.547 23.375 1 96.69 155 ILE B O 1
ATOM 3408 N N . PHE B 1 156 ? 11.133 19.875 21.328 1 95.19 156 PHE B N 1
ATOM 3409 C CA . PHE B 1 156 ? 10.289 20.891 20.719 1 95.19 156 PHE B CA 1
ATOM 3410 C C . PHE B 1 156 ? 8.844 20.734 21.172 1 95.19 156 PHE B C 1
ATOM 3412 O O . PHE B 1 156 ? 8.211 21.719 21.562 1 95.19 156 PHE B O 1
ATOM 3419 N N . PHE B 1 157 ? 8.312 19.516 21.141 1 97.81 157 PHE B N 1
ATOM 3420 C CA . PHE B 1 157 ? 6.934 19.25 21.531 1 97.81 157 PHE B CA 1
ATOM 3421 C C . PHE B 1 157 ? 6.703 19.625 22.984 1 97.81 157 PHE B C 1
ATOM 3423 O O . PHE B 1 157 ? 5.695 20.25 23.328 1 97.81 157 PHE B O 1
ATOM 3430 N N . ARG B 1 158 ? 7.652 19.281 23.859 1 97.81 158 ARG B N 1
ATOM 3431 C CA . ARG B 1 158 ? 7.531 19.609 25.266 1 97.81 158 ARG B CA 1
ATOM 3432 C C . ARG B 1 158 ? 7.508 21.125 25.484 1 97.81 158 ARG B C 1
ATOM 3434 O O . ARG B 1 158 ? 6.668 21.641 26.219 1 97.81 158 ARG B O 1
ATOM 3441 N N . ASP B 1 159 ? 8.406 21.75 24.812 1 96.44 159 ASP B N 1
ATOM 3442 C CA . ASP B 1 159 ? 8.492 23.203 24.922 1 96.44 159 ASP B CA 1
ATOM 3443 C C . ASP B 1 159 ? 7.199 23.859 24.469 1 96.44 159 ASP B C 1
ATOM 3445 O O . ASP B 1 159 ? 6.668 24.734 25.156 1 96.44 159 ASP B O 1
ATOM 3449 N N . ARG B 1 160 ? 6.684 23.453 23.375 1 95.56 160 ARG B N 1
ATOM 3450 C CA . ARG B 1 160 ? 5.461 24.047 22.844 1 95.56 160 ARG B CA 1
ATOM 3451 C C . ARG B 1 160 ? 4.266 23.734 23.734 1 95.56 160 ARG B C 1
ATOM 3453 O O . ARG B 1 160 ? 3.43 24.609 24 1 95.56 160 ARG B O 1
ATOM 3460 N N . ARG B 1 161 ? 4.176 22.484 24.125 1 97 161 ARG B N 1
ATOM 3461 C CA . ARG B 1 161 ? 3.107 22.109 25.047 1 97 161 ARG B CA 1
ATOM 3462 C C . ARG B 1 161 ? 3.111 22.984 26.297 1 97 161 ARG B C 1
ATOM 3464 O O . ARG B 1 161 ? 2.068 23.5 26.703 1 97 161 ARG B O 1
ATOM 3471 N N . ASN B 1 162 ? 4.293 23.172 26.859 1 96.75 162 ASN B N 1
ATOM 3472 C CA . ASN B 1 162 ? 4.43 24 28.047 1 96.75 162 ASN B CA 1
ATOM 3473 C C . ASN B 1 162 ? 4.004 25.453 27.781 1 96.75 162 ASN B C 1
ATOM 3475 O O . ASN B 1 162 ? 3.262 26.031 28.562 1 96.75 162 ASN B O 1
ATOM 3479 N N . ASP B 1 163 ? 4.426 25.953 26.688 1 94.88 163 ASP B N 1
ATOM 3480 C CA . ASP B 1 163 ? 4.109 27.344 26.328 1 94.88 163 ASP B CA 1
ATOM 3481 C C . ASP B 1 163 ? 2.607 27.531 26.125 1 94.88 163 ASP B C 1
ATOM 3483 O O . ASP B 1 163 ? 2.018 28.469 26.656 1 94.88 163 ASP B O 1
ATOM 3487 N N . LEU B 1 164 ? 1.995 26.656 25.391 1 95.5 164 LEU B N 1
ATOM 3488 C CA . LEU B 1 164 ? 0.578 26.781 25.062 1 95.5 164 LEU B CA 1
ATOM 3489 C C . LEU B 1 164 ? -0.282 26.594 26.312 1 95.5 164 LEU B C 1
ATOM 3491 O O . LEU B 1 164 ? -1.253 27.328 26.516 1 95.5 164 LEU B O 1
ATOM 3495 N N . THR B 1 165 ? 0.116 25.656 27.141 1 95.38 165 THR B N 1
ATOM 3496 C CA . THR B 1 165 ? -0.65 25.438 28.359 1 95.38 165 THR B CA 1
ATOM 3497 C C . THR B 1 165 ? -0.512 26.625 29.312 1 95.38 165 THR B C 1
ATOM 3499 O O . THR B 1 165 ? -1.461 26.984 30.016 1 95.38 165 THR B O 1
ATOM 3502 N N . ALA B 1 166 ? 0.634 27.234 29.312 1 94.44 166 ALA B N 1
ATOM 3503 C CA . ALA B 1 166 ? 0.862 28.422 30.141 1 94.44 166 ALA B CA 1
ATOM 3504 C C . ALA B 1 166 ? -0.031 29.578 29.688 1 94.44 166 ALA B C 1
ATOM 3506 O O . ALA B 1 166 ? -0.334 30.469 30.484 1 94.44 166 ALA B O 1
ATOM 3507 N N . MET B 1 167 ? -0.471 29.5 28.484 1 93.12 167 MET B N 1
ATOM 3508 C CA . MET B 1 167 ? -1.318 30.562 27.938 1 93.12 167 MET B CA 1
ATOM 3509 C C . MET B 1 167 ? -2.795 30.219 28.125 1 93.12 167 MET B C 1
ATOM 3511 O O . MET B 1 167 ? -3.666 30.953 27.656 1 93.12 167 MET B O 1
ATOM 3515 N N . GLY B 1 168 ? -3.059 29.062 28.719 1 93 168 GLY B N 1
ATOM 3516 C CA . GLY B 1 168 ? -4.43 28.734 29.062 1 93 168 GLY B CA 1
ATOM 3517 C C . GLY B 1 168 ? -5.059 27.734 28.109 1 93 168 GLY B C 1
ATOM 3518 O O . GLY B 1 168 ? -6.254 27.438 28.203 1 93 168 GLY B O 1
ATOM 3519 N N . ILE B 1 169 ? -4.336 27.188 27.219 1 94.56 169 ILE B N 1
ATOM 3520 C CA . ILE B 1 169 ? -4.84 26.188 26.297 1 94.56 169 ILE B CA 1
ATOM 3521 C C . ILE B 1 169 ? -4.762 24.797 26.938 1 94.56 169 ILE B C 1
ATOM 3523 O O . ILE B 1 169 ? -3.729 24.422 27.484 1 94.56 169 ILE B O 1
ATOM 3527 N N . SER B 1 170 ? -5.855 24.094 26.891 1 94.81 170 SER B N 1
ATOM 3528 C CA . SER B 1 170 ? -5.895 22.75 27.469 1 94.81 170 SER B CA 1
ATOM 3529 C C . SER B 1 170 ? -4.949 21.812 26.734 1 94.81 170 SER B C 1
ATOM 3531 O O . SER B 1 170 ? -4.836 21.859 25.516 1 94.81 170 SER B O 1
ATOM 3533 N N . GLU B 1 171 ? -4.367 20.906 27.469 1 95 171 GLU B N 1
ATOM 3534 C CA . GLU B 1 171 ? -3.463 19.922 26.859 1 95 171 GLU B CA 1
ATOM 3535 C C . GLU B 1 171 ? -4.191 19.047 25.844 1 95 171 GLU B C 1
ATOM 3537 O O . GLU B 1 171 ? -3.613 18.656 24.828 1 95 171 GLU B O 1
ATOM 3542 N N . SER B 1 172 ? -5.41 18.797 26.156 1 95.5 172 SER B N 1
ATOM 3543 C CA . SER B 1 172 ? -6.203 17.922 25.281 1 95.5 172 SER B CA 1
ATOM 3544 C C . SER B 1 172 ? -6.488 18.594 23.953 1 95.5 172 SER B C 1
ATOM 3546 O O . SER B 1 172 ? -6.914 17.938 23 1 95.5 172 SER B O 1
ATOM 3548 N N . SER B 1 173 ? -6.23 19.875 23.844 1 96.69 173 SER B N 1
ATOM 3549 C CA . SER B 1 173 ? -6.473 20.641 22.609 1 96.69 173 SER B CA 1
ATOM 3550 C C . SER B 1 173 ? -5.227 20.688 21.734 1 96.69 173 SER B C 1
ATOM 3552 O O . SER B 1 173 ? -5.266 21.203 20.625 1 96.69 173 SER B O 1
ATOM 3554 N N . ILE B 1 174 ? -4.176 20.109 22.234 1 97.62 174 ILE B N 1
ATOM 3555 C CA . ILE B 1 174 ? -2.9 20.219 21.531 1 97.62 174 ILE B CA 1
ATOM 3556 C C . ILE B 1 174 ? -2.576 18.922 20.828 1 97.62 174 ILE B C 1
ATOM 3558 O O . ILE B 1 174 ? -2.584 17.844 21.438 1 97.62 174 ILE B O 1
ATOM 3562 N N . PHE B 1 175 ? -2.346 19 19.531 1 98.56 175 PHE B N 1
ATOM 3563 C CA . PHE B 1 175 ? -1.957 17.891 18.672 1 98.56 175 PHE B CA 1
ATOM 3564 C C . PHE B 1 175 ? -0.557 18.109 18.109 1 98.56 175 PHE B C 1
ATOM 3566 O O . PHE B 1 175 ? -0.095 19.25 18 1 98.56 175 PHE B O 1
ATOM 3573 N N . PHE B 1 176 ? 0.12 17.016 17.797 1 98.56 176 PHE B N 1
ATOM 3574 C CA . PHE B 1 176 ? 1.537 17.078 17.453 1 98.56 176 PHE B CA 1
ATOM 3575 C C . PHE B 1 176 ? 1.808 16.422 16.109 1 98.56 176 PHE B C 1
ATOM 3577 O O . PHE B 1 176 ? 1.307 15.328 15.836 1 98.56 176 PHE B O 1
ATOM 3584 N N . ASP B 1 177 ? 2.533 17.078 15.281 1 98.31 177 ASP B N 1
ATOM 3585 C CA . ASP B 1 177 ? 3.006 16.578 13.992 1 98.31 177 ASP B CA 1
ATOM 3586 C C . ASP B 1 177 ? 4.527 16.672 13.891 1 98.31 177 ASP B C 1
ATOM 3588 O O . ASP B 1 177 ? 5.086 17.781 13.906 1 98.31 177 ASP B O 1
ATOM 3592 N N . PRO B 1 178 ? 5.227 15.594 13.688 1 97.25 178 PRO B N 1
ATOM 3593 C CA . PRO B 1 178 ? 6.688 15.641 13.672 1 97.25 178 PRO B CA 1
ATOM 3594 C C . PRO B 1 178 ? 7.246 16.328 12.43 1 97.25 178 PRO B C 1
ATOM 3596 O O . PRO B 1 178 ? 8.438 16.641 12.375 1 97.25 178 PRO B O 1
ATOM 3599 N N . GLY B 1 179 ? 6.406 16.609 11.43 1 94.19 179 GLY B N 1
ATOM 3600 C CA . GLY B 1 179 ? 6.891 17.266 10.227 1 94.19 179 GLY B CA 1
ATOM 3601 C C . GLY B 1 179 ? 7.777 16.391 9.367 1 94.19 179 GLY B C 1
ATOM 3602 O O . GLY B 1 179 ? 8.969 16.672 9.211 1 94.19 179 GLY B O 1
ATOM 3603 N N . MET B 1 180 ? 7.344 15.609 8.523 1 94.81 180 MET B N 1
ATOM 3604 C CA . MET B 1 180 ? 8.094 14.617 7.758 1 94.81 180 MET B CA 1
ATOM 3605 C C . MET B 1 180 ? 8.695 15.242 6.504 1 94.81 180 MET B C 1
ATOM 3607 O O . MET B 1 180 ? 8.25 16.297 6.051 1 94.81 180 MET B O 1
ATOM 3611 N N . GLY B 1 181 ? 9.688 14.57 5.965 1 92.12 181 GLY B N 1
ATOM 3612 C CA . GLY B 1 181 ? 10.297 14.992 4.715 1 92.12 181 GLY B CA 1
ATOM 3613 C C . GLY B 1 181 ? 11.203 16.203 4.867 1 92.12 181 GLY B C 1
ATOM 3614 O O . GLY B 1 181 ? 12.047 16.234 5.762 1 92.12 181 GLY B O 1
ATOM 3615 N N . PHE B 1 182 ? 11.016 17.203 4.023 1 83.81 182 PHE B N 1
ATOM 3616 C CA . PHE B 1 182 ? 11.906 18.359 3.963 1 83.81 182 PHE B CA 1
ATOM 3617 C C . PHE B 1 182 ? 11.781 19.203 5.223 1 83.81 182 PHE B C 1
ATOM 3619 O O . PHE B 1 182 ? 12.648 20.031 5.508 1 83.81 182 PHE B O 1
ATOM 3626 N N . PHE B 1 183 ? 10.742 19.016 5.965 1 85.69 183 PHE B N 1
ATOM 3627 C CA . PHE B 1 183 ? 10.586 19.75 7.215 1 85.69 183 PHE B CA 1
ATOM 3628 C C . PHE B 1 183 ? 11.57 19.25 8.266 1 85.69 183 PHE B C 1
ATOM 3630 O O . PHE B 1 183 ? 11.859 19.938 9.242 1 85.69 183 PHE B O 1
ATOM 3637 N N . LEU B 1 184 ? 12.008 18.047 8.062 1 88.44 184 LEU B N 1
ATOM 3638 C CA . LEU B 1 184 ? 12.984 17.484 8.984 1 88.44 184 LEU B CA 1
ATOM 3639 C C . LEU B 1 184 ? 14.398 17.625 8.422 1 88.44 184 LEU B C 1
ATOM 3641 O O . LEU B 1 184 ? 15.281 18.172 9.078 1 88.44 184 LEU B O 1
ATOM 3645 N N . SER B 1 185 ? 14.539 17.062 7.176 1 89.62 185 SER B N 1
ATOM 3646 C CA . SER B 1 185 ? 15.867 17.031 6.578 1 89.62 185 SER B CA 1
ATOM 3647 C C . SER B 1 185 ? 15.812 16.578 5.121 1 89.62 185 SER B C 1
ATOM 3649 O O . SER B 1 185 ? 14.852 15.93 4.703 1 89.62 185 SER B O 1
ATOM 3651 N N . ASP B 1 186 ? 16.875 16.938 4.426 1 88.94 186 ASP B N 1
ATOM 3652 C CA . ASP B 1 186 ? 17.016 16.422 3.07 1 88.94 186 ASP B CA 1
ATOM 3653 C C . ASP B 1 186 ? 17.469 14.961 3.09 1 88.94 186 ASP B C 1
ATOM 3655 O O . ASP B 1 186 ? 17.375 14.258 2.08 1 88.94 186 ASP B O 1
ATOM 3659 N N . ASP B 1 187 ? 18.031 14.602 4.18 1 93.75 187 ASP B N 1
ATOM 3660 C CA . ASP B 1 187 ? 18.359 13.188 4.363 1 93.75 187 ASP B CA 1
ATOM 3661 C C . ASP B 1 187 ? 17.109 12.367 4.637 1 93.75 187 ASP B C 1
ATOM 3663 O O . ASP B 1 187 ? 16.516 12.477 5.707 1 93.75 187 ASP B O 1
ATOM 3667 N N . PRO B 1 188 ? 16.797 11.508 3.682 1 95.62 188 PRO B N 1
ATOM 3668 C CA . PRO B 1 188 ? 15.562 10.742 3.848 1 95.62 188 PRO B CA 1
ATOM 3669 C C . PRO B 1 188 ? 15.594 9.828 5.07 1 95.62 188 PRO B C 1
ATOM 3671 O O . PRO B 1 188 ? 14.547 9.5 5.633 1 95.62 188 PRO B O 1
ATOM 3674 N N . MET B 1 189 ? 16.75 9.484 5.52 1 96.12 189 MET B N 1
ATOM 3675 C CA . MET B 1 189 ? 16.875 8.555 6.641 1 96.12 189 MET B CA 1
ATOM 3676 C C . MET B 1 189 ? 16.406 9.203 7.941 1 96.12 189 MET B C 1
ATOM 3678 O O . MET B 1 189 ? 16.031 8.508 8.883 1 96.12 189 MET B O 1
ATOM 3682 N N . VAL B 1 190 ? 16.375 10.5 8.016 1 95.81 190 VAL B N 1
ATOM 3683 C CA . VAL B 1 190 ? 15.875 11.203 9.188 1 95.81 190 VAL B CA 1
ATOM 3684 C C . VAL B 1 190 ? 14.375 10.969 9.336 1 95.81 190 VAL B C 1
ATOM 3686 O O . VAL B 1 190 ? 13.891 10.672 10.43 1 95.81 190 VAL B O 1
ATOM 3689 N N . SER B 1 191 ? 13.672 11.047 8.258 1 97.19 191 SER B N 1
ATOM 3690 C CA . SER B 1 191 ? 12.242 10.758 8.273 1 97.19 191 SER B CA 1
ATOM 3691 C C . SER B 1 191 ? 11.977 9.297 8.625 1 97.19 191 SER B C 1
ATOM 3693 O O . SER B 1 191 ? 11.062 9 9.391 1 97.19 191 SER B O 1
ATOM 3695 N N . PHE B 1 192 ? 12.758 8.398 8.117 1 97.88 192 PHE B N 1
ATOM 3696 C CA . PHE B 1 192 ? 12.547 6.988 8.398 1 97.88 192 PHE B CA 1
ATOM 3697 C C . PHE B 1 192 ? 12.828 6.68 9.867 1 97.88 192 PHE B C 1
ATOM 3699 O O . PHE B 1 192 ? 12.188 5.812 10.461 1 97.88 192 PHE B O 1
ATOM 3706 N N . ARG B 1 193 ? 13.789 7.414 10.453 1 97.06 193 ARG B N 1
ATOM 3707 C CA . ARG B 1 193 ? 14.039 7.227 11.875 1 97.06 193 ARG B CA 1
ATOM 3708 C C . ARG B 1 193 ? 12.805 7.582 12.695 1 97.06 193 ARG B C 1
ATOM 3710 O O . ARG B 1 193 ? 12.453 6.871 13.641 1 97.06 193 ARG B O 1
ATOM 3717 N N . VAL B 1 194 ? 12.156 8.617 12.336 1 97.75 194 VAL B N 1
ATOM 3718 C CA . VAL B 1 194 ? 10.914 9 13 1 97.75 194 VAL B CA 1
ATOM 3719 C C . VAL B 1 194 ? 9.883 7.883 12.859 1 97.75 194 VAL B C 1
ATOM 3721 O O . VAL B 1 194 ? 9.219 7.512 13.828 1 97.75 194 VAL B O 1
ATOM 3724 N N . LEU B 1 195 ? 9.766 7.312 11.68 1 98.19 195 LEU B N 1
ATOM 3725 C CA . LEU B 1 195 ? 8.805 6.25 11.414 1 98.19 195 LEU B CA 1
ATOM 3726 C C . LEU B 1 195 ? 9.133 4.996 12.219 1 98.19 195 LEU B C 1
ATOM 3728 O O . LEU B 1 195 ? 8.234 4.293 12.672 1 98.19 195 LEU B O 1
ATOM 3732 N N . GLN B 1 196 ? 10.398 4.766 12.375 1 97.69 196 GLN B N 1
ATOM 3733 C CA . GLN B 1 196 ? 10.852 3.607 13.141 1 97.69 196 GLN B CA 1
ATOM 3734 C C . GLN B 1 196 ? 10.539 3.766 14.625 1 97.69 196 GLN B C 1
ATOM 3736 O O . GLN B 1 196 ? 10.297 2.779 15.32 1 97.69 196 GLN B O 1
ATOM 3741 N N . ASP B 1 197 ? 10.484 5.016 15.062 1 97 197 ASP B N 1
ATOM 3742 C CA . ASP B 1 197 ? 10.367 5.258 16.5 1 97 197 ASP B CA 1
ATOM 3743 C C . ASP B 1 197 ? 9.039 5.938 16.828 1 97 197 ASP B C 1
ATOM 3745 O O . ASP B 1 197 ? 8.953 6.715 17.781 1 97 197 ASP B O 1
ATOM 3749 N N . LEU B 1 198 ? 8.047 5.625 16.078 1 97.38 198 LEU B N 1
ATOM 3750 C CA . LEU B 1 198 ? 6.73 6.219 16.266 1 97.38 198 LEU B CA 1
ATOM 3751 C C . LEU B 1 198 ? 6.191 5.941 17.656 1 97.38 198 LEU B C 1
ATOM 3753 O O . LEU B 1 198 ? 5.555 6.805 18.266 1 97.38 198 LEU B O 1
ATOM 3757 N N . GLU B 1 199 ? 6.445 4.762 18.125 1 96.88 199 GLU B N 1
ATOM 3758 C CA . GLU B 1 199 ? 5.906 4.359 19.422 1 96.88 199 GLU B CA 1
ATOM 3759 C C . GLU B 1 199 ? 6.445 5.25 20.531 1 96.88 199 GLU B C 1
ATOM 3761 O O . GLU B 1 199 ? 5.711 5.613 21.453 1 96.88 199 GLU B O 1
ATOM 3766 N N . ILE B 1 200 ? 7.676 5.594 20.438 1 97.31 200 ILE B N 1
ATOM 3767 C CA . ILE B 1 200 ? 8.305 6.461 21.422 1 97.31 200 ILE B CA 1
ATOM 3768 C C . ILE B 1 200 ? 7.59 7.812 21.453 1 97.31 200 ILE B C 1
ATOM 3770 O O . ILE B 1 200 ? 7.25 8.32 22.531 1 97.31 200 ILE B O 1
ATOM 3774 N N . LEU B 1 201 ? 7.285 8.367 20.312 1 98.06 201 LEU B N 1
ATOM 3775 C CA . LEU B 1 201 ? 6.617 9.656 20.219 1 98.06 201 LEU B CA 1
ATOM 3776 C C . LEU B 1 201 ? 5.16 9.555 20.656 1 98.06 201 LEU B C 1
ATOM 3778 O O . LEU B 1 201 ? 4.68 10.391 21.422 1 98.06 201 LEU B O 1
ATOM 3782 N N . LYS B 1 202 ? 4.523 8.523 20.234 1 97.81 202 LYS B N 1
ATOM 3783 C CA . LYS B 1 202 ? 3.1 8.352 20.516 1 97.81 202 LYS B CA 1
ATOM 3784 C C . LYS B 1 202 ? 2.857 8.172 22 1 97.81 202 LYS B C 1
ATOM 3786 O O . LYS B 1 202 ? 1.851 8.641 22.547 1 97.81 202 LYS B O 1
ATOM 3791 N N . LEU B 1 203 ? 3.73 7.492 22.672 1 97.75 203 LEU B N 1
ATOM 3792 C CA . LEU B 1 203 ? 3.6 7.258 24.094 1 97.75 203 LEU B CA 1
ATOM 3793 C C . LEU B 1 203 ? 3.646 8.57 24.875 1 97.75 203 LEU B C 1
ATOM 3795 O O . LEU B 1 203 ? 2.887 8.766 25.828 1 97.75 203 LEU B O 1
ATOM 3799 N N . GLU B 1 204 ? 4.496 9.414 24.453 1 97.88 204 GLU B N 1
ATOM 3800 C CA . GLU B 1 204 ? 4.625 10.695 25.125 1 97.88 204 GLU B CA 1
ATOM 3801 C C . GLU B 1 204 ? 3.592 11.695 24.625 1 97.88 204 GLU B C 1
ATOM 3803 O O . GLU B 1 204 ? 3.104 12.531 25.391 1 97.88 204 GLU B O 1
ATOM 3808 N N . PHE B 1 205 ? 3.24 11.602 23.422 1 98.31 205 PHE B N 1
ATOM 3809 C CA . PHE B 1 205 ? 2.312 12.516 22.766 1 98.31 205 PHE B CA 1
ATOM 3810 C C . PHE B 1 205 ? 1.192 11.742 22.062 1 98.31 205 PHE B C 1
ATOM 3812 O O . PHE B 1 205 ? 1.194 11.594 20.844 1 98.31 205 PHE B O 1
ATOM 3819 N N . PRO B 1 206 ? 0.164 11.375 22.766 1 97.38 206 PRO B N 1
ATOM 3820 C CA . PRO B 1 206 ? -0.854 10.461 22.25 1 97.38 206 PRO B CA 1
ATOM 3821 C C . PRO B 1 206 ? -1.688 11.07 21.125 1 97.38 206 PRO B C 1
ATOM 3823 O O . PRO B 1 206 ? -2.305 10.344 20.344 1 97.38 206 PRO B O 1
ATOM 3826 N N . GLN B 1 207 ? -1.746 12.406 21.031 1 98.12 207 GLN B N 1
ATOM 3827 C CA . GLN B 1 207 ? -2.441 13.07 19.922 1 98.12 207 GLN B CA 1
ATOM 3828 C C . GLN B 1 207 ? -1.489 13.367 18.781 1 98.12 207 GLN B C 1
ATOM 3830 O O . GLN B 1 207 ? -1.321 14.523 18.391 1 98.12 207 GLN B O 1
ATOM 3835 N N . LEU B 1 208 ? -0.925 12.32 18.297 1 98.69 208 LEU B N 1
ATOM 3836 C CA . LEU B 1 208 ? 0.108 12.414 17.281 1 98.69 208 LEU B CA 1
ATOM 3837 C C . LEU B 1 208 ? -0.5 12.32 15.883 1 98.69 208 LEU B C 1
ATOM 3839 O O . LEU B 1 208 ? -1.256 11.391 15.594 1 98.69 208 LEU B O 1
ATOM 3843 N N . MET B 1 209 ? -0.228 13.289 15.047 1 98.62 209 MET B N 1
ATOM 3844 C CA . MET B 1 209 ? -0.567 13.289 13.625 1 98.62 209 MET B CA 1
ATOM 3845 C C . MET B 1 209 ? 0.673 13.055 12.773 1 98.62 209 MET B C 1
ATOM 3847 O O . MET B 1 209 ? 1.734 13.617 13.047 1 98.62 209 MET B O 1
ATOM 3851 N N . VAL B 1 210 ? 0.55 12.211 11.781 1 98.56 210 VAL B N 1
ATOM 3852 C CA . VAL B 1 210 ? 1.67 12 10.867 1 98.56 210 VAL B CA 1
ATOM 3853 C C . VAL B 1 210 ? 1.192 12.117 9.422 1 98.56 210 VAL B C 1
ATOM 3855 O O . VAL B 1 210 ? 0.13 11.602 9.07 1 98.56 210 VAL B O 1
ATOM 3858 N N . SER B 1 211 ? 1.882 12.844 8.633 1 97.56 211 SER B N 1
ATOM 3859 C CA . SER B 1 211 ? 1.632 12.992 7.199 1 97.56 211 SER B CA 1
ATOM 3860 C C . SER B 1 211 ? 2.836 12.539 6.379 1 97.56 211 SER B C 1
ATOM 3862 O O . SER B 1 211 ? 3.912 13.141 6.469 1 97.56 211 SER B O 1
ATOM 3864 N N . VAL B 1 212 ? 2.629 11.562 5.555 1 98.12 212 VAL B N 1
ATOM 3865 C CA . VAL B 1 212 ? 3.729 11.055 4.738 1 98.12 212 VAL B CA 1
ATOM 3866 C C . VAL B 1 212 ? 3.35 11.125 3.26 1 98.12 212 VAL B C 1
ATOM 3868 O O . VAL B 1 212 ? 4.109 10.68 2.396 1 98.12 212 VAL B O 1
ATOM 3871 N N . SER B 1 213 ? 2.232 11.695 2.951 1 96.25 213 SER B N 1
ATOM 3872 C CA . SER B 1 213 ? 1.64 11.648 1.618 1 96.25 213 SER B CA 1
ATOM 3873 C C . SER B 1 213 ? 2.531 12.328 0.588 1 96.25 213 SER B C 1
ATOM 3875 O O . SER B 1 213 ? 2.764 13.539 0.667 1 96.25 213 SER B O 1
ATOM 3877 N N . ARG B 1 214 ? 3.076 11.594 -0.322 1 95.19 214 ARG B N 1
ATOM 3878 C CA . ARG B 1 214 ? 3.832 12.008 -1.498 1 95.19 214 ARG B CA 1
ATOM 3879 C C . ARG B 1 214 ? 5.082 12.789 -1.099 1 95.19 214 ARG B C 1
ATOM 3881 O O . ARG B 1 214 ? 5.59 13.594 -1.875 1 95.19 214 ARG B O 1
ATOM 3888 N N . LYS B 1 215 ? 5.555 12.57 0.039 1 95.56 215 LYS B N 1
ATOM 3889 C CA . LYS B 1 215 ? 6.691 13.336 0.54 1 95.56 215 LYS B CA 1
ATOM 3890 C C . LYS B 1 215 ? 7.98 12.93 -0.164 1 95.56 215 LYS B C 1
ATOM 3892 O O . LYS B 1 215 ? 8.109 11.797 -0.627 1 95.56 215 LYS B O 1
ATOM 3897 N N . SER B 1 216 ? 8.891 13.828 -0.159 1 93.88 216 SER B N 1
ATOM 3898 C CA . SER B 1 216 ? 10.102 13.688 -0.958 1 93.88 216 SER B CA 1
ATOM 3899 C C . SER B 1 216 ? 10.969 12.547 -0.445 1 93.88 216 SER B C 1
ATOM 3901 O O . SER B 1 216 ? 11.633 11.859 -1.229 1 93.88 216 SER B O 1
ATOM 3903 N N . PHE B 1 217 ? 11.008 12.297 0.856 1 96.5 217 PHE B N 1
ATOM 3904 C CA . PHE B 1 217 ? 11.883 11.258 1.384 1 96.5 217 PHE B CA 1
ATOM 3905 C C . PHE B 1 217 ? 11.508 9.898 0.817 1 96.5 217 PHE B C 1
ATOM 3907 O O . PHE B 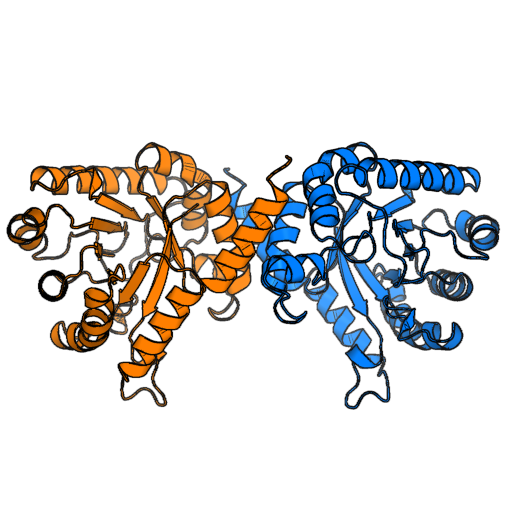1 217 ? 12.367 9.031 0.646 1 96.5 217 PHE B O 1
ATOM 3914 N N . LEU B 1 218 ? 10.258 9.695 0.445 1 97.88 218 LEU B N 1
ATOM 3915 C CA . LEU B 1 218 ? 9.797 8.453 -0.169 1 97.88 218 LEU B CA 1
ATOM 3916 C C . LEU B 1 218 ? 10.367 8.297 -1.576 1 97.88 218 LEU B C 1
ATOM 3918 O O . LEU B 1 218 ? 10.836 7.219 -1.943 1 97.88 218 LEU B O 1
ATOM 3922 N N . GLY B 1 219 ? 10.281 9.359 -2.33 1 97.56 219 GLY B N 1
ATOM 3923 C CA . GLY B 1 219 ? 10.828 9.328 -3.678 1 97.56 219 GLY B CA 1
ATOM 3924 C C . GLY B 1 219 ? 12.336 9.18 -3.705 1 97.56 219 GLY B C 1
ATOM 3925 O O . GLY B 1 219 ? 12.883 8.461 -4.547 1 97.56 219 GLY B O 1
ATOM 3926 N N . ASN B 1 220 ? 12.984 9.828 -2.76 1 97 220 ASN B N 1
ATOM 3927 C CA . ASN B 1 220 ? 14.445 9.859 -2.719 1 97 220 ASN B CA 1
ATOM 3928 C C . ASN B 1 220 ? 15.031 8.461 -2.566 1 97 220 ASN B C 1
ATOM 3930 O O . ASN B 1 220 ? 16 8.109 -3.244 1 97 220 ASN B O 1
ATOM 3934 N N . VAL B 1 221 ? 14.477 7.656 -1.776 1 97.25 221 VAL B N 1
ATOM 3935 C CA . VAL B 1 221 ? 15.039 6.336 -1.507 1 97.25 221 VAL B CA 1
ATOM 3936 C C . VAL B 1 221 ? 14.68 5.379 -2.639 1 97.25 221 VAL B C 1
ATOM 3938 O O . VAL B 1 221 ? 15.156 4.242 -2.672 1 97.25 221 VAL B O 1
ATOM 3941 N N . LEU B 1 222 ? 13.812 5.867 -3.547 1 97.69 222 LEU B N 1
ATOM 3942 C CA . LEU B 1 222 ? 13.383 5.043 -4.672 1 97.69 222 LEU B CA 1
ATOM 3943 C C . LEU B 1 222 ? 13.906 5.609 -5.988 1 97.69 222 LEU B C 1
ATOM 3945 O O . LEU B 1 222 ? 13.219 5.551 -7.012 1 97.69 222 LEU B O 1
ATOM 3949 N N . GLY B 1 223 ? 15.008 6.246 -5.938 1 95.69 223 GLY B N 1
ATOM 3950 C CA . GLY B 1 223 ? 15.641 6.777 -7.133 1 95.69 223 GLY B CA 1
ATOM 3951 C C . GLY B 1 223 ? 15.07 8.109 -7.574 1 95.69 223 GLY B C 1
ATOM 3952 O O . GLY B 1 223 ? 14.922 8.367 -8.773 1 95.69 223 GLY B O 1
ATOM 3953 N N . ASN B 1 224 ? 14.57 8.867 -6.613 1 95.94 224 ASN B N 1
ATOM 3954 C CA . ASN B 1 224 ? 14.039 10.203 -6.848 1 95.94 224 ASN B CA 1
ATOM 3955 C C . ASN B 1 224 ? 12.766 10.156 -7.688 1 95.94 224 ASN B C 1
ATOM 3957 O O . ASN B 1 224 ? 12.648 10.867 -8.68 1 95.94 224 ASN B O 1
ATOM 3961 N N . LEU B 1 225 ? 11.891 9.328 -7.293 1 96.38 225 LEU B N 1
ATOM 3962 C CA . LEU B 1 225 ? 10.609 9.234 -7.973 1 96.38 225 LEU B CA 1
ATOM 3963 C C . LEU B 1 225 ? 9.891 10.586 -7.969 1 96.38 225 LEU B C 1
ATOM 3965 O O . LEU B 1 225 ? 9.875 11.273 -6.949 1 96.38 225 LEU B O 1
ATOM 3969 N N . PRO B 1 226 ? 9.336 10.938 -9.07 1 95.75 226 PRO B N 1
ATOM 3970 C CA . PRO B 1 226 ? 8.508 12.148 -9.078 1 95.75 226 PRO B CA 1
ATOM 3971 C C . PRO B 1 226 ? 7.254 12.016 -8.219 1 95.75 226 PRO B C 1
ATOM 3973 O O . PRO B 1 226 ? 6.867 10.906 -7.859 1 95.75 226 PRO B O 1
ATOM 3976 N N . ILE B 1 227 ? 6.641 13.078 -7.883 1 93.62 227 ILE B N 1
ATOM 3977 C CA . ILE B 1 227 ? 5.535 13.18 -6.934 1 93.62 227 ILE B CA 1
ATOM 3978 C C . ILE B 1 227 ? 4.391 12.273 -7.379 1 93.62 227 ILE B C 1
ATOM 3980 O O . ILE B 1 227 ? 3.812 11.547 -6.566 1 93.62 227 ILE B O 1
ATOM 3984 N N . GLU B 1 228 ? 4.102 12.188 -8.656 1 92.62 228 GLU B N 1
ATOM 3985 C CA . GLU B 1 228 ? 2.951 11.477 -9.203 1 92.62 228 GLU B CA 1
ATOM 3986 C C . GLU B 1 228 ? 3.133 9.961 -9.078 1 92.62 228 GLU B C 1
ATOM 3988 O O . GLU B 1 228 ? 2.162 9.211 -9.148 1 92.62 228 GLU B O 1
ATOM 3993 N N . ASP B 1 229 ? 4.312 9.523 -8.828 1 95.25 229 ASP B N 1
ATOM 3994 C CA . ASP B 1 229 ? 4.605 8.094 -8.797 1 95.25 229 ASP B CA 1
ATOM 3995 C C . ASP B 1 229 ? 4.824 7.609 -7.363 1 95.25 229 ASP B C 1
ATOM 3997 O O . ASP B 1 229 ? 5.246 6.469 -7.145 1 95.25 229 ASP B O 1
ATOM 4001 N N . ARG B 1 230 ? 4.477 8.414 -6.379 1 97.25 230 ARG B N 1
ATOM 4002 C CA . ARG B 1 230 ? 4.848 8.094 -5.004 1 97.25 230 ARG B CA 1
ATOM 4003 C C . ARG B 1 230 ? 3.668 7.488 -4.25 1 97.25 230 ARG B C 1
ATOM 4005 O O . ARG B 1 230 ? 3.768 7.215 -3.051 1 97.25 230 ARG B O 1
ATOM 4012 N N . GLU B 1 231 ? 2.576 7.211 -4.965 1 96.44 231 GLU B N 1
ATOM 4013 C CA . GLU B 1 231 ? 1.357 6.82 -4.266 1 96.44 231 GLU B CA 1
ATOM 4014 C C . GLU B 1 231 ? 1.516 5.453 -3.604 1 96.44 231 GLU B C 1
ATOM 4016 O O . GLU B 1 231 ? 1.028 5.234 -2.492 1 96.44 231 GLU B O 1
ATOM 4021 N N . PHE B 1 232 ? 2.162 4.523 -4.223 1 96.81 232 PHE B N 1
ATOM 4022 C CA . PHE B 1 232 ? 2.326 3.197 -3.639 1 96.81 232 PHE B CA 1
ATOM 4023 C C . PHE B 1 232 ? 3.293 3.24 -2.461 1 96.81 232 PHE B C 1
ATOM 4025 O O . PHE B 1 232 ? 3.07 2.58 -1.443 1 96.81 232 PHE B O 1
ATOM 4032 N N . ALA B 1 233 ? 4.363 4.035 -2.639 1 97.81 233 ALA B N 1
ATOM 4033 C CA . ALA B 1 233 ? 5.277 4.246 -1.519 1 97.81 233 ALA B CA 1
ATOM 4034 C C . ALA B 1 233 ? 4.562 4.918 -0.348 1 97.81 233 ALA B C 1
ATOM 4036 O O . ALA B 1 233 ? 4.75 4.527 0.807 1 97.81 233 ALA B O 1
ATOM 4037 N N . THR B 1 234 ? 3.754 5.879 -0.67 1 98.44 234 THR B N 1
ATOM 4038 C CA . THR B 1 234 ? 2.945 6.566 0.331 1 98.44 234 THR B CA 1
ATOM 4039 C C . THR B 1 234 ? 2.074 5.574 1.098 1 98.44 234 THR B C 1
ATOM 4041 O O . THR B 1 234 ? 2.066 5.574 2.33 1 98.44 234 THR B O 1
ATOM 4044 N N . LEU B 1 235 ? 1.435 4.754 0.345 1 98.19 235 LEU B N 1
ATOM 4045 C CA . LEU B 1 235 ? 0.507 3.822 0.976 1 98.19 235 LEU B CA 1
ATOM 4046 C C . LEU B 1 235 ? 1.248 2.848 1.886 1 98.19 235 LEU B C 1
ATOM 4048 O O . LEU B 1 235 ? 0.778 2.535 2.98 1 98.19 235 LEU B O 1
ATOM 4052 N N . ALA B 1 236 ? 2.379 2.348 1.425 1 98.12 236 ALA B N 1
ATOM 4053 C CA . ALA B 1 236 ? 3.172 1.452 2.264 1 98.12 236 ALA B CA 1
ATOM 4054 C C . ALA B 1 236 ? 3.506 2.107 3.602 1 98.12 236 ALA B C 1
ATOM 4056 O O . ALA B 1 236 ? 3.393 1.478 4.656 1 98.12 236 ALA B O 1
ATOM 4057 N N . CYS B 1 237 ? 3.848 3.318 3.523 1 98.25 237 CYS B N 1
ATOM 4058 C CA . CYS B 1 237 ? 4.191 4.062 4.73 1 98.25 237 CYS B CA 1
ATOM 4059 C C . CYS B 1 237 ? 2.953 4.316 5.582 1 98.25 237 CYS B C 1
ATOM 4061 O O . CYS B 1 237 ? 3.008 4.215 6.809 1 98.25 237 CYS B O 1
ATOM 4063 N N . GLU B 1 238 ? 1.876 4.625 4.977 1 98.44 238 GLU B N 1
ATOM 4064 C CA . GLU B 1 238 ? 0.63 4.871 5.695 1 98.44 238 GLU B CA 1
ATOM 4065 C C . GLU B 1 238 ? 0.136 3.607 6.391 1 98.44 238 GLU B C 1
ATOM 4067 O O . GLU B 1 238 ? -0.432 3.674 7.484 1 98.44 238 GLU B O 1
ATOM 4072 N N . LEU B 1 239 ? 0.34 2.49 5.758 1 97.69 239 LEU B N 1
ATOM 4073 C CA . LEU B 1 239 ? -0.029 1.235 6.402 1 97.69 239 LEU B CA 1
ATOM 4074 C C . LEU B 1 239 ? 0.831 0.984 7.637 1 97.69 239 LEU B C 1
ATOM 4076 O O . LEU B 1 239 ? 0.36 0.41 8.625 1 97.69 239 LEU B O 1
ATOM 4080 N N . HIS B 1 240 ? 2.082 1.409 7.551 1 97.69 240 HIS B N 1
ATOM 4081 C CA . HIS B 1 240 ? 2.938 1.354 8.734 1 97.69 240 HIS B CA 1
ATOM 4082 C C . HIS B 1 240 ? 2.383 2.223 9.859 1 97.69 240 HIS B C 1
ATOM 4084 O O . HIS B 1 240 ? 2.402 1.824 11.023 1 97.69 240 HIS B O 1
ATOM 4090 N N . LEU B 1 241 ? 1.863 3.371 9.492 1 98.25 241 LEU B N 1
ATOM 4091 C CA . LEU B 1 241 ? 1.243 4.246 10.484 1 98.25 241 LEU B CA 1
ATOM 4092 C C . LEU B 1 241 ? 0.041 3.564 11.133 1 98.25 241 LEU B C 1
ATOM 4094 O O . LEU B 1 241 ? -0.123 3.615 12.352 1 98.25 241 LEU B O 1
ATOM 4098 N N . LEU B 1 242 ? -0.78 2.938 10.344 1 96.88 242 LEU B N 1
ATOM 4099 C CA . LEU B 1 242 ? -1.958 2.24 10.852 1 96.88 242 LEU B CA 1
ATOM 4100 C C . LEU B 1 242 ? -1.557 1.084 11.758 1 96.88 242 LEU B C 1
ATOM 4102 O O . LEU B 1 242 ? -2.156 0.883 12.812 1 96.88 242 LEU B O 1
ATOM 4106 N N . LYS B 1 243 ? -0.583 0.401 11.297 1 94.75 243 LYS B N 1
ATOM 4107 C CA . LYS B 1 243 ? -0.072 -0.711 12.094 1 94.75 243 LYS B CA 1
ATOM 4108 C C . LYS B 1 243 ? 0.357 -0.244 13.484 1 94.75 243 LYS B C 1
ATOM 4110 O O . LYS B 1 243 ? 0.162 -0.955 14.469 1 94.75 243 LYS B O 1
ATOM 4115 N N . ASN B 1 244 ? 0.924 0.938 13.539 1 96 244 ASN B N 1
ATOM 4116 C CA . ASN B 1 244 ? 1.409 1.49 14.805 1 96 244 ASN B CA 1
ATOM 4117 C C . ASN B 1 244 ? 0.325 2.289 15.516 1 96 244 ASN B C 1
ATOM 4119 O O . ASN B 1 244 ? 0.602 2.975 16.5 1 96 244 ASN B O 1
ATOM 4123 N N . LYS B 1 245 ? -0.898 2.301 15.023 1 96.88 245 LYS B N 1
ATOM 4124 C CA . LYS B 1 245 ? -2.084 2.883 15.641 1 96.88 245 LYS B CA 1
ATOM 4125 C C . LYS B 1 245 ? -1.933 4.391 15.812 1 96.88 245 LYS B C 1
ATOM 4127 O O . LYS B 1 245 ? -2.293 4.941 16.859 1 96.88 245 LYS B O 1
ATOM 4132 N N . ILE B 1 246 ? -1.281 4.977 14.883 1 98.25 246 ILE B N 1
ATOM 4133 C CA . ILE B 1 246 ? -1.251 6.434 14.867 1 98.25 246 ILE B CA 1
ATOM 4134 C C . ILE B 1 246 ? -2.676 6.977 14.797 1 98.25 246 ILE B C 1
ATOM 4136 O O . ILE B 1 246 ? -3.453 6.586 13.922 1 98.25 246 ILE B O 1
ATOM 4140 N N . PRO B 1 247 ? -3.027 7.887 15.664 1 98.31 247 PRO B N 1
ATOM 4141 C CA . PRO B 1 247 ? -4.438 8.258 15.789 1 98.31 247 PRO B CA 1
ATOM 4142 C C . PRO B 1 247 ? -4.902 9.195 14.672 1 98.31 247 PRO B C 1
ATOM 4144 O O . PRO B 1 247 ? -6.086 9.219 14.336 1 98.31 247 PRO B O 1
ATOM 4147 N N . PHE B 1 248 ? -3.986 10.031 14.117 1 98.75 248 PHE B N 1
ATOM 4148 C CA . PHE B 1 248 ? -4.348 11 13.094 1 98.75 248 PHE B CA 1
ATOM 4149 C C . PHE B 1 248 ? -3.4 10.906 11.898 1 98.75 248 PHE B C 1
ATOM 4151 O O . PHE B 1 248 ? -2.18 10.969 12.062 1 98.75 248 PHE B O 1
ATOM 4158 N N . ILE B 1 249 ? -3.971 10.703 10.711 1 98.81 249 ILE B N 1
ATOM 4159 C CA . ILE B 1 249 ? -3.189 10.617 9.484 1 98.81 249 ILE B CA 1
ATOM 4160 C C . ILE B 1 249 ? -3.678 11.664 8.484 1 98.81 249 ILE B C 1
ATOM 4162 O O . ILE B 1 249 ? -4.883 11.805 8.266 1 98.81 249 ILE B O 1
ATOM 4166 N N . ARG B 1 250 ? -2.801 12.43 7.984 1 98.44 250 ARG B N 1
ATOM 4167 C CA . ARG B 1 250 ? -3.078 13.43 6.953 1 98.44 250 ARG B CA 1
ATOM 4168 C C . ARG B 1 250 ? -2.658 12.922 5.578 1 98.44 250 ARG B C 1
ATOM 4170 O O . ARG B 1 250 ? -1.528 12.461 5.398 1 98.44 250 ARG B O 1
ATOM 4177 N N . THR B 1 251 ? -3.605 12.969 4.586 1 98.31 251 THR B N 1
ATOM 4178 C CA . THR B 1 251 ? -3.275 12.359 3.301 1 98.31 251 THR B CA 1
ATOM 4179 C C . THR B 1 251 ? -4.027 13.047 2.166 1 98.31 251 THR B C 1
ATOM 4181 O O . THR B 1 251 ? -5.109 13.602 2.375 1 98.31 251 THR B O 1
ATOM 4184 N N . HIS B 1 252 ? -3.504 12.961 0.94 1 96.56 252 HIS B N 1
ATOM 4185 C CA . HIS B 1 252 ? -4.133 13.484 -0.268 1 96.56 252 HIS B CA 1
ATOM 4186 C C . HIS B 1 252 ? -5.16 12.508 -0.824 1 96.56 252 HIS B C 1
ATOM 4188 O O . HIS B 1 252 ? -6.137 12.914 -1.452 1 96.56 252 HIS B O 1
ATOM 4194 N N . ASN B 1 253 ? -4.91 11.242 -0.686 1 97.06 253 ASN B N 1
ATOM 4195 C CA . ASN B 1 253 ? -5.738 10.203 -1.285 1 97.06 253 ASN B CA 1
ATOM 4196 C C . ASN B 1 253 ? -6.492 9.406 -0.224 1 97.06 253 ASN B C 1
ATOM 4198 O O . ASN B 1 253 ? -6.102 8.289 0.113 1 97.06 253 ASN B O 1
ATOM 4202 N N . VAL B 1 254 ? -7.602 9.953 0.159 1 98.31 254 VAL B N 1
ATOM 4203 C CA . VAL B 1 254 ? -8.383 9.406 1.265 1 98.31 254 VAL B CA 1
ATOM 4204 C C . VAL B 1 254 ? -8.953 8.047 0.875 1 98.31 254 VAL B C 1
ATOM 4206 O O . VAL B 1 254 ? -8.883 7.094 1.653 1 98.31 254 VAL B O 1
ATOM 4209 N N . LEU B 1 255 ? -9.414 7.965 -0.32 1 97.56 255 LEU B N 1
ATOM 4210 C CA . LEU B 1 255 ? -10.078 6.746 -0.776 1 97.56 255 LEU B CA 1
ATOM 4211 C C . LEU B 1 255 ? -9.117 5.562 -0.726 1 97.56 255 LEU B C 1
ATOM 4213 O O . LEU B 1 255 ? -9.461 4.504 -0.189 1 97.56 255 LEU B O 1
ATOM 4217 N N . LYS B 1 256 ? -7.953 5.77 -1.272 1 96.56 256 LYS B N 1
ATOM 4218 C CA . LYS B 1 256 ? -6.973 4.688 -1.309 1 96.56 256 LYS B CA 1
ATOM 4219 C C . LYS B 1 256 ? -6.613 4.227 0.1 1 96.56 256 LYS B C 1
ATOM 4221 O O . LYS B 1 256 ? -6.488 3.025 0.352 1 96.56 256 LYS B O 1
ATOM 4226 N N . LEU B 1 257 ? -6.414 5.141 0.987 1 98 257 LEU B N 1
ATOM 4227 C CA . LEU B 1 257 ? -6.055 4.789 2.357 1 98 257 LEU B CA 1
ATOM 4228 C C . LEU B 1 257 ? -7.188 4.027 3.037 1 98 257 LEU B C 1
ATOM 4230 O O . LEU B 1 257 ? -6.949 3.012 3.695 1 98 257 LEU B O 1
ATOM 4234 N N . ARG B 1 258 ? -8.422 4.457 2.873 1 98 258 ARG B N 1
ATOM 4235 C CA . ARG B 1 258 ? -9.562 3.789 3.49 1 98 258 ARG B CA 1
ATOM 4236 C C . ARG B 1 258 ? -9.734 2.377 2.941 1 98 258 ARG B C 1
ATOM 4238 O O . ARG B 1 258 ? -9.984 1.436 3.697 1 98 258 ARG B O 1
ATOM 4245 N N . HIS B 1 259 ? -9.625 2.238 1.628 1 97.56 259 HIS B N 1
ATOM 4246 C CA . HIS B 1 259 ? -9.695 0.913 1.022 1 97.56 259 HIS B CA 1
ATOM 4247 C C . HIS B 1 259 ? -8.609 -0.001 1.58 1 97.56 259 HIS B C 1
ATOM 4249 O O . HIS B 1 259 ? -8.883 -1.137 1.973 1 97.56 259 HIS B O 1
ATOM 4255 N N . ALA B 1 260 ? -7.426 0.528 1.592 1 97.25 260 ALA B N 1
ATOM 4256 C CA . ALA B 1 260 ? -6.297 -0.258 2.086 1 97.25 260 ALA B CA 1
ATOM 4257 C C . ALA B 1 260 ? -6.477 -0.601 3.562 1 97.25 260 ALA B C 1
ATOM 4259 O O . ALA B 1 260 ? -6.141 -1.707 3.994 1 97.25 260 ALA B O 1
ATOM 4260 N N . GLU B 1 261 ? -6.941 0.364 4.309 1 97.25 261 GLU B N 1
ATOM 4261 C CA . GLU B 1 261 ? -7.203 0.143 5.73 1 97.25 261 GLU B CA 1
ATOM 4262 C C . GLU B 1 261 ? -8.188 -1.007 5.934 1 97.25 261 GLU B C 1
ATOM 4264 O O . GLU B 1 261 ? -7.977 -1.863 6.797 1 97.25 261 GLU B O 1
ATOM 4269 N N . LYS B 1 262 ? -9.234 -0.977 5.195 1 97.12 262 LYS B N 1
ATOM 4270 C CA . LYS B 1 262 ? -10.219 -2.049 5.301 1 97.12 262 LYS B CA 1
ATOM 4271 C C . LYS B 1 262 ? -9.594 -3.406 5.004 1 97.12 262 LYS B C 1
ATOM 4273 O O . LYS B 1 262 ? -9.781 -4.363 5.762 1 97.12 262 LYS B O 1
ATOM 4278 N N . ILE B 1 263 ? -8.836 -3.523 3.947 1 97.81 263 ILE B N 1
ATOM 4279 C CA . ILE B 1 263 ? -8.156 -4.762 3.58 1 97.81 263 ILE B CA 1
ATOM 4280 C C . ILE B 1 263 ? -7.203 -5.184 4.695 1 97.81 263 ILE B C 1
ATOM 4282 O O . ILE B 1 263 ? -7.195 -6.344 5.113 1 97.81 263 ILE B O 1
ATOM 4286 N N . TRP B 1 264 ? -6.418 -4.203 5.125 1 96.5 264 TRP B N 1
ATOM 4287 C CA . TRP B 1 264 ? -5.438 -4.453 6.176 1 96.5 264 TRP B CA 1
ATOM 4288 C C . TRP B 1 264 ? -6.109 -5.016 7.426 1 96.5 264 TRP B C 1
ATOM 4290 O O . TRP B 1 264 ? -5.656 -6.02 7.984 1 96.5 264 TRP B O 1
ATOM 4300 N N . ASN B 1 265 ? -7.18 -4.422 7.836 1 96.25 265 ASN B N 1
ATOM 4301 C CA . ASN B 1 265 ? -7.902 -4.855 9.031 1 96.25 265 ASN B CA 1
ATOM 4302 C C . ASN B 1 265 ? -8.477 -6.262 8.859 1 96.25 265 ASN B C 1
ATOM 4304 O O . ASN B 1 265 ? -8.43 -7.07 9.781 1 96.25 265 ASN B O 1
ATOM 4308 N N . LEU B 1 266 ? -8.984 -6.543 7.684 1 96.75 266 LEU B N 1
ATOM 4309 C CA . LEU B 1 266 ? -9.539 -7.863 7.402 1 96.75 266 LEU B CA 1
ATOM 4310 C C . LEU B 1 266 ? -8.453 -8.93 7.449 1 96.75 266 LEU B C 1
ATOM 4312 O O . LEU B 1 266 ? -8.711 -10.07 7.855 1 96.75 266 LEU B O 1
ATOM 4316 N N . CYS B 1 267 ? -7.238 -8.586 7.043 1 96.88 267 CYS B N 1
ATOM 4317 C CA . CYS B 1 267 ? -6.125 -9.531 7.059 1 96.88 267 CYS B CA 1
ATOM 4318 C C . CYS B 1 267 ? -5.684 -9.828 8.484 1 96.88 267 CYS B C 1
ATOM 4320 O O . CYS B 1 267 ? -5.129 -10.891 8.758 1 96.88 267 CYS B O 1
ATOM 4322 N N . GLN B 1 268 ? -5.828 -8.836 9.492 1 90.81 268 GLN B N 1
ATOM 4323 C CA . GLN B 1 268 ? -5.375 -8.992 10.867 1 90.81 268 GLN B CA 1
ATOM 4324 C C . GLN B 1 268 ? -6.371 -9.812 11.688 1 90.81 268 GLN B C 1
ATOM 4326 O O . GLN B 1 268 ? -5.98 -10.531 12.602 1 90.81 268 GLN B O 1
ATOM 4331 N N . GLU B 1 269 ? -7.715 -9.422 11.656 1 76.62 269 GLU B N 1
ATOM 4332 C CA . GLU B 1 269 ? -8.766 -9.898 12.547 1 76.62 269 GLU B CA 1
ATOM 4333 C C . GLU B 1 269 ? -8.992 -11.398 12.375 1 76.62 269 GLU B C 1
ATOM 4335 O O . GLU B 1 269 ? -9.242 -11.875 11.266 1 76.62 269 GLU B O 1
ATOM 4340 N N . SER B 1 270 ? -8.227 -12.297 13.18 1 55.78 270 SER B N 1
ATOM 4341 C CA . SER B 1 270 ? -8.664 -13.688 13.258 1 55.78 270 SER B CA 1
ATOM 4342 C C . SER B 1 270 ? -9.875 -13.836 14.172 1 55.78 270 SER B C 1
ATOM 4344 O O . SER B 1 270 ? -10.023 -13.094 15.148 1 55.78 270 SER B O 1
ATOM 4346 N N . GLU B 1 271 ? -11.094 -13.922 13.781 1 41.78 271 GLU B N 1
ATOM 4347 C CA . GLU B 1 271 ? -12.117 -14.219 14.773 1 41.78 271 GLU B CA 1
ATOM 4348 C C . GLU B 1 271 ? -11.57 -15.117 15.883 1 41.78 271 GLU B C 1
ATOM 4350 O O . GLU B 1 271 ? -10.656 -15.914 15.648 1 41.78 271 GLU B O 1
#

InterPro domains:
  IPR000489 Pterin-binding domain [PF00809] (5-252)
  IPR000489 Pterin-binding domain [PS00792] (4-19)
  IPR000489 Pterin-binding domain [PS50972] (2-262)
  IPR006390 Dihydropteroate synthase domain [TIGR01496] (4-265)
  IPR011005 Dihydropteroate synthase-like superfamily [G3DSA:3.20.20.20] (2-271)
  IPR011005 Dihydropteroate synthase-like superfamily [SSF51717] (4-267)
  IPR045031 Dihydropteroate synthase-like [PTHR20941] (3-267)

Foldseek 3Di:
DAAEEAEQEQALVPQDPVSDDGDLVVSLVVVVVLVVLPHQEYEYWLADLLCVVTPDDLVSRLVRCVVNLLVCQVVVHAYEYEDQDLVSVQVSVVSPHQEYEYQLQQPDPCSLVSLLPPVLVDQSHAYEGEQFQPSSDLPDAAPDDLVCLVVVQVVVLVVSLVSSVVSNHDSVRYAYEHQAASRHHVALVNRVSCLVCVVVVCVVGVRYEYEDELHQSQCVVVVRDHSVPCHVVRLVSVVSCVVSVRRYYYYNCSNVNVVVVVVSVVVPDDD/DAAEEAEQEQALVPQDPVSDDGDVVVSLVLVVVLVVLPHQEYEYWDADLQCVVTPDDLVSRLVRCVVNLLVCQVVVHAYEYEDQDLVSVQVSVVSPHQEYEYQQQQPDPCSLVSLLPPVLVDQSHAYEGEQFQPNSHLPDAAPDDLVCLVVVQVVVLVVSLVSSVVSRHDSVRYAYEHDAASRHHVALVNRVSCLVCVVVVCVVGVRYEYEDELHQSQCVVVVRDHSVPCHVVRLVSVVSCVVSVRRYYYYNCSNVNVVVVVVSVVVPDDD